Protein AF-A0A5E7D0L4-F1 (afdb_monomer)

Secondary structure (DSSP, 8-state):
--TTTT----S-SS---HHHHHHHS-TTS-EEEEEES-SSTTSPPSSEEEEEE--B-TT--B-S--EEEEE--HHHHHHHHHHHHHHHHHHHHHHT-S--EE-EE----SSGGGHHHHHHHHHHHTTTBTTEE---TTTSTTGGGT-BPPP-SEEEEEHHHHHHTT--HHHHHHHT--TTEEEEE-SSEEEEEESSS----BGGG-S-HHHHHHHHHHGGGB-S-----SS---TT--S----HHHHHHHHTTTSTT--SS-HHHHTSPPP------PPPPPPEEETTSBPSSSEEEE-TT-TT--EEE-TTPBPPPP--SSTTPPPEEEE-S--SPPPPPSEEETTSB-SSSEEEEESS-TT-EEEE-TTPBPPPBTTB--EEEE-----EEETTSBPSS-EEEE-TTSTT--EEE-TTPBPPPBTTB--EEEEEE----

pLDDT: mean 83.88, std 13.26, range [30.7, 97.75]

Organism: Pseudomonas fluorescens (NCBI:txid294)

Radius of gyration: 32.9 Å; Cα contacts (8 Å, |Δi|>4): 781; chains: 1; bounding box: 85×75×76 Å

Mean predicted aligned error: 14.71 Å

Nearest PDB structures (foldseek):
  7drg-assembly1_B  TM=7.873E-01  e=2.320E-08  Pseudomonas aeruginosa PAO1
  7drg-assembly1_A  TM=7.600E-01  e=1.266E-07  Pseudomonas aeruginosa PAO1
  6jr7-assembly4_D  TM=4.228E-01  e=1.039E+00  Flavobacterium johnsoniae UW101
  6jr8-assembly4_D  TM=4.231E-01  e=1.039E+00  Flavobacterium johnsoniae UW101

Foldseek 3Di:
DPPVVFFDPDVDPDDDPLVVVVVPDDLQDKDWDKDAPDRGLLDQGQKMKTWIRDHADPVRDDQFDTDIDIHHDPVVCVVCVPVVVQVVQLCCQVVLDQWDADAAEGRAGNPLVSCVVRQLVCVVCVLFFLQYDQDDCVQCGNVCVQFYFQHHQKIWPFPVRVVVLVDDPVRVCVLLVDLQWEWEDHPGGIIIGRGPHHDRHTLLLAQDDNSLSVRVSRVVGHDLQGCSPSDDDDVPDPGDGDDSVNSSLSSCVSPPPRQPPHVVSNPNHHPPPDDDPDGRDWHKYWAQDFDQAWFWKAFPPDPPRIDTDHGRDGHHDDDDDDPPGTTMITGDPDRDDPDFDQKDKAQFFDSAFAKKAFPVGRQDIDGDGGGDGHHADPPHITMIGHDDFWDKDKAQFFDCAFAWKDQPPDPPRIDTHGGGGGHHADVPHITMIGHPTHDDD

Solvent-accessible surface area (backbone atoms only — not comparable to full-atom values): 25469 Å² total; per-residue (Å²): 132,64,84,73,78,78,56,68,83,57,86,57,99,69,71,75,62,63,68,60,49,58,71,68,51,53,63,74,40,68,51,71,55,73,52,58,74,50,81,49,48,70,41,61,36,64,33,34,39,44,38,40,37,54,40,45,49,97,87,69,51,74,71,41,53,60,50,78,49,78,42,66,44,69,68,58,46,71,79,34,48,70,62,51,50,52,51,51,57,43,47,40,53,76,67,53,43,72,73,50,73,43,58,49,56,80,50,65,29,75,33,68,82,52,36,51,59,54,47,33,52,51,48,68,42,52,67,48,22,71,32,56,43,86,83,50,70,87,67,33,26,48,57,53,76,76,27,39,77,64,68,55,29,26,36,41,50,12,46,79,58,36,56,77,69,73,50,52,76,64,54,52,48,63,72,54,69,42,58,56,39,31,52,35,46,50,94,44,25,38,39,37,30,50,43,97,57,67,59,48,48,47,33,93,48,13,75,60,64,63,48,28,56,52,24,67,70,43,55,91,51,43,42,56,86,54,53,72,60,76,63,78,86,55,97,85,58,91,66,68,59,63,46,76,68,53,32,35,40,58,52,36,45,54,44,95,85,42,48,47,80,40,61,75,53,53,70,38,76,48,75,80,84,75,86,70,89,64,73,64,51,58,50,31,38,40,42,71,38,56,33,87,59,62,43,31,30,26,35,85,97,44,83,92,48,66,44,79,44,49,56,62,39,67,36,70,75,73,97,63,90,64,94,86,69,78,47,52,36,29,44,42,90,66,69,71,78,80,79,62,57,56,60,52,43,34,68,40,53,26,64,50,60,46,41,32,21,28,68,93,46,59,63,47,68,49,75,43,52,64,60,38,57,33,69,57,58,97,84,37,80,44,50,31,32,61,50,86,79,78,50,70,51,46,36,67,40,57,28,91,62,52,18,27,30,32,30,92,92,41,91,87,52,66,41,78,44,54,61,62,40,57,31,68,57,64,96,85,38,79,42,61,32,38,54,71,46,46,54,89,132

Structure (mmCIF, N/CA/C/O backbone):
data_AF-A0A5E7D0L4-F1
#
_entry.id   AF-A0A5E7D0L4-F1
#
loop_
_atom_site.group_PDB
_atom_site.id
_atom_site.type_symbol
_atom_site.label_atom_id
_atom_site.label_alt_id
_atom_site.label_comp_id
_atom_site.label_asym_id
_atom_site.label_entity_id
_atom_site.label_seq_id
_atom_site.pdbx_PDB_ins_code
_atom_site.Cartn_x
_atom_site.Cartn_y
_atom_site.Cartn_z
_atom_site.occupancy
_atom_site.B_iso_or_equiv
_atom_site.auth_seq_id
_atom_site.auth_comp_id
_atom_site.auth_asym_id
_atom_site.auth_atom_id
_atom_site.pdbx_PDB_model_num
ATOM 1 N N . MET A 1 1 ? 33.664 3.134 23.279 1.00 37.03 1 MET A N 1
ATOM 2 C CA . MET A 1 1 ? 32.483 2.248 23.156 1.00 37.03 1 MET A CA 1
ATOM 3 C C . MET A 1 1 ? 32.435 1.307 24.350 1.00 37.03 1 MET A C 1
ATOM 5 O O . MET A 1 1 ? 33.452 0.705 24.667 1.00 37.03 1 MET A O 1
ATOM 9 N N . HIS A 1 2 ? 31.293 1.202 25.035 1.00 30.70 2 HIS A N 1
ATOM 10 C CA . HIS A 1 2 ? 31.125 0.247 26.135 1.00 30.70 2 HIS A CA 1
ATOM 11 C C . HIS A 1 2 ? 31.161 -1.193 25.575 1.00 30.70 2 HIS A C 1
ATOM 13 O O . HIS A 1 2 ? 30.469 -1.456 24.593 1.00 30.70 2 HIS A O 1
ATOM 19 N N . PRO A 1 3 ? 31.902 -2.147 26.169 1.00 35.53 3 PRO A N 1
ATOM 20 C CA . PRO A 1 3 ? 32.069 -3.501 25.618 1.00 35.53 3 PRO A CA 1
ATOM 21 C C . PRO A 1 3 ? 30.766 -4.317 25.498 1.00 35.53 3 PRO A C 1
ATOM 23 O O . PRO A 1 3 ? 30.731 -5.326 24.796 1.00 35.53 3 PRO A O 1
ATOM 26 N N . ALA A 1 4 ? 29.682 -3.877 26.148 1.00 42.28 4 ALA A N 1
ATOM 27 C CA . ALA A 1 4 ? 28.342 -4.451 25.983 1.00 42.28 4 ALA A CA 1
ATOM 28 C C . ALA A 1 4 ? 27.552 -3.900 24.776 1.00 42.28 4 ALA A C 1
ATOM 30 O O . ALA A 1 4 ? 26.586 -4.531 24.368 1.00 42.28 4 ALA A O 1
ATOM 31 N N . ALA A 1 5 ? 27.953 -2.768 24.186 1.00 41.59 5 ALA A N 1
ATOM 32 C CA . ALA A 1 5 ? 27.274 -2.171 23.028 1.00 41.59 5 ALA A CA 1
ATOM 33 C C . ALA A 1 5 ? 27.563 -2.918 21.710 1.00 41.59 5 ALA A C 1
ATOM 35 O O . ALA A 1 5 ? 26.813 -2.792 20.749 1.00 41.59 5 ALA A O 1
ATOM 36 N N . ALA A 1 6 ? 28.632 -3.721 21.683 1.00 36.06 6 ALA A N 1
ATOM 37 C CA . ALA A 1 6 ? 29.089 -4.474 20.514 1.00 36.06 6 ALA A CA 1
ATOM 38 C C . ALA A 1 6 ? 28.579 -5.928 20.471 1.00 36.06 6 ALA A C 1
ATOM 40 O O . ALA A 1 6 ? 28.999 -6.701 19.612 1.00 36.06 6 ALA A O 1
ATOM 41 N N . ARG A 1 7 ? 27.735 -6.352 21.425 1.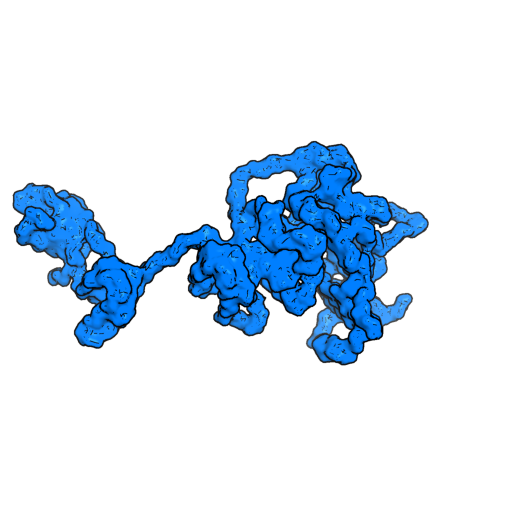00 40.41 7 ARG A N 1
ATOM 42 C CA . ARG A 1 7 ? 27.283 -7.748 21.504 1.00 40.41 7 ARG A CA 1
ATOM 43 C C . ARG A 1 7 ? 25.870 -7.901 20.955 1.00 40.41 7 ARG A C 1
ATOM 45 O O . ARG A 1 7 ? 24.966 -7.227 21.447 1.00 40.41 7 ARG A O 1
ATOM 52 N N . PRO A 1 8 ? 25.652 -8.831 20.012 1.00 47.53 8 PRO A N 1
ATOM 53 C CA . PRO A 1 8 ? 24.318 -9.137 19.567 1.00 47.53 8 PRO A CA 1
ATOM 54 C C . PRO A 1 8 ? 23.463 -9.728 20.666 1.00 47.53 8 PRO A C 1
ATOM 56 O O . PRO A 1 8 ? 23.858 -10.680 21.344 1.00 47.53 8 PRO A O 1
ATOM 59 N N . HIS A 1 9 ? 22.231 -9.237 20.764 1.00 45.88 9 HIS A N 1
ATOM 60 C CA . HIS A 1 9 ? 21.152 -10.117 21.168 1.00 45.88 9 HIS A CA 1
ATOM 61 C C . HIS A 1 9 ? 20.910 -11.061 19.985 1.00 45.88 9 HIS A C 1
ATOM 63 O O . HIS A 1 9 ? 20.032 -10.842 19.157 1.00 45.88 9 HIS A O 1
ATOM 69 N N . ARG A 1 10 ? 21.739 -12.114 19.888 1.00 47.09 10 ARG A N 1
ATOM 70 C CA . ARG A 1 10 ? 21.422 -13.328 19.114 1.00 47.09 10 ARG A CA 1
ATOM 71 C C . ARG A 1 10 ? 19.973 -13.684 19.435 1.00 47.09 10 ARG A C 1
ATOM 73 O O . ARG A 1 10 ? 19.649 -13.555 20.613 1.00 47.09 10 ARG A O 1
ATOM 80 N N . TYR A 1 11 ? 19.161 -14.145 18.471 1.00 44.97 11 TYR A N 1
ATOM 81 C CA . TYR A 1 11 ? 17.824 -14.712 18.740 1.00 44.97 11 TYR A CA 1
ATOM 82 C C . TYR A 1 11 ? 17.881 -15.495 20.067 1.00 44.97 11 TYR A C 1
ATOM 84 O O . TYR A 1 11 ? 18.540 -16.541 20.115 1.00 44.97 11 TYR A O 1
ATOM 92 N N . PRO A 1 12 ? 17.363 -14.951 21.185 1.00 47.75 12 PRO A N 1
ATOM 93 C CA . PRO A 1 12 ? 17.641 -15.544 22.477 1.00 47.75 12 PRO A CA 1
ATOM 94 C C . PRO A 1 12 ? 16.861 -16.852 22.566 1.00 47.75 12 PRO A C 1
ATOM 96 O O . PRO A 1 12 ? 15.698 -16.915 22.174 1.00 47.75 12 PRO A O 1
ATOM 99 N N . ALA A 1 13 ? 17.481 -17.900 23.118 1.00 51.12 13 ALA A N 1
ATOM 100 C CA . ALA A 1 13 ? 16.803 -19.179 23.363 1.00 51.12 13 ALA A CA 1
ATOM 101 C C . ALA A 1 13 ? 15.554 -19.020 24.262 1.00 51.12 13 ALA A C 1
ATOM 103 O O . ALA A 1 13 ? 14.686 -19.888 24.291 1.00 51.12 13 ALA A O 1
ATOM 104 N N . ARG A 1 14 ? 15.456 -17.892 24.983 1.00 47.16 14 ARG A N 1
ATOM 105 C CA . ARG A 1 14 ? 14.278 -17.440 25.723 1.00 47.16 14 ARG A CA 1
ATOM 106 C C . ARG A 1 14 ? 14.206 -15.913 25.659 1.00 47.16 14 ARG A C 1
ATOM 108 O O . ARG A 1 14 ? 15.074 -15.241 26.212 1.00 47.16 14 ARG A O 1
ATOM 115 N N . TRP A 1 15 ? 13.203 -15.366 24.977 1.00 60.75 15 TRP A N 1
ATOM 116 C CA . TRP A 1 15 ? 12.929 -13.929 25.041 1.00 60.75 15 TRP A CA 1
ATOM 117 C C . TRP A 1 15 ? 12.397 -13.573 26.437 1.00 60.75 15 TRP A C 1
ATOM 119 O O . TRP A 1 15 ? 11.611 -14.346 26.996 1.00 60.75 15 TRP A O 1
ATOM 129 N N . PRO A 1 16 ? 12.774 -12.414 27.004 1.00 68.69 16 PRO A N 1
ATOM 130 C CA . PRO A 1 16 ? 11.949 -11.787 28.025 1.00 68.69 16 PRO A CA 1
ATOM 131 C C . PRO A 1 16 ? 10.524 -11.649 27.482 1.00 68.69 16 PRO A C 1
ATOM 133 O O . PRO A 1 16 ? 10.352 -11.418 26.284 1.00 68.69 16 PRO A O 1
ATOM 136 N N . ASP A 1 17 ? 9.505 -11.774 28.329 1.00 84.06 17 ASP A N 1
ATOM 137 C CA . ASP A 1 17 ? 8.133 -11.534 27.889 1.00 84.06 17 ASP A CA 1
ATOM 138 C C . ASP A 1 17 ? 7.986 -10.054 27.491 1.00 84.06 17 ASP A C 1
ATOM 140 O O . ASP A 1 17 ? 7.771 -9.176 28.328 1.00 84.06 17 ASP A O 1
ATOM 144 N N . LEU A 1 18 ? 8.141 -9.767 26.192 1.00 85.81 18 LEU A N 1
ATOM 145 C CA . LEU A 1 18 ? 8.047 -8.417 25.639 1.00 85.81 18 LEU A CA 1
ATOM 146 C C . LEU A 1 18 ? 6.675 -7.797 25.914 1.00 85.81 18 LEU A C 1
ATOM 148 O O . LEU A 1 18 ? 6.580 -6.578 26.040 1.00 85.81 18 LEU A O 1
ATOM 152 N N . ARG A 1 19 ? 5.616 -8.610 26.039 1.00 85.19 19 ARG A N 1
ATOM 153 C CA . ARG A 1 19 ? 4.278 -8.113 26.384 1.00 85.19 19 ARG A CA 1
ATOM 154 C C . ARG A 1 19 ? 4.249 -7.657 27.833 1.00 85.19 19 ARG A C 1
ATOM 156 O O . ARG A 1 19 ? 3.712 -6.591 28.125 1.00 85.19 19 ARG A O 1
ATOM 163 N N . GLU A 1 20 ? 4.836 -8.433 28.737 1.00 89.56 20 GLU A N 1
ATOM 164 C CA . GLU A 1 20 ? 4.966 -8.048 30.142 1.00 89.56 20 GLU A CA 1
ATOM 165 C C . GLU A 1 20 ? 5.841 -6.798 30.303 1.00 89.56 20 GLU A C 1
ATOM 167 O O . GLU A 1 20 ? 5.463 -5.868 31.017 1.00 89.56 20 GLU A O 1
ATOM 172 N N . GLN A 1 21 ? 6.970 -6.725 29.592 1.00 87.50 21 GLN A N 1
ATOM 173 C CA . GLN A 1 21 ? 7.828 -5.540 29.600 1.00 87.50 21 GLN A CA 1
ATOM 174 C C . GLN A 1 21 ? 7.095 -4.310 29.065 1.00 87.50 21 GLN A C 1
ATOM 176 O O . GLN A 1 21 ? 7.088 -3.279 29.730 1.00 87.50 21 GLN A O 1
ATOM 181 N N . ALA A 1 22 ? 6.418 -4.414 27.920 1.00 86.75 22 ALA A N 1
ATOM 182 C CA . ALA A 1 22 ? 5.642 -3.312 27.356 1.00 86.75 22 ALA A CA 1
ATOM 183 C C . ALA A 1 22 ? 4.568 -2.796 28.330 1.00 86.75 22 ALA A C 1
ATOM 185 O O . ALA A 1 22 ? 4.375 -1.584 28.430 1.00 86.75 22 ALA A O 1
ATOM 186 N N . ARG A 1 23 ? 3.909 -3.700 29.075 1.00 88.00 23 ARG A N 1
ATOM 187 C CA . ARG A 1 23 ? 2.908 -3.363 30.106 1.00 88.00 23 ARG A CA 1
ATOM 188 C C . ARG A 1 23 ? 3.508 -2.655 31.320 1.00 88.00 23 ARG A C 1
ATOM 190 O O . ARG A 1 23 ? 2.851 -1.795 31.894 1.00 88.00 23 ARG A O 1
ATOM 197 N N . LYS A 1 24 ? 4.726 -3.022 31.726 1.00 91.06 24 LYS A N 1
ATOM 198 C CA . LYS A 1 24 ? 5.421 -2.413 32.873 1.00 91.06 24 LYS A CA 1
ATOM 199 C C . LYS A 1 24 ? 6.121 -1.102 32.515 1.00 91.06 24 LYS A C 1
ATOM 201 O O . LYS A 1 24 ? 6.340 -0.268 33.392 1.00 91.06 24 LYS A O 1
ATOM 206 N N . THR A 1 25 ? 6.492 -0.907 31.250 1.00 90.06 25 THR A N 1
ATOM 207 C CA . THR A 1 25 ? 7.175 0.311 30.812 1.00 90.06 25 THR A CA 1
ATOM 208 C C . THR A 1 25 ? 6.198 1.478 30.759 1.00 90.06 25 THR A C 1
ATOM 210 O O . THR A 1 25 ? 5.357 1.553 29.862 1.00 90.06 25 THR A O 1
ATOM 213 N N . SER A 1 26 ? 6.377 2.420 31.688 1.00 89.25 26 SER A N 1
ATOM 214 C CA . SER A 1 26 ? 5.674 3.707 31.741 1.00 89.25 26 SER A CA 1
ATOM 215 C C . SER A 1 26 ? 5.538 4.371 30.364 1.00 89.25 26 SER A C 1
ATOM 217 O O . SER A 1 26 ? 6.483 4.359 29.576 1.00 89.25 26 SER A O 1
ATOM 219 N N . GLN A 1 27 ? 4.382 4.985 30.092 1.00 85.69 27 GLN A N 1
ATOM 220 C CA . GLN A 1 27 ? 4.118 5.732 28.852 1.00 85.69 27 GLN A CA 1
ATOM 221 C C . GLN A 1 27 ? 5.045 6.944 28.659 1.00 85.69 27 GLN A C 1
ATOM 223 O O . GLN A 1 27 ? 5.271 7.370 27.534 1.00 85.69 27 GLN A O 1
ATOM 228 N N . TYR A 1 28 ? 5.643 7.439 29.745 1.00 87.44 28 TYR A N 1
ATOM 229 C CA . TYR A 1 28 ? 6.623 8.532 29.751 1.00 87.44 28 TYR A CA 1
ATOM 230 C C . TYR A 1 28 ? 8.049 8.064 29.418 1.00 87.44 28 TYR A C 1
ATOM 232 O O . TYR A 1 28 ? 9.009 8.814 29.561 1.00 87.44 28 TYR A O 1
ATOM 240 N N . LYS A 1 29 ? 8.218 6.793 29.033 1.00 88.19 29 LYS A N 1
ATOM 241 C CA . LYS A 1 29 ? 9.501 6.212 28.636 1.00 88.19 29 LYS A CA 1
ATOM 242 C C . LYS A 1 29 ? 9.387 5.533 27.282 1.00 88.19 29 LYS A C 1
ATOM 244 O O . LYS A 1 29 ? 8.389 4.866 26.979 1.00 88.19 29 LYS A O 1
ATOM 249 N N . TYR A 1 30 ? 10.477 5.627 26.527 1.00 88.19 30 TYR A N 1
ATOM 250 C CA . TYR A 1 30 ? 10.672 4.827 25.329 1.00 88.19 30 TYR A CA 1
ATOM 251 C C . TYR A 1 30 ? 10.563 3.332 25.646 1.00 88.19 30 TYR A C 1
ATOM 253 O O . TYR A 1 30 ? 11.046 2.859 26.678 1.00 88.19 30 TYR A O 1
ATOM 261 N N . PHE A 1 31 ? 9.948 2.586 24.733 1.00 90.50 31 PHE A N 1
ATOM 262 C CA . PHE A 1 31 ? 10.004 1.127 24.715 1.00 90.50 31 PHE A CA 1
ATOM 263 C C . PHE A 1 31 ? 10.465 0.691 23.328 1.00 90.50 31 PHE A C 1
ATOM 265 O O . PHE A 1 31 ? 9.738 0.852 22.350 1.00 90.50 31 PHE A O 1
ATOM 272 N N . VAL A 1 32 ? 11.696 0.188 23.253 1.00 88.75 32 VAL A N 1
ATOM 273 C CA . VAL A 1 32 ? 12.383 -0.097 21.992 1.00 88.75 32 VAL A CA 1
ATOM 274 C C . VAL A 1 32 ? 12.935 -1.511 22.031 1.00 88.75 32 VAL A C 1
ATOM 276 O O . VAL A 1 32 ? 13.542 -1.919 23.021 1.00 88.75 32 VAL A O 1
ATOM 279 N N . PHE A 1 33 ? 12.746 -2.252 20.946 1.00 88.50 33 PHE A N 1
ATOM 280 C CA . PHE A 1 33 ? 13.423 -3.524 20.722 1.00 88.50 33 PHE A CA 1
ATOM 281 C C . PHE A 1 33 ? 13.663 -3.731 19.227 1.00 88.50 33 PHE A C 1
ATOM 283 O O . PHE A 1 33 ? 13.055 -3.077 18.378 1.00 88.50 33 PHE A O 1
ATOM 290 N N . SER A 1 34 ? 14.581 -4.631 18.896 1.00 87.44 34 SER A N 1
ATOM 291 C CA . SER A 1 34 ? 14.881 -4.984 17.513 1.00 87.44 34 SER A CA 1
ATOM 292 C C . SER A 1 34 ? 15.274 -6.450 17.397 1.00 87.44 34 SER A C 1
ATOM 294 O O . SER A 1 34 ? 15.627 -7.094 18.388 1.00 87.44 34 SER A O 1
ATOM 296 N N . PHE A 1 35 ? 15.193 -6.981 16.183 1.00 87.06 35 PHE A N 1
ATOM 297 C CA . PHE A 1 35 ? 15.763 -8.274 15.827 1.00 87.06 35 PHE A CA 1
ATOM 298 C C . PHE A 1 35 ? 16.438 -8.180 14.461 1.00 87.06 35 PHE A C 1
ATOM 300 O O . PHE A 1 35 ? 16.061 -7.359 13.626 1.00 87.06 35 PHE A O 1
ATOM 307 N N . THR A 1 36 ? 17.423 -9.042 14.237 1.00 87.44 36 THR A N 1
ATOM 308 C CA . THR A 1 36 ? 18.161 -9.163 12.978 1.00 87.44 36 THR A CA 1
ATOM 309 C C . THR A 1 36 ? 18.590 -10.614 12.775 1.00 87.44 36 THR A C 1
ATOM 311 O O . THR A 1 36 ? 18.755 -11.353 13.753 1.00 87.44 36 THR A O 1
ATOM 314 N N . ASP A 1 37 ? 18.764 -11.030 11.525 1.00 87.38 37 ASP A N 1
ATOM 315 C CA . ASP A 1 37 ? 19.421 -12.291 11.180 1.00 87.38 37 ASP A CA 1
ATOM 316 C C . ASP A 1 37 ? 20.956 -12.197 11.143 1.00 87.38 37 ASP A C 1
ATOM 318 O O . ASP A 1 37 ? 21.638 -13.225 11.117 1.00 87.38 37 ASP A O 1
ATOM 322 N N . GLU A 1 38 ? 21.511 -10.988 11.233 1.00 85.50 38 GLU A N 1
ATOM 323 C CA . GLU A 1 38 ? 22.954 -10.764 11.232 1.00 85.50 38 GLU A CA 1
ATOM 324 C C . GLU A 1 38 ? 23.614 -11.032 12.585 1.00 85.50 38 GLU A C 1
ATOM 326 O O . GLU A 1 38 ? 23.134 -10.652 13.654 1.00 85.50 38 GLU A O 1
ATOM 331 N N . LYS A 1 39 ? 24.799 -11.651 12.542 1.00 81.00 39 LYS A N 1
ATOM 332 C CA . LYS A 1 39 ? 25.642 -11.814 13.740 1.00 81.00 39 LYS A CA 1
ATOM 333 C C . LYS A 1 39 ? 26.361 -10.519 14.109 1.00 81.00 39 LYS A C 1
ATOM 335 O O . LYS A 1 39 ? 26.672 -10.317 15.280 1.00 81.00 39 LYS A O 1
ATOM 340 N N . ASN A 1 40 ? 26.663 -9.683 13.118 1.00 82.25 40 ASN A N 1
ATOM 341 C CA . ASN A 1 40 ? 27.327 -8.402 13.301 1.00 82.25 40 ASN A CA 1
ATOM 342 C C . ASN A 1 40 ? 26.305 -7.270 13.160 1.00 82.25 40 ASN A C 1
ATOM 344 O O . ASN A 1 40 ? 25.662 -7.139 12.126 1.00 82.25 40 ASN A O 1
ATOM 348 N N . HIS A 1 41 ? 26.176 -6.430 14.185 1.00 76.25 41 HIS A N 1
ATOM 349 C CA . HIS A 1 41 ? 25.230 -5.311 14.177 1.00 76.25 41 HIS A CA 1
ATOM 350 C C . HIS A 1 41 ? 25.565 -4.220 13.160 1.00 76.25 41 HIS A C 1
ATOM 352 O O . HIS A 1 41 ? 24.662 -3.477 12.780 1.00 76.25 41 HIS A O 1
ATOM 358 N N . ALA A 1 42 ? 26.823 -4.152 12.724 1.00 84.00 42 ALA A N 1
ATOM 359 C CA . ALA A 1 42 ? 27.298 -3.259 11.674 1.00 84.00 42 ALA A CA 1
ATOM 360 C C . ALA A 1 42 ? 26.960 -3.742 10.253 1.00 84.00 42 ALA A C 1
ATOM 362 O O . ALA A 1 42 ? 27.165 -3.009 9.289 1.00 84.00 42 ALA A O 1
ATOM 363 N N . SER A 1 43 ? 26.491 -4.983 10.099 1.00 84.94 43 SER A N 1
ATOM 364 C CA . SER A 1 43 ? 26.167 -5.561 8.797 1.00 84.94 43 SER A CA 1
ATOM 365 C C . SER A 1 43 ? 24.704 -5.313 8.441 1.00 84.94 43 SER A C 1
ATOM 367 O O . SER A 1 43 ? 23.814 -5.438 9.285 1.00 84.94 43 SER A O 1
ATOM 369 N N . SER A 1 44 ? 24.457 -4.957 7.179 1.00 85.88 44 SER A N 1
ATOM 370 C CA . SER A 1 44 ? 23.100 -4.837 6.649 1.00 85.88 44 SER A CA 1
ATOM 371 C C . SER A 1 44 ? 22.408 -6.198 6.656 1.00 85.88 44 SER A C 1
ATOM 373 O O . SER A 1 44 ? 22.986 -7.162 6.151 1.00 85.88 44 SER A O 1
ATOM 375 N N . PRO A 1 45 ? 21.187 -6.289 7.204 1.00 88.88 45 PRO A N 1
ATOM 376 C CA . PRO A 1 45 ? 20.521 -7.560 7.375 1.00 88.88 45 PRO A CA 1
ATOM 377 C C . PRO A 1 45 ? 19.802 -8.038 6.127 1.00 88.88 45 PRO A C 1
ATOM 379 O O . PRO A 1 45 ? 19.359 -7.262 5.282 1.00 88.88 45 PRO A O 1
ATOM 382 N N . THR A 1 46 ? 19.626 -9.352 6.058 1.00 87.81 46 THR A N 1
ATOM 383 C CA . THR A 1 46 ? 18.701 -9.984 5.118 1.00 87.81 46 THR A CA 1
ATOM 384 C C . THR A 1 46 ? 17.261 -9.859 5.638 1.00 87.81 46 THR A C 1
ATOM 386 O O . THR A 1 46 ? 16.332 -9.670 4.847 1.00 87.81 46 THR A O 1
ATOM 389 N N . THR A 1 47 ? 17.076 -9.925 6.960 1.00 89.75 47 THR A N 1
ATOM 390 C CA . THR A 1 47 ? 15.789 -9.792 7.650 1.00 89.75 47 THR A CA 1
ATOM 391 C C . THR A 1 47 ? 15.974 -9.071 8.979 1.00 89.75 47 THR A C 1
ATOM 393 O O . THR A 1 47 ? 16.762 -9.500 9.821 1.00 89.75 47 THR A O 1
ATOM 396 N N . ALA A 1 48 ? 15.204 -8.014 9.222 1.00 90.31 48 ALA A N 1
ATOM 397 C CA . ALA A 1 48 ? 15.245 -7.297 10.492 1.00 90.31 48 ALA A CA 1
ATOM 398 C C . ALA A 1 48 ? 13.905 -6.655 10.845 1.00 90.31 48 ALA A C 1
ATOM 400 O O . ALA A 1 48 ? 13.065 -6.404 9.982 1.00 90.31 48 ALA A O 1
ATOM 401 N N . GLY A 1 49 ? 13.728 -6.377 12.132 1.00 90.56 49 GLY A N 1
ATOM 402 C CA . GLY A 1 49 ? 12.591 -5.644 12.666 1.00 90.56 49 GLY A CA 1
ATOM 403 C C . GLY A 1 49 ? 13.052 -4.597 13.668 1.00 90.56 49 GLY A C 1
ATOM 404 O O . GLY A 1 49 ? 13.852 -4.899 14.555 1.00 90.56 49 GLY A O 1
ATOM 405 N N . TYR A 1 50 ? 12.527 -3.384 13.542 1.00 89.19 50 TYR A N 1
ATOM 406 C CA . TYR A 1 50 ? 12.778 -2.260 14.438 1.00 89.19 50 TYR A CA 1
ATOM 407 C C . TYR A 1 50 ? 11.456 -1.797 15.021 1.00 89.19 50 TYR A C 1
ATOM 409 O O . TYR A 1 50 ? 10.517 -1.525 14.277 1.00 89.19 50 TYR A O 1
ATOM 417 N N . PHE A 1 51 ? 11.384 -1.704 16.342 1.00 90.94 51 PHE A N 1
ATOM 418 C CA . PHE A 1 51 ? 10.162 -1.356 17.049 1.00 90.94 51 PHE A CA 1
ATOM 419 C C . PHE A 1 51 ? 10.474 -0.232 18.011 1.00 90.94 51 PHE A C 1
ATOM 421 O O . PHE A 1 51 ? 11.286 -0.403 18.921 1.00 90.94 51 PHE A O 1
ATOM 428 N N . TRP A 1 52 ? 9.821 0.902 17.807 1.00 89.94 52 TRP A N 1
ATOM 429 C CA . TRP A 1 52 ? 10.056 2.108 18.573 1.00 89.94 52 TRP A CA 1
ATOM 430 C C . TRP A 1 52 ? 8.737 2.670 19.079 1.00 89.94 52 TRP A C 1
ATOM 432 O O . TRP A 1 52 ? 7.937 3.208 18.317 1.00 89.94 52 TRP A O 1
ATOM 442 N N . ARG A 1 53 ? 8.496 2.554 20.384 1.00 90.50 53 ARG A N 1
ATOM 443 C CA . ARG A 1 53 ? 7.404 3.267 21.044 1.00 90.50 53 ARG A CA 1
ATOM 444 C C . ARG A 1 53 ? 7.945 4.559 21.637 1.00 90.50 53 ARG A C 1
ATOM 446 O O . ARG A 1 53 ? 8.701 4.512 22.612 1.00 90.50 53 ARG A O 1
ATOM 453 N N . SER A 1 54 ? 7.512 5.678 21.076 1.00 88.06 54 SER A N 1
ATOM 454 C CA . SER A 1 54 ? 7.804 7.013 21.596 1.00 88.06 54 SER A CA 1
ATOM 455 C C . SER A 1 54 ? 7.077 7.247 22.919 1.00 88.06 54 SER A C 1
ATOM 457 O O . SER A 1 54 ? 6.057 6.617 23.218 1.00 88.06 54 SER A O 1
ATOM 459 N N . TRP A 1 55 ? 7.652 8.110 23.746 1.00 84.56 55 TRP A N 1
ATOM 460 C CA . TRP A 1 55 ? 7.043 8.546 24.996 1.00 84.56 55 TRP A CA 1
ATOM 461 C C . TRP A 1 55 ? 5.951 9.591 24.732 1.00 84.56 55 TRP A C 1
ATOM 463 O O . TRP A 1 55 ? 5.895 10.194 23.662 1.00 84.56 55 TRP A O 1
ATOM 473 N N . ILE A 1 56 ? 5.060 9.771 25.701 1.00 81.12 56 ILE A N 1
ATOM 474 C CA . ILE A 1 56 ? 3.989 10.775 25.671 1.00 81.12 56 ILE A CA 1
ATOM 475 C C . ILE A 1 56 ? 4.296 11.799 26.764 1.00 81.12 56 ILE A C 1
ATOM 477 O O . ILE A 1 56 ? 4.704 11.398 27.851 1.00 81.12 56 ILE A O 1
ATOM 481 N N . GLU A 1 57 ? 4.115 13.091 26.495 1.00 76.44 57 GLU A N 1
ATOM 482 C CA . GLU A 1 57 ? 4.283 14.148 27.502 1.00 76.44 57 GLU A CA 1
ATOM 483 C C . GLU A 1 57 ? 3.096 14.207 28.482 1.00 76.44 57 GLU A C 1
ATOM 485 O O . GLU A 1 57 ? 1.996 13.739 28.181 1.00 76.44 57 GLU A O 1
ATOM 490 N N . ASP A 1 58 ? 3.285 14.826 29.654 1.00 67.50 58 ASP A N 1
ATOM 491 C CA . ASP A 1 58 ? 2.248 14.954 30.697 1.00 67.50 58 ASP A CA 1
ATOM 492 C C . ASP A 1 58 ? 0.990 15.704 30.228 1.00 67.50 58 ASP A C 1
ATOM 494 O O . ASP A 1 58 ? -0.116 15.440 30.699 1.00 67.50 58 ASP A O 1
ATOM 498 N N . THR A 1 59 ? 1.139 16.599 29.255 1.00 71.25 59 THR A N 1
ATOM 499 C CA . THR A 1 59 ? 0.058 17.341 28.587 1.00 71.25 59 THR A CA 1
ATOM 500 C C . THR A 1 59 ? -0.752 16.489 27.607 1.00 71.25 59 THR A C 1
ATOM 502 O O . THR A 1 59 ? -1.751 16.960 27.065 1.00 71.25 59 THR A O 1
ATOM 505 N N . GLY A 1 60 ? -0.338 15.243 27.351 1.00 64.38 60 GLY A N 1
ATOM 506 C CA . GLY A 1 60 ? -0.941 14.358 26.354 1.00 64.38 60 GLY A CA 1
ATOM 507 C C . GLY A 1 60 ? -0.569 14.700 24.907 1.00 64.38 60 GLY A C 1
ATOM 508 O O . GLY A 1 60 ? -1.072 14.052 23.985 1.00 64.38 60 GLY A O 1
ATOM 509 N N . SER A 1 61 ? 0.308 15.688 24.687 1.00 67.31 61 SER A N 1
ATOM 510 C CA . SER A 1 61 ? 0.876 15.994 23.372 1.00 67.31 61 SER A CA 1
ATOM 511 C C . SER A 1 61 ? 1.760 14.842 22.898 1.00 67.31 61 SER A C 1
ATOM 513 O O . SER A 1 61 ? 2.605 14.324 23.631 1.00 67.31 61 SER A O 1
ATOM 515 N N . LYS A 1 62 ? 1.550 14.423 21.646 1.00 65.88 62 LYS A N 1
ATOM 516 C CA . LYS A 1 62 ? 2.472 13.524 20.951 1.00 65.88 62 LYS A CA 1
ATOM 517 C C . LYS A 1 62 ? 3.597 14.366 20.374 1.00 65.88 62 LYS A C 1
ATOM 519 O O . LYS A 1 62 ? 3.330 15.241 19.559 1.00 65.88 62 LYS A O 1
ATOM 524 N N . THR A 1 63 ? 4.820 14.070 20.784 1.00 74.94 63 THR A N 1
ATOM 525 C CA . THR A 1 63 ? 6.028 14.717 20.264 1.00 74.94 63 THR A CA 1
ATOM 526 C C . THR A 1 63 ? 6.501 14.077 18.964 1.00 74.94 63 THR A C 1
ATOM 528 O O . THR A 1 63 ? 7.035 14.772 18.115 1.00 74.94 63 THR A O 1
ATOM 531 N N . ALA A 1 64 ? 6.242 12.776 18.783 1.00 85.81 64 ALA A N 1
ATOM 532 C CA . ALA A 1 64 ? 6.626 12.013 17.599 1.00 85.81 64 ALA A CA 1
ATOM 533 C C . ALA A 1 64 ? 5.761 10.755 17.408 1.00 85.81 64 ALA A C 1
ATOM 535 O O . ALA A 1 64 ? 5.089 10.279 18.336 1.00 85.81 64 ALA A O 1
ATOM 536 N N . TYR A 1 65 ? 5.783 10.176 16.207 1.00 89.94 65 TYR A N 1
ATOM 537 C CA . TYR A 1 65 ? 5.186 8.866 15.956 1.00 89.94 65 TYR A CA 1
ATOM 538 C C . TYR A 1 65 ? 5.967 7.730 16.627 1.00 89.94 65 TYR A C 1
ATOM 540 O O . TYR A 1 65 ? 7.187 7.731 16.711 1.00 89.94 65 TYR A O 1
ATOM 548 N N . SER A 1 66 ? 5.240 6.702 17.068 1.00 91.25 66 SER A N 1
ATOM 549 C CA . SER A 1 66 ? 5.836 5.377 17.281 1.00 91.25 66 SER A CA 1
ATOM 550 C C . SER A 1 66 ? 5.943 4.657 15.939 1.00 91.25 66 SER A C 1
ATOM 552 O O . SER A 1 66 ? 5.040 4.790 15.111 1.00 91.25 66 SER A O 1
ATOM 554 N N . SER A 1 67 ? 6.995 3.869 15.733 1.00 91.81 67 SER A N 1
ATOM 555 C CA . SER A 1 67 ? 7.274 3.211 14.457 1.00 91.81 67 SER A CA 1
ATOM 556 C C . SER A 1 67 ? 7.523 1.711 14.603 1.00 91.81 67 SER A C 1
ATOM 558 O O . SER A 1 67 ? 8.000 1.206 15.624 1.00 91.81 67 SER A O 1
ATOM 560 N N . VAL A 1 68 ? 7.166 0.989 13.544 1.00 92.94 68 VAL A N 1
ATOM 561 C CA . VAL A 1 68 ? 7.531 -0.408 13.330 1.00 92.94 68 VAL A CA 1
ATOM 562 C C . VAL A 1 68 ? 8.046 -0.520 11.903 1.00 92.94 68 VAL A C 1
ATOM 564 O O . VAL A 1 68 ? 7.318 -0.194 10.969 1.00 92.94 68 VAL A O 1
ATOM 567 N N . VAL A 1 69 ? 9.282 -0.982 11.740 1.00 92.81 69 VAL A N 1
ATOM 568 C CA . VAL A 1 69 ? 9.934 -1.140 10.434 1.00 92.81 69 VAL A CA 1
ATOM 569 C C . VAL A 1 69 ? 10.371 -2.585 10.270 1.00 92.81 69 VAL A C 1
ATOM 571 O O . VAL A 1 69 ? 10.965 -3.162 11.180 1.00 92.81 69 VAL A O 1
ATOM 574 N N . PHE A 1 70 ? 10.103 -3.159 9.100 1.00 93.19 70 PHE A N 1
ATOM 575 C CA . PHE A 1 70 ? 10.525 -4.507 8.739 1.00 93.19 70 PHE A CA 1
ATOM 576 C C . PHE A 1 70 ? 11.343 -4.483 7.453 1.00 93.19 70 PHE A C 1
ATOM 578 O O . PHE A 1 70 ? 10.910 -3.900 6.463 1.00 93.19 70 PHE A O 1
ATOM 585 N N . TYR A 1 71 ? 12.464 -5.199 7.456 1.00 93.19 71 TYR A N 1
ATOM 586 C CA . TYR A 1 71 ? 13.205 -5.566 6.253 1.00 93.19 71 TYR A CA 1
ATOM 587 C C . TYR A 1 71 ? 13.117 -7.074 6.049 1.00 93.19 71 TYR A C 1
ATOM 589 O O . TYR A 1 71 ? 13.233 -7.844 7.003 1.00 93.19 71 TYR A O 1
ATOM 597 N N . TYR A 1 72 ? 12.921 -7.490 4.806 1.00 92.75 72 TYR A N 1
ATOM 598 C CA . TYR A 1 72 ? 12.936 -8.882 4.363 1.00 92.75 72 TYR A CA 1
ATOM 599 C C . TYR A 1 72 ? 13.358 -8.915 2.894 1.00 92.75 72 TYR A C 1
ATOM 601 O O . TYR A 1 72 ? 13.118 -7.970 2.141 1.00 92.75 72 TYR A O 1
ATOM 609 N N . ARG A 1 73 ? 13.991 -10.011 2.466 1.00 92.00 73 ARG A N 1
ATOM 610 C CA . ARG A 1 73 ? 14.426 -10.161 1.072 1.00 92.00 73 ARG A CA 1
ATOM 611 C C . ARG A 1 73 ? 13.259 -10.218 0.100 1.00 92.00 73 ARG A C 1
ATOM 613 O O . ARG A 1 73 ? 12.225 -10.822 0.374 1.00 92.00 73 ARG A O 1
ATOM 620 N N . TRP A 1 74 ? 13.533 -9.732 -1.106 1.00 91.00 74 TRP A N 1
ATOM 621 C CA . TRP A 1 74 ? 12.643 -9.840 -2.257 1.00 91.00 74 TRP A CA 1
ATOM 622 C C . TRP A 1 74 ? 12.146 -11.272 -2.504 1.00 91.00 74 TRP A C 1
ATOM 624 O O . TRP A 1 74 ? 10.951 -11.481 -2.683 1.00 91.00 74 TRP A O 1
ATOM 634 N N . GLN A 1 75 ? 13.033 -12.274 -2.442 1.00 90.50 75 GLN A N 1
ATOM 635 C CA . GLN A 1 75 ? 12.632 -13.676 -2.618 1.00 90.50 75 GLN A CA 1
ATOM 636 C C . GLN A 1 75 ? 11.621 -14.131 -1.558 1.00 90.50 75 GLN A C 1
ATOM 638 O O . GLN A 1 75 ? 10.628 -14.762 -1.890 1.00 90.50 75 GLN A O 1
ATOM 643 N N . TRP A 1 76 ? 11.825 -13.748 -0.293 1.00 92.56 76 TRP A N 1
ATOM 644 C CA . TRP A 1 76 ? 10.882 -14.102 0.767 1.00 92.56 76 TRP A CA 1
ATOM 645 C C . TRP A 1 76 ? 9.505 -13.481 0.514 1.00 92.56 76 TRP A C 1
ATOM 647 O O . TRP A 1 76 ? 8.495 -14.154 0.707 1.00 92.56 76 TRP A O 1
ATOM 657 N N . TRP A 1 77 ? 9.452 -12.228 0.047 1.00 92.56 77 TRP A N 1
ATOM 658 C CA . TRP A 1 77 ? 8.186 -11.583 -0.305 1.00 92.56 77 TRP A CA 1
ATOM 659 C C . TRP A 1 77 ? 7.481 -12.298 -1.465 1.00 92.56 77 TRP A C 1
ATOM 661 O O . TRP A 1 77 ? 6.280 -12.538 -1.364 1.00 92.56 77 TRP A O 1
ATOM 671 N N . GLN A 1 78 ? 8.207 -12.699 -2.517 1.00 86.56 78 GLN A N 1
ATOM 672 C CA . GLN A 1 78 ? 7.633 -13.464 -3.636 1.00 86.56 78 GLN A CA 1
ATOM 673 C C . GLN A 1 78 ? 6.982 -14.765 -3.149 1.00 86.56 78 GLN A C 1
ATOM 675 O O . GLN A 1 78 ? 5.847 -15.063 -3.516 1.00 86.56 78 GLN A O 1
ATOM 680 N N . ASP A 1 79 ? 7.663 -15.485 -2.257 1.00 89.56 79 ASP A N 1
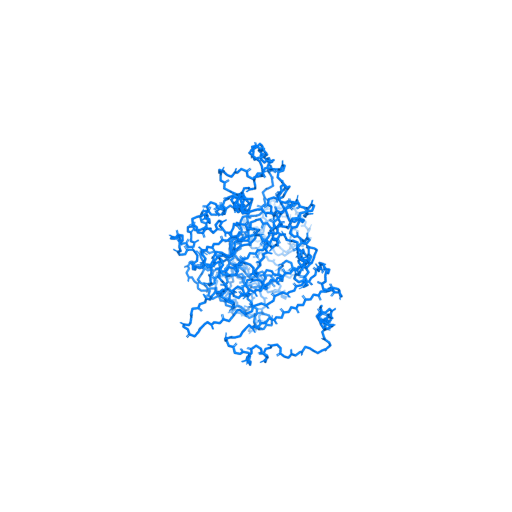ATOM 681 C CA . ASP A 1 79 ? 7.191 -16.766 -1.726 1.00 89.56 79 ASP A CA 1
ATOM 682 C C . ASP A 1 79 ? 6.032 -16.605 -0.714 1.00 89.56 79 ASP A C 1
ATOM 684 O O . ASP A 1 79 ? 5.311 -17.562 -0.437 1.00 89.56 79 ASP A O 1
ATOM 688 N N . ASN A 1 80 ? 5.842 -15.408 -0.136 1.00 89.69 80 ASN A N 1
ATOM 689 C CA . ASN A 1 80 ? 4.936 -15.170 0.999 1.00 89.69 80 ASN A CA 1
ATOM 690 C C . ASN A 1 80 ? 3.971 -13.985 0.805 1.00 89.69 80 ASN A C 1
ATOM 692 O O . ASN A 1 80 ? 3.421 -13.482 1.789 1.00 89.69 80 ASN A O 1
ATOM 696 N N . ARG A 1 81 ? 3.726 -13.537 -0.434 1.00 86.88 81 ARG A N 1
ATOM 697 C CA . ARG A 1 81 ? 2.964 -12.311 -0.755 1.00 86.88 81 ARG A CA 1
ATOM 698 C C . ARG A 1 81 ? 1.620 -12.206 -0.025 1.00 86.88 81 ARG A C 1
ATOM 700 O O . ARG A 1 81 ? 1.333 -11.182 0.592 1.00 86.88 81 ARG A O 1
ATOM 707 N N . GLU A 1 82 ? 0.818 -13.271 -0.027 1.00 83.69 82 GLU A N 1
ATOM 708 C CA . GLU A 1 82 ? -0.497 -13.284 0.637 1.00 83.69 82 GLU A CA 1
ATOM 709 C C . GLU A 1 82 ? -0.400 -13.267 2.170 1.00 83.69 82 GLU A C 1
ATOM 711 O O . GLU A 1 82 ? -1.191 -12.613 2.855 1.00 83.69 82 GLU A O 1
ATOM 716 N N . ALA A 1 83 ? 0.582 -13.969 2.743 1.00 86.38 83 ALA A N 1
ATOM 717 C CA . ALA A 1 83 ? 0.819 -13.951 4.185 1.00 86.38 83 ALA A CA 1
ATOM 718 C C . ALA A 1 83 ? 1.294 -12.565 4.644 1.00 86.38 83 ALA A C 1
ATOM 720 O O . ALA A 1 83 ? 0.771 -12.022 5.619 1.00 86.38 83 ALA A O 1
ATOM 721 N N . TRP A 1 84 ? 2.221 -11.968 3.893 1.00 92.00 84 TRP A N 1
ATOM 722 C CA . TRP A 1 84 ? 2.702 -10.609 4.101 1.00 92.00 84 TRP A CA 1
ATOM 723 C C . TRP A 1 84 ? 1.562 -9.589 4.030 1.00 92.00 84 TRP A C 1
ATOM 725 O O . TRP A 1 84 ? 1.385 -8.796 4.956 1.00 92.00 84 TRP A O 1
ATOM 735 N N . ARG A 1 85 ? 0.732 -9.653 2.983 1.00 90.62 85 ARG A N 1
ATOM 736 C CA . ARG A 1 85 ? -0.378 -8.715 2.787 1.00 90.62 85 ARG A CA 1
ATOM 737 C C . ARG A 1 85 ? -1.378 -8.795 3.938 1.00 90.62 85 ARG A C 1
ATOM 739 O O . ARG A 1 85 ? -1.728 -7.769 4.515 1.00 90.62 85 ARG A O 1
ATOM 746 N N . ARG A 1 86 ? -1.773 -10.005 4.357 1.00 88.81 86 ARG A N 1
ATOM 747 C CA . ARG A 1 86 ? -2.640 -10.196 5.538 1.00 88.81 86 ARG A CA 1
ATOM 748 C C . ARG A 1 86 ? -2.023 -9.615 6.809 1.00 88.81 86 ARG A C 1
ATOM 750 O O . ARG A 1 86 ? -2.727 -8.963 7.579 1.00 88.81 86 ARG A O 1
ATOM 757 N N . PHE A 1 87 ? -0.726 -9.830 7.026 1.00 91.88 87 PHE A N 1
ATOM 758 C CA . PHE A 1 87 ? -0.007 -9.284 8.175 1.00 91.88 87 PHE A CA 1
ATOM 759 C C . PHE A 1 87 ? -0.006 -7.748 8.184 1.00 91.88 87 PHE A C 1
ATOM 761 O O . PHE A 1 87 ? -0.349 -7.152 9.208 1.00 91.88 87 PHE A O 1
ATOM 768 N N . VAL A 1 88 ? 0.315 -7.105 7.057 1.00 93.69 88 VAL A N 1
ATOM 769 C CA . VAL A 1 88 ? 0.352 -5.638 6.936 1.00 93.69 88 VAL A CA 1
ATOM 770 C C . VAL A 1 88 ? -1.028 -5.032 7.172 1.00 93.69 88 VAL A C 1
ATOM 772 O O . VAL A 1 88 ? -1.173 -4.174 8.042 1.00 93.69 88 VAL A O 1
ATOM 775 N N . LEU A 1 89 ? -2.059 -5.523 6.477 1.00 93.19 89 LEU A N 1
ATOM 776 C CA . LEU A 1 89 ? -3.426 -5.006 6.610 1.00 93.19 89 LEU A CA 1
ATOM 777 C C . LEU A 1 89 ? -3.962 -5.166 8.038 1.00 93.19 89 LEU A C 1
ATOM 779 O O . LEU A 1 89 ? -4.555 -4.239 8.589 1.00 93.19 89 LEU A O 1
ATOM 783 N N . LYS A 1 90 ? -3.699 -6.314 8.675 1.00 89.56 90 LYS A N 1
ATOM 784 C CA . LYS A 1 90 ? -4.081 -6.552 10.072 1.00 89.56 90 LYS A CA 1
ATOM 785 C C . LYS A 1 90 ? -3.354 -5.602 11.018 1.00 89.56 90 LYS A C 1
ATOM 787 O O . LYS A 1 90 ? -3.962 -5.071 11.942 1.00 89.56 90 LYS A O 1
ATOM 792 N N . THR A 1 91 ? -2.063 -5.380 10.794 1.00 92.31 91 THR A N 1
ATOM 793 C CA . THR A 1 91 ? -1.246 -4.492 11.630 1.00 92.31 91 THR A CA 1
ATOM 794 C C . THR A 1 91 ? -1.709 -3.040 11.515 1.00 92.31 91 THR A C 1
ATOM 796 O O . THR A 1 91 ? -1.834 -2.369 12.538 1.00 92.31 91 THR A O 1
ATOM 799 N N . ILE A 1 92 ? -2.046 -2.578 10.304 1.00 94.00 92 ILE A N 1
ATOM 800 C CA . ILE A 1 92 ? -2.634 -1.251 10.067 1.00 94.00 92 ILE A CA 1
ATOM 801 C C . ILE A 1 92 ? -3.904 -1.056 10.899 1.00 94.00 92 ILE A C 1
ATOM 803 O O . ILE A 1 92 ? -4.056 -0.024 11.558 1.00 94.00 92 ILE A O 1
ATOM 807 N N . ASP A 1 93 ? -4.808 -2.036 10.862 1.00 85.62 93 ASP A N 1
ATOM 808 C CA . ASP A 1 93 ? -6.110 -1.942 11.522 1.00 85.62 93 ASP A CA 1
ATOM 809 C C . ASP A 1 93 ? -5.974 -2.015 13.052 1.00 85.62 93 ASP A C 1
ATOM 811 O O . ASP A 1 93 ? -6.541 -1.190 13.770 1.00 85.62 93 ASP A O 1
ATOM 815 N N . LEU A 1 94 ? -5.137 -2.932 13.555 1.00 89.62 94 LEU A N 1
ATOM 816 C CA . LEU A 1 94 ? -4.867 -3.093 14.988 1.00 89.62 94 LEU A CA 1
ATOM 817 C C . LEU A 1 94 ? -4.201 -1.863 15.608 1.00 89.62 94 LEU A C 1
ATOM 819 O O . LEU A 1 94 ? -4.601 -1.420 16.685 1.00 89.62 94 LEU A O 1
ATOM 823 N N . LEU A 1 95 ? -3.178 -1.317 14.947 1.00 90.31 95 LEU A N 1
ATOM 824 C CA . LEU A 1 95 ? -2.437 -0.160 15.452 1.00 90.31 95 LEU A CA 1
ATOM 825 C C . LEU A 1 95 ? -3.139 1.167 15.154 1.00 90.31 95 LEU A C 1
ATOM 827 O O . LEU A 1 95 ? -2.730 2.195 15.690 1.00 90.31 95 LEU A O 1
ATOM 831 N N . LYS A 1 96 ? -4.178 1.154 14.305 1.00 90.00 96 LYS A N 1
ATOM 832 C CA . LYS A 1 96 ? -4.820 2.357 13.754 1.00 90.00 96 LYS A CA 1
ATOM 833 C C . LYS A 1 96 ? -3.773 3.312 13.174 1.00 90.00 96 LYS A C 1
ATOM 835 O O . LYS A 1 96 ? -3.748 4.499 13.496 1.00 90.00 96 LYS A O 1
ATOM 840 N N . ALA A 1 97 ? -2.872 2.757 12.364 1.00 92.38 97 ALA A N 1
ATOM 841 C CA . ALA A 1 97 ? -1.715 3.479 11.854 1.00 92.38 97 ALA A CA 1
ATOM 842 C C . ALA A 1 97 ? -2.133 4.738 11.075 1.00 92.38 97 ALA A C 1
ATOM 844 O O . ALA A 1 97 ? -3.086 4.713 10.295 1.00 92.38 97 ALA A O 1
ATOM 845 N N . HIS A 1 98 ? -1.410 5.839 11.283 1.00 91.94 98 HIS A N 1
ATOM 846 C CA . HIS A 1 98 ? -1.597 7.072 10.510 1.00 91.94 98 HIS A CA 1
ATOM 847 C C . HIS A 1 98 ? -0.776 7.081 9.218 1.00 91.94 98 HIS A C 1
ATOM 849 O O . HIS A 1 98 ? -1.159 7.746 8.263 1.00 91.94 98 HIS A O 1
ATOM 855 N N . GLN A 1 99 ? 0.348 6.365 9.208 1.00 92.19 99 GLN A N 1
ATOM 856 C CA . GLN A 1 99 ? 1.304 6.303 8.108 1.00 92.19 99 GLN A CA 1
ATOM 857 C C . GLN A 1 99 ? 1.727 4.845 7.945 1.00 92.19 99 GLN A C 1
ATOM 859 O O . GLN A 1 99 ? 2.161 4.237 8.923 1.00 92.19 99 GLN A O 1
ATOM 864 N N . VAL A 1 100 ? 1.610 4.294 6.737 1.00 95.12 100 VAL A N 1
ATOM 865 C CA . VAL A 1 100 ? 2.248 3.027 6.349 1.00 95.12 100 VAL A CA 1
ATOM 866 C C . VAL A 1 100 ? 2.659 3.131 4.889 1.00 95.12 100 VAL A C 1
ATOM 868 O O . VAL A 1 100 ? 1.879 3.590 4.056 1.00 95.12 100 VAL A O 1
ATOM 871 N N . TYR A 1 101 ? 3.873 2.691 4.592 1.00 94.00 101 TYR A N 1
ATOM 872 C CA . TYR A 1 101 ? 4.447 2.654 3.254 1.00 94.00 101 TYR A CA 1
ATOM 873 C C . TYR A 1 101 ? 5.288 1.384 3.088 1.00 94.00 101 TYR A C 1
ATOM 875 O O . TYR A 1 101 ? 5.769 0.810 4.065 1.00 94.00 101 TYR A O 1
ATOM 883 N N . SER A 1 102 ? 5.437 0.924 1.849 1.00 94.88 102 SER A N 1
ATOM 884 C CA . SER A 1 102 ? 6.256 -0.234 1.501 1.00 94.88 102 SER A CA 1
ATOM 885 C C . SER A 1 102 ? 6.813 -0.098 0.084 1.00 94.88 102 SER A C 1
ATOM 887 O O . SER A 1 102 ? 6.125 0.366 -0.828 1.00 94.88 102 SER A O 1
ATOM 889 N N . GLY A 1 103 ? 8.064 -0.512 -0.103 1.00 94.50 103 GLY A N 1
ATOM 890 C CA . GLY A 1 103 ? 8.791 -0.449 -1.367 1.00 94.50 103 GLY A CA 1
ATOM 891 C C . GLY A 1 103 ? 10.156 -1.127 -1.258 1.00 94.50 103 GLY A C 1
ATOM 892 O O . GLY A 1 103 ? 10.433 -1.825 -0.280 1.00 94.50 103 GLY A O 1
ATOM 893 N N . PHE A 1 104 ? 11.010 -0.926 -2.261 1.00 94.31 104 PHE A N 1
ATOM 894 C CA . PHE A 1 104 ? 12.397 -1.381 -2.204 1.00 94.31 104 PHE A CA 1
ATOM 895 C C . PHE A 1 104 ? 13.252 -0.367 -1.461 1.00 94.31 104 PHE A C 1
ATOM 897 O O . PHE A 1 104 ? 13.388 0.758 -1.919 1.00 94.31 104 PHE A O 1
ATOM 904 N N . ALA A 1 105 ? 13.865 -0.784 -0.360 1.00 92.06 105 ALA A N 1
ATOM 905 C CA . ALA A 1 105 ? 14.778 0.034 0.426 1.00 92.06 105 ALA A CA 1
ATOM 906 C C . ALA A 1 105 ? 16.062 -0.745 0.720 1.00 92.06 105 ALA A C 1
ATOM 908 O O . ALA A 1 105 ? 16.089 -1.981 0.667 1.00 92.06 105 ALA A O 1
ATOM 909 N N . MET A 1 106 ? 17.120 -0.023 1.076 1.00 89.81 106 MET A N 1
ATOM 910 C CA . MET A 1 106 ? 18.328 -0.637 1.611 1.00 89.81 106 MET A CA 1
ATOM 911 C C . MET A 1 106 ? 18.087 -1.062 3.061 1.00 89.81 106 MET A C 1
ATOM 913 O O . MET A 1 106 ? 17.641 -0.273 3.893 1.00 89.81 106 MET A O 1
ATOM 917 N N . ALA A 1 107 ? 18.396 -2.318 3.384 1.00 89.31 107 ALA A N 1
ATOM 918 C CA . ALA A 1 107 ? 18.274 -2.801 4.750 1.00 89.31 107 ALA A CA 1
ATOM 919 C C . ALA A 1 107 ? 19.346 -2.162 5.642 1.00 89.31 107 ALA A C 1
ATOM 921 O O . ALA A 1 107 ? 20.551 -2.383 5.481 1.00 89.31 107 ALA A O 1
ATOM 922 N N . ASN A 1 108 ? 18.895 -1.356 6.595 1.00 87.88 108 ASN A N 1
ATOM 923 C CA . ASN A 1 108 ? 19.779 -0.660 7.515 1.00 87.88 108 ASN A CA 1
ATOM 924 C C . ASN A 1 108 ? 20.370 -1.632 8.552 1.00 87.88 108 ASN A C 1
ATOM 926 O O . ASN A 1 108 ? 19.650 -2.501 9.030 1.00 87.88 108 ASN A O 1
ATOM 930 N N . PRO A 1 109 ? 21.645 -1.494 8.954 1.00 86.12 109 PRO A N 1
ATOM 931 C CA . PRO A 1 109 ? 22.189 -2.224 10.098 1.00 86.12 109 PRO A CA 1
ATOM 932 C C . PRO A 1 109 ? 21.509 -1.857 11.433 1.00 86.12 109 PRO A C 1
ATOM 934 O O . PRO A 1 109 ? 20.869 -0.802 11.581 1.00 86.12 109 PRO A O 1
ATOM 937 N N . LEU A 1 110 ? 21.643 -2.729 12.443 1.00 82.50 110 LEU A N 1
ATOM 938 C CA . LEU A 1 110 ? 21.198 -2.421 13.813 1.00 82.50 110 LEU A CA 1
ATOM 939 C C . LEU A 1 110 ? 22.065 -1.328 14.450 1.00 82.50 110 LEU A C 1
ATOM 941 O O . LEU A 1 110 ? 21.554 -0.487 15.188 1.00 82.50 110 LEU A O 1
ATOM 945 N N . GLU A 1 111 ? 23.368 -1.332 14.170 1.00 82.56 111 GLU A N 1
ATOM 946 C CA . GLU A 1 111 ? 24.294 -0.336 14.686 1.00 82.56 111 GLU A CA 1
ATOM 947 C C . GLU A 1 111 ? 24.085 0.999 13.971 1.00 82.56 111 GLU A C 1
ATOM 949 O O . GLU A 1 111 ? 24.498 1.192 12.827 1.00 82.56 111 GLU A O 1
ATOM 954 N N . PHE A 1 112 ? 23.450 1.937 14.671 1.00 77.19 112 PHE A N 1
ATOM 955 C CA . PHE A 1 112 ? 22.994 3.207 14.111 1.00 77.19 112 PHE A CA 1
ATOM 956 C C . PHE A 1 112 ? 24.090 3.974 13.354 1.00 77.19 112 PHE A C 1
ATOM 958 O O . PHE A 1 112 ? 23.851 4.412 12.236 1.00 77.19 112 PHE A O 1
ATOM 965 N N . GLY A 1 113 ? 25.312 4.063 13.894 1.00 76.25 113 GLY A N 1
ATOM 966 C CA . GLY A 1 113 ? 26.412 4.805 13.255 1.00 76.25 113 GLY A CA 1
ATOM 967 C C . GLY A 1 113 ? 26.858 4.248 11.895 1.00 76.25 113 GLY A C 1
ATOM 968 O O . GLY A 1 113 ? 27.366 4.989 11.054 1.00 76.25 113 GLY A O 1
ATOM 969 N N . THR A 1 114 ? 26.620 2.960 11.639 1.00 79.50 114 THR A N 1
ATOM 970 C CA . THR A 1 114 ? 27.016 2.293 10.383 1.00 79.50 114 THR A CA 1
ATOM 971 C C . THR A 1 114 ? 26.039 2.547 9.234 1.00 79.50 114 THR A C 1
ATOM 973 O O . THR A 1 114 ? 26.381 2.356 8.068 1.00 79.50 114 THR A O 1
ATOM 976 N N . ARG A 1 115 ? 24.850 3.084 9.537 1.00 82.88 115 ARG A N 1
ATOM 977 C CA . ARG A 1 115 ? 23.862 3.516 8.536 1.00 82.88 115 ARG A CA 1
ATOM 978 C C . ARG A 1 115 ? 24.353 4.693 7.685 1.00 82.88 115 ARG A C 1
ATOM 980 O O . ARG A 1 115 ? 23.864 4.887 6.579 1.00 82.88 115 ARG A O 1
ATOM 987 N N . SER A 1 116 ? 25.371 5.427 8.139 1.00 81.06 116 SER A N 1
ATOM 988 C CA . SER A 1 116 ? 26.046 6.467 7.346 1.00 81.06 116 SER A CA 1
ATOM 989 C C . SER A 1 116 ? 26.592 5.953 6.006 1.00 81.06 116 SER A C 1
ATOM 991 O O . SER A 1 116 ? 26.615 6.712 5.038 1.00 81.06 116 SER A O 1
ATOM 993 N N . ALA A 1 117 ? 26.972 4.675 5.910 1.00 82.19 117 ALA A N 1
ATOM 994 C CA . ALA A 1 117 ? 27.361 4.058 4.644 1.00 82.19 117 ALA A CA 1
ATOM 995 C C . ALA A 1 117 ? 26.148 3.811 3.733 1.00 82.19 117 ALA A C 1
ATOM 997 O O . ALA A 1 117 ? 26.225 4.045 2.531 1.00 82.19 117 ALA A O 1
ATOM 998 N N . VAL A 1 118 ? 25.007 3.396 4.296 1.00 86.75 118 VAL A N 1
ATOM 999 C CA . VAL A 1 118 ? 23.755 3.171 3.548 1.00 86.75 118 VAL A CA 1
ATOM 1000 C C . VAL A 1 118 ? 23.277 4.462 2.887 1.00 86.75 118 VAL A C 1
ATOM 1002 O O . VAL A 1 118 ? 22.957 4.451 1.703 1.00 86.75 118 VAL A O 1
ATOM 1005 N N . THR A 1 119 ? 23.349 5.590 3.597 1.00 86.06 119 THR A N 1
ATOM 1006 C CA . THR A 1 119 ? 22.952 6.899 3.046 1.00 86.06 119 THR A CA 1
ATOM 1007 C C . THR A 1 119 ? 23.775 7.323 1.821 1.00 86.06 119 THR A C 1
ATOM 1009 O O . THR A 1 119 ? 23.259 7.992 0.927 1.00 86.06 119 THR A O 1
ATOM 1012 N N . THR A 1 120 ? 25.042 6.896 1.728 1.00 86.69 120 THR A N 1
ATOM 1013 C CA . THR A 1 120 ? 25.870 7.107 0.531 1.00 86.69 120 THR A CA 1
ATOM 1014 C C . THR A 1 120 ? 25.348 6.288 -0.649 1.00 86.69 120 THR A C 1
ATOM 1016 O O . THR A 1 120 ? 25.228 6.809 -1.756 1.00 86.69 120 THR A O 1
ATOM 1019 N N . TRP A 1 121 ? 24.996 5.018 -0.421 1.00 87.31 121 TRP A N 1
ATOM 1020 C CA . TRP A 1 121 ? 24.408 4.160 -1.454 1.00 87.31 121 TRP A CA 1
ATOM 1021 C C . TRP A 1 121 ? 23.065 4.697 -1.946 1.00 87.31 121 TRP A C 1
ATOM 1023 O O . TRP A 1 121 ? 22.832 4.747 -3.149 1.00 87.31 121 TRP A O 1
ATOM 1033 N N . GLU A 1 122 ? 22.203 5.147 -1.037 1.00 90.12 122 GLU A N 1
ATOM 1034 C CA . GLU A 1 122 ? 20.926 5.774 -1.384 1.00 90.12 122 GLU A CA 1
ATOM 1035 C C . GLU A 1 122 ? 21.141 6.996 -2.288 1.00 90.12 122 GLU A C 1
ATOM 1037 O O . GLU A 1 122 ? 20.546 7.090 -3.366 1.00 90.12 122 GLU A O 1
ATOM 1042 N N . ARG A 1 123 ? 22.063 7.899 -1.923 1.00 88.62 123 ARG A N 1
ATOM 1043 C CA . ARG A 1 123 ? 22.362 9.071 -2.757 1.00 88.62 123 ARG A CA 1
ATOM 1044 C C . ARG A 1 123 ? 22.972 8.705 -4.112 1.00 88.62 123 ARG A C 1
ATOM 1046 O O . ARG A 1 123 ? 22.672 9.370 -5.101 1.00 88.62 123 ARG A O 1
ATOM 1053 N N . ALA A 1 124 ? 23.793 7.661 -4.178 1.00 89.12 124 ALA A N 1
ATOM 1054 C CA . ALA A 1 124 ? 24.377 7.189 -5.432 1.00 89.12 124 ALA A CA 1
ATOM 1055 C C . ALA A 1 124 ? 23.347 6.523 -6.368 1.00 89.12 124 ALA A C 1
ATOM 1057 O O . ALA A 1 124 ? 23.495 6.587 -7.586 1.00 89.12 124 ALA A O 1
ATOM 1058 N N . LEU A 1 125 ? 22.303 5.888 -5.822 1.00 91.88 125 LEU A N 1
ATOM 1059 C CA . LEU A 1 125 ? 21.328 5.103 -6.592 1.00 91.88 125 LEU A CA 1
ATOM 1060 C C . LEU A 1 125 ? 20.070 5.883 -6.998 1.00 91.88 125 LEU A C 1
ATOM 1062 O O . LEU A 1 125 ? 19.447 5.569 -8.012 1.00 91.88 125 LEU A O 1
ATOM 1066 N N . THR A 1 126 ? 19.685 6.904 -6.239 1.00 91.88 126 THR A N 1
ATOM 1067 C CA . THR A 1 126 ? 18.490 7.724 -6.522 1.00 91.88 126 THR A CA 1
ATOM 1068 C C . THR A 1 126 ? 18.503 8.483 -7.861 1.00 91.88 126 THR A C 1
ATOM 1070 O O . THR A 1 126 ? 17.419 8.704 -8.412 1.00 91.88 126 THR A O 1
ATOM 1073 N N . PRO A 1 127 ? 19.656 8.837 -8.469 1.00 90.94 127 PRO A N 1
ATOM 1074 C CA . PRO A 1 127 ? 19.692 9.325 -9.848 1.00 90.94 127 PRO A CA 1
ATOM 1075 C C . PRO A 1 127 ? 19.395 8.255 -10.908 1.00 90.94 127 PRO A C 1
ATOM 1077 O O . PRO A 1 127 ? 19.149 8.608 -12.057 1.00 90.94 127 PRO A O 1
ATOM 1080 N N . ALA A 1 128 ? 19.423 6.968 -10.548 1.00 91.19 128 ALA A N 1
ATOM 1081 C CA . ALA A 1 128 ? 19.174 5.852 -11.461 1.00 91.19 128 ALA A CA 1
ATOM 1082 C C . ALA A 1 128 ? 17.794 5.205 -11.268 1.00 91.19 128 ALA A C 1
ATOM 1084 O O . ALA A 1 128 ? 17.258 4.642 -12.220 1.00 91.19 128 ALA A O 1
ATOM 1085 N N . PHE A 1 129 ? 17.194 5.299 -10.076 1.00 94.12 129 PHE A N 1
ATOM 1086 C CA . PHE A 1 129 ? 15.961 4.582 -9.729 1.00 94.12 129 PHE A CA 1
ATOM 1087 C C . PHE A 1 129 ? 14.966 5.471 -8.981 1.00 94.12 129 PHE A C 1
ATOM 1089 O O . PHE A 1 129 ? 15.195 5.831 -7.829 1.00 94.12 129 PHE A O 1
ATOM 1096 N N . HIS A 1 130 ? 13.821 5.783 -9.596 1.00 93.44 130 HIS A N 1
ATOM 1097 C CA . HIS A 1 130 ? 12.764 6.582 -8.962 1.00 93.44 130 HIS A CA 1
ATOM 1098 C C . HIS A 1 130 ? 12.017 5.838 -7.841 1.00 93.44 130 HIS A C 1
ATOM 1100 O O . HIS A 1 130 ? 11.437 6.471 -6.954 1.00 93.44 130 HIS A O 1
ATOM 1106 N N . GLY A 1 131 ? 11.977 4.507 -7.920 1.00 93.56 131 GLY A N 1
ATOM 1107 C CA . GLY A 1 131 ? 11.239 3.617 -7.022 1.00 93.56 131 GLY A CA 1
ATOM 1108 C C . GLY A 1 131 ? 12.019 3.141 -5.800 1.00 93.56 131 GLY A C 1
ATOM 1109 O O . GLY A 1 131 ? 11.451 2.422 -4.980 1.00 93.56 131 GLY A O 1
ATOM 1110 N N . LEU A 1 132 ? 13.292 3.530 -5.667 1.00 93.62 132 LEU A N 1
ATOM 1111 C CA . LEU A 1 132 ? 14.033 3.339 -4.422 1.00 93.62 132 LEU A CA 1
ATOM 1112 C C . LEU A 1 132 ? 13.317 4.108 -3.301 1.00 93.62 132 LEU A C 1
ATOM 1114 O O . LEU A 1 132 ? 12.940 5.260 -3.483 1.00 93.62 132 LEU A O 1
ATOM 1118 N N . ASP A 1 133 ? 13.095 3.476 -2.159 1.00 91.31 133 ASP A N 1
ATOM 1119 C CA . ASP A 1 133 ? 12.555 4.109 -0.963 1.00 91.31 133 ASP A CA 1
ATOM 1120 C C . ASP A 1 133 ? 13.698 4.406 0.010 1.00 91.31 133 ASP A C 1
ATOM 1122 O O . ASP A 1 133 ? 14.539 3.547 0.278 1.00 91.31 133 ASP A O 1
ATOM 1126 N N . ILE A 1 134 ? 13.715 5.635 0.525 1.00 88.56 134 ILE A N 1
ATOM 1127 C CA . ILE A 1 134 ? 14.670 6.097 1.535 1.00 88.56 134 ILE A CA 1
ATOM 1128 C C . ILE A 1 134 ? 13.885 6.306 2.813 1.00 88.56 134 ILE A C 1
ATOM 1130 O O . ILE A 1 134 ? 13.119 7.267 2.919 1.00 88.56 134 ILE A O 1
ATOM 1134 N N . ASP A 1 135 ? 14.049 5.401 3.769 1.00 83.94 135 ASP A N 1
ATOM 1135 C CA . ASP A 1 135 ? 13.355 5.473 5.046 1.00 83.94 135 ASP A CA 1
ATOM 1136 C C . ASP A 1 135 ? 14.326 5.679 6.203 1.00 83.94 135 ASP A C 1
ATOM 1138 O O . ASP A 1 135 ? 15.269 4.911 6.410 1.00 83.94 135 ASP A O 1
ATOM 1142 N N . TYR A 1 136 ? 14.038 6.705 7.000 1.00 82.38 136 TYR A N 1
ATOM 1143 C CA . TYR A 1 136 ? 14.787 7.012 8.204 1.00 82.38 136 TYR A CA 1
ATOM 1144 C C . TYR A 1 136 ? 13.835 7.303 9.359 1.00 82.38 136 TYR A C 1
ATOM 1146 O O . TYR A 1 136 ? 13.787 8.407 9.890 1.00 82.38 136 TYR A O 1
ATOM 1154 N N . ALA A 1 137 ? 13.075 6.281 9.767 1.00 78.62 137 ALA A N 1
ATOM 1155 C CA . ALA A 1 137 ? 11.999 6.405 10.751 1.00 78.62 137 ALA A CA 1
ATOM 1156 C C . ALA A 1 137 ? 12.363 7.160 12.044 1.00 78.62 137 ALA A C 1
ATOM 1158 O O . ALA A 1 137 ? 11.485 7.779 12.621 1.00 78.62 137 ALA A O 1
ATOM 1159 N N . TYR A 1 138 ? 13.621 7.118 12.505 1.00 76.38 138 TYR A N 1
ATOM 1160 C CA . TYR A 1 138 ? 14.059 7.872 13.689 1.00 76.38 138 TYR A CA 1
ATOM 1161 C C . TYR A 1 138 ? 14.199 9.382 13.439 1.00 76.38 138 TYR A C 1
ATOM 1163 O O . TYR A 1 138 ? 14.005 10.154 14.360 1.00 76.38 138 TYR A O 1
ATOM 1171 N N . GLY A 1 139 ? 14.587 9.803 12.232 1.00 77.44 139 GLY A N 1
ATOM 1172 C CA . GLY A 1 139 ? 14.727 11.228 11.902 1.00 77.44 139 GLY A CA 1
ATOM 1173 C C . GLY A 1 139 ? 13.445 11.868 11.376 1.00 77.44 139 GLY A C 1
ATOM 1174 O O . GLY A 1 139 ? 13.374 13.082 11.303 1.00 77.44 139 GLY A O 1
ATOM 1175 N N . MET A 1 140 ? 12.452 11.060 10.997 1.00 84.62 140 MET A N 1
ATOM 1176 C CA . MET A 1 140 ? 11.198 11.533 10.402 1.00 84.62 140 MET A CA 1
ATOM 1177 C C . MET A 1 140 ? 10.006 11.481 11.371 1.00 84.62 140 MET A C 1
ATOM 1179 O O . MET A 1 140 ? 8.889 11.823 10.983 1.00 84.62 140 MET A O 1
ATOM 1183 N N . ASP A 1 141 ? 10.162 10.942 12.581 1.00 83.88 141 ASP A N 1
ATOM 1184 C CA . ASP A 1 141 ? 9.022 10.579 13.429 1.00 83.88 141 ASP A CA 1
ATOM 1185 C C . ASP A 1 141 ? 8.211 11.783 13.929 1.00 83.88 141 ASP A C 1
ATOM 1187 O O . ASP A 1 141 ? 6.981 11.685 14.021 1.00 83.88 141 ASP A O 1
ATOM 1191 N N . ASP A 1 142 ? 8.860 12.905 14.215 1.00 86.00 142 ASP A N 1
ATOM 1192 C CA . ASP A 1 142 ? 8.243 14.188 14.553 1.00 86.00 142 ASP A CA 1
ATOM 1193 C C . ASP A 1 142 ? 7.840 14.995 13.305 1.00 86.00 142 ASP A C 1
ATOM 1195 O O . ASP A 1 142 ? 6.764 15.595 13.269 1.00 86.00 142 ASP A O 1
ATOM 1199 N N . GLU A 1 143 ? 8.621 14.933 12.229 1.00 88.38 143 GLU A N 1
ATOM 1200 C CA . GLU A 1 143 ? 8.328 15.612 10.961 1.00 88.38 143 GLU A CA 1
ATOM 1201 C C . GLU A 1 143 ? 7.065 15.082 10.263 1.00 88.38 143 GLU A C 1
ATOM 1203 O O . GLU A 1 143 ? 6.285 15.847 9.687 1.00 88.38 143 GLU A O 1
ATOM 1208 N N . LEU A 1 144 ? 6.804 13.773 10.352 1.00 89.50 144 LEU A N 1
ATOM 1209 C CA . LEU A 1 144 ? 5.624 13.129 9.761 1.00 89.50 144 LEU A CA 1
ATOM 1210 C C . LEU A 1 144 ? 4.299 13.571 10.404 1.00 89.50 144 LEU A C 1
ATOM 1212 O O . LEU A 1 144 ? 3.223 13.190 9.926 1.00 89.50 144 LEU A O 1
ATOM 1216 N N . LEU A 1 145 ? 4.335 14.364 11.481 1.00 89.56 145 LEU A N 1
ATOM 1217 C CA . LEU A 1 145 ? 3.158 15.050 12.022 1.00 89.56 145 LEU A CA 1
ATOM 1218 C C . LEU A 1 145 ? 2.670 16.172 11.087 1.00 89.56 145 LEU A C 1
ATOM 1220 O O . LEU A 1 145 ? 1.471 16.470 11.066 1.00 89.56 145 LEU A O 1
ATOM 1224 N N . ASN A 1 146 ? 3.570 16.744 10.282 1.00 91.50 146 ASN A N 1
ATOM 1225 C CA . ASN A 1 146 ? 3.307 17.901 9.424 1.00 91.50 146 ASN A CA 1
ATOM 1226 C C . ASN A 1 146 ? 2.759 17.526 8.039 1.00 91.50 146 ASN A C 1
ATOM 1228 O O . ASN A 1 146 ? 2.116 18.348 7.389 1.00 91.50 146 ASN A O 1
ATOM 1232 N N . GLY A 1 147 ? 2.930 16.278 7.602 1.00 93.25 147 GLY A N 1
ATOM 1233 C CA . GLY A 1 147 ? 2.393 15.795 6.331 1.00 93.25 147 GLY A CA 1
ATOM 1234 C C . GLY A 1 147 ? 2.727 14.335 6.058 1.00 93.25 147 GLY A C 1
ATOM 1235 O O . GLY A 1 147 ? 3.095 13.573 6.952 1.00 93.25 147 GLY A O 1
ATOM 1236 N N . ILE A 1 148 ? 2.573 13.931 4.802 1.00 92.94 148 ILE A N 1
ATOM 1237 C CA . ILE A 1 148 ? 2.873 12.570 4.341 1.00 92.94 148 ILE A CA 1
ATOM 1238 C C . ILE A 1 148 ? 4.098 12.534 3.421 1.00 92.94 148 ILE A C 1
ATOM 1240 O O . ILE A 1 148 ? 4.508 13.553 2.866 1.00 92.94 148 ILE A O 1
ATOM 1244 N N . ARG A 1 149 ? 4.652 11.333 3.234 1.00 91.38 149 ARG A N 1
ATOM 1245 C CA . ARG A 1 149 ? 5.730 11.046 2.274 1.00 91.38 149 ARG A CA 1
ATOM 1246 C C . ARG A 1 149 ? 5.186 11.016 0.830 1.00 91.38 149 ARG A C 1
ATOM 1248 O O . ARG A 1 149 ? 3.982 10.817 0.644 1.00 91.38 149 ARG A O 1
ATOM 1255 N N . PRO A 1 150 ? 6.032 11.182 -0.204 1.00 91.75 150 PRO A N 1
ATOM 1256 C CA . PRO A 1 150 ? 5.657 10.901 -1.583 1.00 91.75 150 PRO A CA 1
ATOM 1257 C C . PRO A 1 150 ? 5.296 9.418 -1.751 1.00 91.75 150 PRO A C 1
ATOM 1259 O O . PRO A 1 150 ? 5.662 8.592 -0.911 1.00 91.75 150 PRO A O 1
ATOM 1262 N N . PRO A 1 151 ? 4.621 9.061 -2.855 1.00 92.25 151 PRO A N 1
ATOM 1263 C CA . PRO A 1 151 ? 4.281 7.677 -3.155 1.00 92.25 151 PRO A CA 1
ATOM 1264 C C . PRO A 1 151 ? 5.466 6.709 -3.084 1.00 92.25 151 PRO A C 1
ATOM 1266 O O . PRO A 1 151 ? 6.541 6.969 -3.627 1.00 92.25 151 PRO A O 1
ATOM 1269 N N . THR A 1 152 ? 5.213 5.552 -2.481 1.00 93.69 152 THR A N 1
ATOM 1270 C CA . THR A 1 152 ? 5.996 4.316 -2.620 1.00 93.69 152 THR A CA 1
ATOM 1271 C C . THR A 1 152 ? 5.155 3.287 -3.386 1.00 93.69 152 THR A C 1
ATOM 1273 O O . THR A 1 152 ? 4.110 3.637 -3.938 1.00 93.69 152 THR A O 1
ATOM 1276 N N . TRP A 1 153 ? 5.588 2.024 -3.467 1.00 95.69 153 TRP A N 1
ATOM 1277 C CA . TRP A 1 153 ? 4.802 0.992 -4.152 1.00 95.69 153 TRP A CA 1
ATOM 1278 C C . TRP A 1 153 ? 3.446 0.752 -3.479 1.00 95.69 153 TRP A C 1
ATOM 1280 O O . TRP A 1 153 ? 2.429 0.698 -4.168 1.00 95.69 153 TRP A O 1
ATOM 1290 N N . ALA A 1 154 ? 3.422 0.625 -2.152 1.00 95.44 154 ALA A N 1
ATOM 1291 C CA . ALA A 1 154 ? 2.186 0.454 -1.405 1.00 95.44 154 ALA A CA 1
ATOM 1292 C C . ALA A 1 154 ? 2.098 1.440 -0.240 1.00 95.44 154 ALA A C 1
ATOM 1294 O O . ALA A 1 154 ? 3.078 1.668 0.465 1.00 95.44 154 ALA A O 1
ATOM 1295 N N . PHE A 1 155 ? 0.923 2.036 -0.053 1.00 95.06 155 PHE A N 1
ATOM 1296 C CA . PHE A 1 155 ? 0.730 3.218 0.780 1.00 95.06 155 PHE A CA 1
ATOM 1297 C C . PHE A 1 155 ? -0.631 3.197 1.484 1.00 95.06 155 PHE A C 1
ATOM 1299 O O . PHE A 1 155 ? -1.654 2.878 0.878 1.00 95.06 155 PHE A O 1
ATOM 1306 N N . LEU A 1 156 ? -0.674 3.592 2.757 1.00 97.44 156 LEU A N 1
ATOM 1307 C CA . LEU A 1 156 ? -1.921 3.822 3.483 1.00 97.44 156 LEU A CA 1
ATOM 1308 C C . LEU A 1 156 ? -2.315 5.298 3.423 1.00 97.44 156 LEU A C 1
ATOM 1310 O O . LEU A 1 156 ? -1.708 6.132 4.092 1.00 97.44 156 LEU A O 1
ATOM 1314 N N . LEU A 1 157 ? -3.423 5.605 2.748 1.00 97.62 157 LEU A N 1
ATOM 1315 C CA . LEU A 1 157 ? -4.115 6.875 2.938 1.00 97.62 157 LEU A CA 1
ATOM 1316 C C . LEU A 1 157 ? -5.075 6.751 4.129 1.00 97.62 157 LEU A C 1
ATOM 1318 O O . LEU A 1 157 ? -6.236 6.354 3.988 1.00 97.62 157 LEU A O 1
ATOM 1322 N N . ALA A 1 158 ? -4.574 7.057 5.327 1.00 97.19 158 ALA A N 1
ATOM 1323 C CA . ALA A 1 158 ? -5.372 7.043 6.551 1.00 97.19 158 ALA A CA 1
ATOM 1324 C C . ALA A 1 158 ? -6.507 8.085 6.494 1.00 97.19 158 ALA A C 1
ATOM 1326 O O . ALA A 1 158 ? -6.345 9.154 5.904 1.00 97.19 158 ALA A O 1
ATOM 1327 N N . ASN A 1 159 ? -7.638 7.816 7.159 1.00 96.25 159 ASN A N 1
ATOM 1328 C CA . ASN A 1 159 ? -8.790 8.726 7.230 1.00 96.25 159 ASN A CA 1
ATOM 1329 C C . ASN A 1 159 ? -8.356 10.131 7.667 1.00 96.25 159 ASN A C 1
ATOM 1331 O O . ASN A 1 159 ? -8.726 11.099 7.020 1.00 96.25 159 ASN A O 1
ATOM 1335 N N . HIS A 1 160 ? -7.497 10.221 8.691 1.00 94.75 160 HIS A N 1
ATOM 1336 C CA . HIS A 1 160 ? -6.958 11.486 9.194 1.00 94.75 160 HIS A CA 1
ATOM 1337 C C . HIS A 1 160 ? -6.329 12.358 8.093 1.00 94.75 160 HIS A C 1
ATOM 1339 O O . HIS A 1 160 ? -6.535 13.567 8.072 1.00 94.75 160 HIS A O 1
ATOM 1345 N N . TRP A 1 161 ? -5.576 11.750 7.172 1.00 96.94 161 TRP A N 1
ATOM 1346 C CA . TRP A 1 161 ? -4.926 12.453 6.064 1.00 96.94 161 TRP A CA 1
ATOM 1347 C C . TRP A 1 161 ? -5.871 12.682 4.885 1.00 96.94 161 TRP A C 1
ATOM 1349 O O . TRP A 1 161 ? -5.860 13.759 4.293 1.00 96.94 161 TRP A O 1
ATOM 1359 N N . ARG A 1 162 ? -6.746 11.716 4.581 1.00 97.62 162 ARG A N 1
ATOM 1360 C CA . ARG A 1 162 ? -7.793 11.881 3.562 1.00 97.62 162 ARG A CA 1
ATOM 1361 C C . ARG A 1 162 ? -8.728 13.047 3.893 1.00 97.62 162 ARG A C 1
ATOM 1363 O O . ARG A 1 162 ? -9.100 13.801 3.001 1.00 97.62 162 ARG A O 1
ATOM 1370 N N . ASP A 1 163 ? -9.086 13.218 5.161 1.00 97.19 163 ASP A N 1
ATOM 1371 C CA . ASP A 1 163 ? -9.977 14.295 5.594 1.00 97.19 163 ASP A CA 1
ATOM 1372 C C . ASP A 1 163 ? -9.331 15.674 5.367 1.00 97.19 163 ASP A C 1
ATOM 1374 O O . ASP A 1 163 ? -10.021 16.607 4.961 1.00 97.19 163 ASP A O 1
ATOM 1378 N N . LYS A 1 164 ? -7.998 15.793 5.499 1.00 97.06 16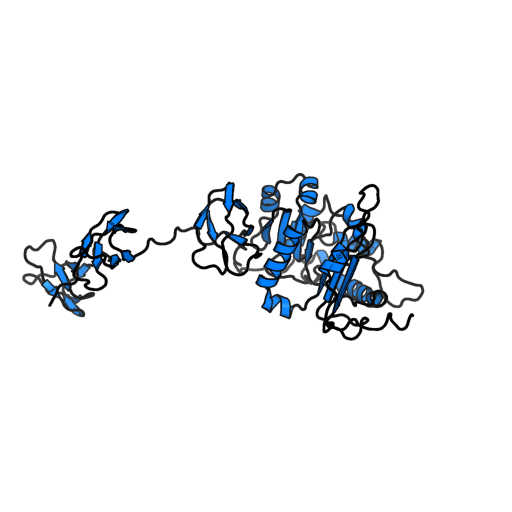4 LYS A N 1
ATOM 1379 C CA . LYS A 1 164 ? -7.248 17.013 5.135 1.00 97.06 164 LYS A CA 1
ATOM 1380 C C . LYS A 1 164 ? -7.240 17.295 3.628 1.00 97.06 164 LYS A C 1
ATOM 1382 O O . LYS A 1 164 ? -7.138 18.452 3.238 1.00 97.06 164 LYS A O 1
ATOM 1387 N N . LEU A 1 165 ? -7.380 16.266 2.786 1.00 97.00 165 LEU A N 1
ATOM 1388 C CA . LEU A 1 165 ? -7.591 16.434 1.342 1.00 97.00 165 LEU A CA 1
ATOM 1389 C C . LEU A 1 165 ? -9.022 16.875 0.996 1.00 97.00 165 LEU A C 1
ATOM 1391 O O . LEU A 1 165 ? -9.277 17.252 -0.145 1.00 97.00 165 LEU A O 1
ATOM 1395 N N . GLY A 1 166 ? -9.971 16.791 1.936 1.00 97.44 166 GLY A N 1
ATOM 1396 C CA . GLY A 1 166 ? -11.384 17.061 1.667 1.00 97.44 166 GLY A CA 1
ATOM 1397 C C . GLY A 1 166 ? -12.026 16.058 0.700 1.00 97.44 166 GLY A C 1
ATOM 1398 O O . GLY A 1 166 ? -13.021 16.380 0.054 1.00 97.44 166 GLY A O 1
ATOM 1399 N N . LEU A 1 167 ? -11.457 14.853 0.574 1.00 97.69 167 LEU A N 1
ATOM 1400 C CA . LEU A 1 167 ? -11.931 13.821 -0.348 1.00 97.69 167 LEU A CA 1
ATOM 1401 C C . LEU A 1 167 ? -12.705 12.720 0.378 1.00 97.69 167 LEU A C 1
ATOM 1403 O O . LEU A 1 167 ? -12.324 12.235 1.445 1.00 97.69 167 LEU A O 1
ATOM 1407 N N . THR A 1 168 ? -13.773 12.252 -0.257 1.00 97.50 168 THR A N 1
ATOM 1408 C CA . THR A 1 168 ? -14.439 11.000 0.113 1.00 97.50 168 THR A CA 1
ATOM 1409 C C . THR A 1 168 ? -13.621 9.794 -0.355 1.00 97.50 168 THR A C 1
ATOM 1411 O O . THR A 1 168 ? -12.826 9.881 -1.293 1.00 97.50 168 THR A O 1
ATOM 1414 N N . ARG A 1 169 ? -13.853 8.624 0.255 1.00 96.25 169 ARG A N 1
ATOM 1415 C CA . ARG A 1 169 ? -13.236 7.356 -0.186 1.00 96.25 169 ARG A CA 1
ATOM 1416 C C . ARG A 1 169 ? -13.536 7.039 -1.654 1.00 96.25 169 ARG A C 1
ATOM 1418 O O . ARG A 1 169 ? -12.664 6.535 -2.356 1.00 96.25 169 ARG A O 1
ATOM 1425 N N . GLU A 1 170 ? -14.739 7.371 -2.122 1.00 94.88 170 GLU A N 1
ATOM 1426 C CA . GLU A 1 170 ? -15.139 7.160 -3.517 1.00 94.88 170 GLU A CA 1
ATOM 1427 C C . GLU A 1 170 ? -14.417 8.115 -4.471 1.00 94.88 170 GLU A C 1
ATOM 1429 O O . GLU A 1 170 ? -13.948 7.692 -5.522 1.00 94.88 170 GLU A O 1
ATOM 1434 N N . GLN A 1 171 ? -14.230 9.381 -4.088 1.00 97.62 171 GLN A N 1
ATOM 1435 C CA . GLN A 1 171 ? -13.429 10.315 -4.885 1.00 97.62 171 GLN A CA 1
ATOM 1436 C C . GLN A 1 171 ? -11.965 9.875 -4.989 1.00 97.62 171 GLN A C 1
ATOM 1438 O O . GLN A 1 171 ? -11.387 9.993 -6.065 1.00 97.62 171 GLN A O 1
ATOM 1443 N N . VAL A 1 172 ? -11.379 9.314 -3.923 1.00 97.75 172 VAL A N 1
ATOM 1444 C CA . VAL A 1 172 ? -10.033 8.713 -3.987 1.00 97.75 172 VAL A CA 1
ATOM 1445 C C . VAL A 1 172 ? -10.006 7.559 -4.993 1.00 97.75 172 VAL A C 1
ATOM 1447 O O . VAL A 1 172 ? -9.130 7.521 -5.853 1.00 97.75 172 VAL A O 1
ATOM 1450 N N . ARG A 1 173 ? -10.989 6.649 -4.943 1.00 95.62 173 ARG A N 1
ATOM 1451 C CA . ARG A 1 173 ? -11.098 5.530 -5.897 1.00 95.62 173 ARG A CA 1
ATOM 1452 C C . ARG A 1 173 ? -11.247 6.011 -7.335 1.00 95.62 173 ARG A C 1
ATOM 1454 O O . ARG A 1 173 ? -10.572 5.493 -8.215 1.00 95.62 173 ARG A O 1
ATOM 1461 N N . SER A 1 174 ? -12.093 7.012 -7.565 1.00 94.81 174 SER A N 1
ATOM 1462 C CA . SER A 1 174 ? -12.301 7.595 -8.889 1.00 94.81 174 SER A CA 1
ATOM 1463 C C . SER A 1 174 ? -11.049 8.301 -9.409 1.00 94.81 174 SER A C 1
ATOM 1465 O O . SER A 1 174 ? -10.747 8.196 -10.594 1.00 94.81 174 SER A O 1
ATOM 1467 N N . ALA A 1 175 ? -10.317 9.015 -8.551 1.00 95.62 175 ALA A N 1
ATOM 1468 C CA . ALA A 1 175 ? -9.087 9.708 -8.929 1.00 95.62 175 ALA A CA 1
ATOM 1469 C C . ALA A 1 175 ? -7.934 8.740 -9.239 1.00 95.62 175 ALA A C 1
ATOM 1471 O O . ALA A 1 175 ? -7.068 9.056 -10.049 1.00 95.62 175 ALA A O 1
ATOM 1472 N N . LEU A 1 176 ? -7.943 7.559 -8.617 1.00 96.19 176 LEU A N 1
ATOM 1473 C CA . LEU A 1 176 ? -6.957 6.494 -8.811 1.00 96.19 176 LEU A CA 1
ATOM 1474 C C . LEU A 1 176 ? -7.504 5.336 -9.659 1.00 96.19 176 LEU A C 1
ATOM 1476 O O . LEU A 1 176 ? -6.993 4.218 -9.581 1.00 96.19 176 LEU A O 1
ATOM 1480 N N . ALA A 1 177 ? -8.550 5.584 -10.454 1.00 92.69 177 ALA A N 1
ATOM 1481 C CA . ALA A 1 177 ? -9.179 4.580 -11.301 1.00 92.69 177 ALA A CA 1
ATOM 1482 C C . ALA A 1 177 ? -8.222 4.162 -12.426 1.00 92.69 177 ALA A C 1
ATOM 1484 O O . ALA A 1 177 ? -8.194 4.744 -13.508 1.00 92.69 177 ALA A O 1
ATOM 1485 N N . HIS A 1 178 ? -7.416 3.143 -12.151 1.00 92.00 178 HIS A N 1
ATOM 1486 C CA . HIS A 1 178 ? -6.411 2.629 -13.062 1.00 92.00 178 HIS A CA 1
ATOM 1487 C C . HIS A 1 178 ? -6.348 1.095 -12.926 1.00 92.00 178 HIS A C 1
ATOM 1489 O O . HIS A 1 178 ? -6.288 0.598 -11.803 1.00 92.00 178 HIS A O 1
ATOM 1495 N N . PRO A 1 179 ? -6.315 0.311 -14.025 1.00 87.44 179 PRO A N 1
ATOM 1496 C CA . PRO A 1 179 ? -6.412 -1.158 -13.968 1.00 87.44 179 PRO A CA 1
ATOM 1497 C C . PRO A 1 179 ? -5.294 -1.834 -13.157 1.00 87.44 179 PRO A C 1
ATOM 1499 O O . PRO A 1 179 ? -5.503 -2.902 -12.590 1.00 87.44 179 PRO A O 1
ATOM 1502 N N . ARG A 1 180 ? -4.117 -1.197 -13.089 1.00 90.56 180 ARG A N 1
ATOM 1503 C CA . ARG A 1 180 ? -2.962 -1.643 -12.287 1.00 90.56 180 ARG 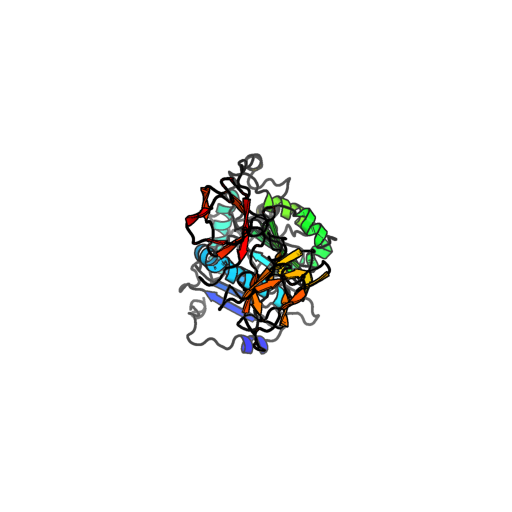A CA 1
ATOM 1504 C C . ARG A 1 180 ? -2.977 -1.169 -10.824 1.00 90.56 180 ARG A C 1
ATOM 1506 O O . ARG A 1 180 ? -2.082 -1.562 -10.094 1.00 90.56 180 ARG A O 1
ATOM 1513 N N . ILE A 1 181 ? -3.910 -0.318 -10.389 1.00 94.56 181 ILE A N 1
ATOM 1514 C CA . ILE A 1 181 ? -3.959 0.156 -8.994 1.00 94.56 181 ILE A CA 1
ATOM 1515 C C . ILE A 1 181 ? -4.996 -0.657 -8.223 1.00 94.56 181 ILE A C 1
ATOM 1517 O O . ILE A 1 181 ? -6.150 -0.755 -8.635 1.00 94.56 181 ILE A O 1
ATOM 1521 N N . SER A 1 182 ? -4.589 -1.215 -7.084 1.00 93.38 182 SER A N 1
ATOM 1522 C CA . SER A 1 182 ? -5.490 -1.890 -6.149 1.00 93.38 182 SER A CA 1
ATOM 1523 C C . SER A 1 182 ? -5.763 -1.001 -4.947 1.00 93.38 182 SER A C 1
ATOM 1525 O O . SER A 1 182 ? -4.846 -0.390 -4.399 1.00 93.38 182 SER A O 1
ATOM 1527 N N . ILE A 1 183 ? -7.024 -0.952 -4.512 1.00 95.81 183 ILE A N 1
ATOM 1528 C CA . ILE A 1 183 ? -7.432 -0.247 -3.295 1.00 95.81 183 ILE A CA 1
ATOM 1529 C C . ILE A 1 183 ? -8.159 -1.228 -2.381 1.00 95.81 183 ILE A C 1
ATOM 1531 O O . ILE A 1 183 ? -9.165 -1.834 -2.763 1.00 95.81 183 ILE A O 1
ATOM 1535 N N . THR A 1 184 ? -7.643 -1.357 -1.162 1.00 94.44 184 THR A N 1
ATOM 1536 C CA . THR A 1 184 ? -8.229 -2.146 -0.081 1.00 94.44 184 THR A CA 1
ATOM 1537 C C . THR A 1 184 ? -8.797 -1.227 0.994 1.00 94.44 184 THR A C 1
ATOM 1539 O O . THR A 1 184 ? -8.085 -0.402 1.567 1.00 94.44 184 THR A O 1
ATOM 1542 N N . GLU A 1 185 ? -10.088 -1.375 1.279 1.00 94.25 185 GLU A N 1
ATOM 1543 C CA . GLU A 1 185 ? -10.775 -0.581 2.299 1.00 94.25 185 GLU A CA 1
ATOM 1544 C C . GLU A 1 185 ? -10.503 -1.129 3.704 1.00 94.25 185 GLU A C 1
ATOM 1546 O O . GLU A 1 185 ? -10.769 -2.301 3.984 1.00 94.25 185 GLU A O 1
ATOM 1551 N N . LEU A 1 186 ? -10.006 -0.256 4.586 1.00 93.00 186 LEU A N 1
ATOM 1552 C CA . LEU A 1 186 ? -9.724 -0.527 5.998 1.00 93.00 186 LEU A CA 1
ATOM 1553 C C . LEU A 1 186 ? -10.527 0.420 6.902 1.00 93.00 186 LEU A C 1
ATOM 1555 O O . LEU A 1 186 ? -10.978 1.490 6.465 1.00 93.00 186 LEU A O 1
ATOM 1559 N N . HIS A 1 187 ? -10.679 0.087 8.190 1.00 90.62 187 HIS A N 1
ATOM 1560 C CA . HIS A 1 187 ? -11.382 0.976 9.121 1.00 90.62 187 HIS A CA 1
ATOM 1561 C C . HIS A 1 187 ? -10.644 2.311 9.256 1.00 90.62 187 HIS A C 1
ATOM 1563 O O . HIS A 1 187 ? -11.264 3.376 9.214 1.00 90.62 187 HIS A O 1
ATOM 1569 N N . SER A 1 188 ? -9.312 2.265 9.339 1.00 91.56 188 SER A N 1
ATOM 1570 C CA . SER A 1 188 ? -8.447 3.435 9.503 1.00 91.56 188 SER A CA 1
ATOM 1571 C C . SER A 1 188 ? -8.131 4.193 8.209 1.00 91.56 188 SER A C 1
ATOM 1573 O O . SER A 1 188 ? -7.607 5.299 8.307 1.00 91.56 188 SER A O 1
ATOM 1575 N N . GLY A 1 189 ? -8.464 3.682 7.016 1.00 95.44 189 GLY A N 1
ATOM 1576 C CA . GLY A 1 189 ? -8.129 4.342 5.747 1.00 95.44 189 GLY A CA 1
ATOM 1577 C C . GLY A 1 189 ? -8.285 3.467 4.503 1.00 95.44 189 GLY A C 1
ATOM 1578 O O . GLY A 1 189 ? -9.021 2.483 4.514 1.00 95.44 189 GLY A O 1
ATOM 1579 N N . GLN A 1 190 ? -7.586 3.838 3.430 1.00 96.88 190 GLN A N 1
ATOM 1580 C CA . GLN A 1 190 ? -7.505 3.091 2.171 1.00 96.88 190 GLN A CA 1
ATOM 1581 C C . GLN A 1 190 ? -6.055 2.666 1.924 1.00 96.88 190 GLN A C 1
ATOM 1583 O O . GLN A 1 190 ? -5.166 3.512 1.845 1.00 96.88 190 GLN A O 1
ATOM 1588 N N . TRP A 1 191 ? -5.816 1.359 1.826 1.00 97.31 191 TRP A N 1
ATOM 1589 C CA . TRP A 1 191 ? -4.521 0.801 1.437 1.00 97.31 191 TRP A CA 1
ATOM 1590 C C . TRP A 1 191 ? -4.436 0.716 -0.086 1.00 97.31 191 TRP A C 1
ATOM 1592 O O . TRP A 1 191 ? -5.300 0.105 -0.714 1.00 97.31 191 TRP A O 1
ATOM 1602 N N . ILE A 1 192 ? -3.427 1.352 -0.667 1.00 97.56 192 ILE A N 1
ATOM 1603 C CA . ILE A 1 192 ? -3.272 1.576 -2.104 1.00 97.56 192 ILE A CA 1
ATOM 1604 C C . ILE A 1 192 ? -1.997 0.864 -2.557 1.00 97.56 192 ILE A C 1
ATOM 1606 O O . ILE A 1 192 ? -0.928 1.152 -2.030 1.00 97.56 192 ILE A O 1
ATOM 1610 N N . GLU A 1 193 ? -2.097 -0.038 -3.532 1.00 97.00 193 GLU A N 1
ATOM 1611 C CA . GLU A 1 193 ? -0.957 -0.736 -4.148 1.00 97.00 193 GLU A CA 1
ATOM 1612 C C . GLU A 1 193 ? -0.832 -0.303 -5.617 1.00 97.00 193 GLU A C 1
ATOM 1614 O O . GLU A 1 193 ? -1.800 -0.371 -6.383 1.00 97.00 193 GLU A O 1
ATOM 1619 N N . LEU A 1 194 ? 0.355 0.163 -6.010 1.00 95.25 194 LEU A N 1
ATOM 1620 C CA . LEU A 1 194 ? 0.672 0.639 -7.355 1.00 95.25 194 LEU A CA 1
ATOM 1621 C C . LEU A 1 194 ? 1.271 -0.495 -8.192 1.00 95.25 194 LEU A C 1
ATOM 1623 O O . LEU A 1 194 ? 2.485 -0.660 -8.257 1.00 95.25 194 LEU A O 1
ATOM 1627 N N . GLY A 1 195 ? 0.422 -1.272 -8.858 1.00 90.94 195 GLY A N 1
ATOM 1628 C CA . GLY A 1 195 ? 0.841 -2.470 -9.582 1.00 90.94 195 GLY A CA 1
ATOM 1629 C C . GLY A 1 195 ? 0.879 -3.712 -8.693 1.00 90.94 195 GLY A C 1
ATOM 1630 O O . GLY A 1 195 ? 0.602 -3.673 -7.496 1.00 90.94 195 GLY A O 1
ATOM 1631 N N . GLU A 1 196 ? 1.221 -4.847 -9.297 1.00 88.19 196 GLU A N 1
ATOM 1632 C CA . GLU A 1 196 ? 1.212 -6.148 -8.615 1.00 88.19 196 GLU A CA 1
ATOM 1633 C C . GLU A 1 196 ? 2.392 -6.340 -7.652 1.00 88.19 196 GLU A C 1
ATOM 1635 O O . GLU A 1 196 ? 2.313 -7.161 -6.739 1.00 88.19 196 GLU A O 1
ATOM 1640 N N . GLN A 1 197 ? 3.482 -5.600 -7.853 1.00 91.12 197 GLN A N 1
ATOM 1641 C CA . GLN A 1 197 ? 4.723 -5.730 -7.100 1.00 91.12 197 GLN A CA 1
ATOM 1642 C C . GLN A 1 197 ? 5.475 -4.398 -7.036 1.00 91.12 197 GLN A C 1
ATOM 1644 O O . GLN A 1 197 ? 5.262 -3.552 -7.909 1.00 91.12 197 GLN A O 1
ATOM 1649 N N . PRO A 1 198 ? 6.368 -4.207 -6.048 1.00 92.44 198 PRO A N 1
ATOM 1650 C CA . PRO A 1 198 ? 7.271 -3.067 -6.051 1.00 92.44 198 PRO A CA 1
ATOM 1651 C C . PRO A 1 198 ? 8.183 -3.090 -7.282 1.00 92.44 198 PRO A C 1
ATOM 1653 O O . PRO A 1 198 ? 8.598 -4.149 -7.756 1.00 92.44 198 PRO A O 1
ATOM 1656 N N . GLU A 1 199 ? 8.510 -1.903 -7.788 1.00 91.94 199 GLU A N 1
ATOM 1657 C CA . GLU A 1 199 ? 9.399 -1.688 -8.931 1.00 91.94 199 GLU A CA 1
ATOM 1658 C C . GLU A 1 199 ? 10.387 -0.559 -8.602 1.00 91.94 199 GLU A C 1
ATOM 1660 O O . GLU A 1 199 ? 10.034 0.403 -7.920 1.00 91.94 1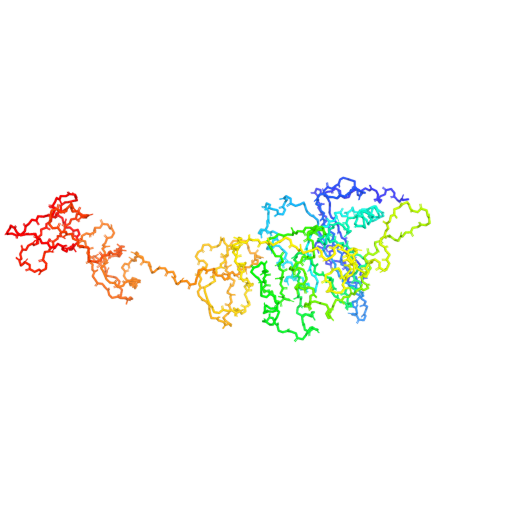99 GLU A O 1
ATOM 1665 N N . LEU A 1 200 ? 11.632 -0.666 -9.082 1.00 91.56 200 LEU A N 1
ATOM 1666 C CA . LEU A 1 200 ? 12.665 0.362 -8.874 1.00 91.56 200 LEU A CA 1
ATOM 1667 C C . LEU A 1 200 ? 12.538 1.554 -9.832 1.00 91.56 200 LEU A C 1
ATOM 1669 O O . LEU A 1 200 ? 13.160 2.582 -9.586 1.00 91.56 200 LEU A O 1
ATOM 1673 N N . TYR A 1 201 ? 11.742 1.430 -10.899 1.00 93.12 201 TYR A N 1
ATOM 1674 C CA . TYR A 1 201 ? 11.514 2.467 -11.913 1.00 93.12 201 TYR A CA 1
ATOM 1675 C C . TYR A 1 201 ? 12.816 3.136 -12.403 1.00 93.12 201 TYR A C 1
ATOM 1677 O O . TYR A 1 201 ? 13.128 4.254 -11.973 1.00 93.12 201 TYR A O 1
ATOM 1685 N N . PRO A 1 202 ? 13.599 2.455 -13.265 1.00 90.69 202 PRO A N 1
ATOM 1686 C CA . PRO A 1 202 ? 14.821 3.021 -13.827 1.00 90.69 202 PRO A CA 1
ATOM 1687 C C . PRO A 1 202 ? 14.548 4.364 -14.512 1.00 90.69 202 PRO A C 1
ATOM 1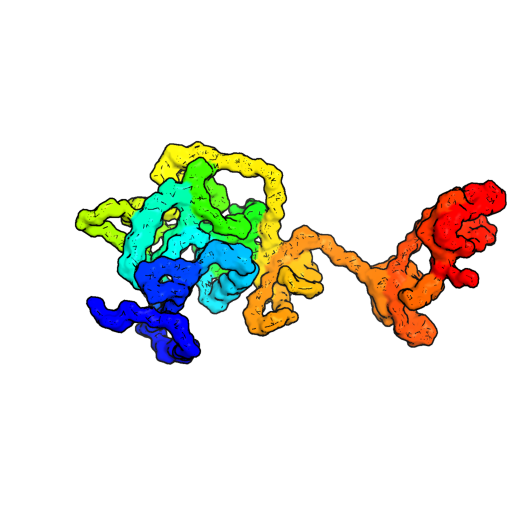689 O O . PRO A 1 202 ? 13.640 4.468 -15.332 1.00 90.69 202 PRO A O 1
ATOM 1692 N N . VAL A 1 203 ? 15.343 5.385 -14.195 1.00 89.62 203 VAL A N 1
ATOM 1693 C CA . VAL A 1 203 ? 15.167 6.758 -14.707 1.00 89.62 203 VAL A CA 1
ATOM 1694 C C . VAL A 1 203 ? 15.233 6.811 -16.236 1.00 89.62 203 VAL A C 1
ATOM 1696 O O . VAL A 1 203 ? 14.515 7.579 -16.870 1.00 89.62 203 VAL A O 1
ATOM 1699 N N . GLU A 1 204 ? 16.051 5.954 -16.844 1.00 84.12 204 GLU A N 1
ATOM 1700 C CA . GLU A 1 204 ? 16.166 5.796 -18.300 1.00 84.12 204 GLU A CA 1
ATOM 1701 C C . GLU A 1 204 ? 14.860 5.359 -18.990 1.00 84.12 204 GLU A C 1
ATOM 1703 O O . GLU A 1 204 ? 14.733 5.497 -20.203 1.00 84.12 204 GLU A O 1
ATOM 1708 N N . GLN A 1 205 ? 13.880 4.859 -18.229 1.00 83.38 205 GLN A N 1
ATOM 1709 C CA . GLN A 1 205 ? 12.555 4.466 -18.717 1.00 83.38 205 GLN A CA 1
ATOM 1710 C C . GLN A 1 205 ? 11.508 5.574 -18.530 1.00 83.38 205 GLN A C 1
ATOM 1712 O O . GLN A 1 205 ? 10.321 5.333 -18.744 1.00 83.38 205 GLN A O 1
ATOM 1717 N N . GLY A 1 206 ? 11.930 6.779 -18.142 1.00 85.38 206 GLY A N 1
ATOM 1718 C CA . GLY A 1 206 ? 11.048 7.909 -17.882 1.00 85.38 206 GLY A CA 1
ATOM 1719 C C . GLY A 1 206 ? 10.359 7.844 -16.517 1.00 85.38 206 GLY A C 1
ATOM 1720 O O . GLY A 1 206 ? 10.541 6.926 -15.714 1.00 85.38 206 GLY A O 1
ATOM 1721 N N . VAL A 1 207 ? 9.555 8.869 -16.234 1.00 89.88 207 VAL A N 1
ATOM 1722 C CA . VAL A 1 207 ? 8.878 9.012 -14.939 1.00 89.88 207 VAL A CA 1
ATOM 1723 C C . VAL A 1 207 ? 7.691 8.037 -14.862 1.00 89.88 207 VAL A C 1
ATOM 1725 O O . VAL A 1 207 ? 6.870 8.003 -15.783 1.00 89.88 207 VAL A O 1
ATOM 1728 N N . PRO A 1 208 ? 7.554 7.243 -13.784 1.00 92.31 208 PRO A N 1
ATOM 1729 C CA . PRO A 1 208 ? 6.544 6.193 -13.725 1.00 92.31 208 PRO A CA 1
ATOM 1730 C C . PRO A 1 208 ? 5.129 6.752 -13.510 1.00 92.31 208 PRO A C 1
ATOM 1732 O O . PRO A 1 208 ? 4.865 7.511 -12.576 1.00 92.31 208 PRO A O 1
ATOM 1735 N N . GLU A 1 209 ? 4.192 6.307 -14.347 1.00 93.19 209 GLU A N 1
ATOM 1736 C CA . GLU A 1 209 ? 2.802 6.785 -14.378 1.00 93.19 209 GLU A CA 1
ATOM 1737 C C . GLU A 1 209 ? 2.043 6.564 -13.057 1.00 93.19 209 GLU A C 1
ATOM 1739 O O . GLU A 1 209 ? 1.379 7.480 -12.572 1.00 93.19 209 GLU A O 1
ATOM 1744 N N . LEU A 1 210 ? 2.126 5.366 -12.454 1.00 95.69 210 LEU A N 1
ATOM 1745 C CA . LEU A 1 210 ? 1.323 5.045 -11.261 1.00 95.69 210 LEU A CA 1
ATOM 1746 C C . LEU A 1 210 ? 1.730 5.895 -10.044 1.00 95.69 210 LEU A C 1
ATOM 1748 O O . LEU A 1 210 ? 0.839 6.471 -9.411 1.00 95.69 210 LEU A O 1
ATOM 1752 N N . PRO A 1 211 ? 3.035 6.053 -9.726 1.00 96.19 211 PRO A N 1
ATOM 1753 C CA . PRO A 1 211 ? 3.467 7.002 -8.705 1.00 96.19 211 PRO A CA 1
ATOM 1754 C C . PRO A 1 211 ? 3.086 8.447 -9.029 1.00 96.19 211 PRO A C 1
ATOM 1756 O O . PRO A 1 211 ? 2.661 9.152 -8.123 1.00 96.19 211 PRO A O 1
ATOM 1759 N N . MET A 1 212 ? 3.159 8.901 -10.288 1.00 95.50 212 MET A N 1
ATOM 1760 C CA . MET A 1 212 ? 2.710 10.255 -10.655 1.00 95.50 212 MET A CA 1
ATOM 1761 C C . MET A 1 212 ? 1.216 10.471 -10.385 1.00 95.50 212 MET A C 1
ATOM 1763 O O . MET A 1 212 ? 0.831 11.514 -9.851 1.00 95.50 212 MET A O 1
ATOM 1767 N N . LEU A 1 213 ? 0.377 9.485 -10.717 1.00 96.56 213 LEU A N 1
ATOM 1768 C CA . LEU A 1 213 ? -1.064 9.548 -10.488 1.00 96.56 213 LEU A CA 1
ATOM 1769 C C . LEU A 1 213 ? -1.387 9.663 -8.992 1.00 96.56 213 LEU A C 1
ATOM 1771 O O . LEU A 1 213 ? -2.151 10.545 -8.597 1.00 96.56 213 LEU A O 1
ATOM 1775 N N . LEU A 1 214 ? -0.762 8.828 -8.152 1.00 97.25 214 LEU A N 1
ATOM 1776 C CA . LEU A 1 214 ? -0.931 8.919 -6.701 1.00 97.25 214 LEU A CA 1
ATOM 1777 C C . LEU A 1 214 ? -0.332 10.220 -6.144 1.00 97.25 214 LEU A C 1
ATOM 1779 O O . LEU A 1 214 ? -0.965 10.881 -5.325 1.00 97.25 214 LEU A O 1
ATOM 1783 N N . ASN A 1 215 ? 0.839 10.642 -6.623 1.00 97.44 215 ASN A N 1
ATOM 1784 C CA . ASN A 1 215 ? 1.499 11.868 -6.177 1.00 97.44 215 ASN A CA 1
ATOM 1785 C C . ASN A 1 215 ? 0.624 13.101 -6.421 1.00 97.44 215 ASN A C 1
ATOM 1787 O O . ASN A 1 215 ? 0.513 13.951 -5.545 1.00 97.44 215 ASN A O 1
ATOM 1791 N N . LYS A 1 216 ? -0.064 13.173 -7.567 1.00 96.75 216 LYS A N 1
ATOM 1792 C CA . LYS A 1 216 ? -1.007 14.260 -7.865 1.00 96.75 216 LYS A CA 1
ATOM 1793 C C . LYS A 1 216 ? -2.107 14.386 -6.805 1.00 96.75 216 LYS A C 1
ATOM 1795 O O . LYS A 1 216 ? -2.491 15.502 -6.468 1.00 96.75 216 LYS A O 1
ATOM 1800 N N . LEU A 1 217 ? -2.602 13.261 -6.285 1.00 97.19 217 LEU A N 1
ATOM 1801 C CA . LEU A 1 217 ? -3.609 13.234 -5.221 1.00 97.19 217 LEU A CA 1
ATOM 1802 C C . LEU A 1 217 ? -3.013 13.609 -3.856 1.00 97.19 217 LEU A C 1
ATOM 1804 O O . LEU A 1 217 ? -3.661 14.306 -3.083 1.00 97.19 217 LEU A O 1
ATOM 1808 N N . LEU A 1 218 ? -1.791 13.155 -3.564 1.00 96.62 218 LEU A N 1
ATOM 1809 C CA . LEU A 1 218 ? -1.130 13.328 -2.266 1.00 96.62 218 LEU A CA 1
ATOM 1810 C C . LEU A 1 218 ? -0.435 14.690 -2.089 1.00 96.62 218 LEU A C 1
ATOM 1812 O O . LEU A 1 218 ? -0.289 15.142 -0.956 1.00 96.62 218 LEU A O 1
ATOM 1816 N N . LYS A 1 219 ? -0.040 15.364 -3.179 1.00 96.62 219 LYS A N 1
ATOM 1817 C CA . LYS A 1 219 ? 0.731 16.623 -3.163 1.00 96.62 219 LYS A CA 1
ATOM 1818 C C . LYS A 1 219 ? 0.185 17.690 -2.196 1.00 96.62 219 LYS A C 1
ATOM 1820 O O . LYS A 1 219 ? 1.000 18.256 -1.477 1.00 96.62 219 LYS A O 1
ATOM 1825 N N . PRO A 1 220 ? -1.137 17.944 -2.080 1.00 97.25 220 PRO A N 1
ATOM 1826 C CA . PRO A 1 220 ? -1.650 18.975 -1.170 1.00 97.25 220 PRO A CA 1
ATOM 1827 C C . PRO A 1 220 ? -1.400 18.720 0.326 1.00 97.25 220 PRO A C 1
ATOM 1829 O O . PRO A 1 220 ? -1.523 19.646 1.119 1.00 97.25 220 PRO A O 1
ATOM 1832 N N . ILE A 1 221 ? -1.094 17.480 0.722 1.00 96.75 221 ILE A N 1
ATOM 1833 C CA . ILE A 1 221 ? -0.826 17.094 2.119 1.00 96.75 221 ILE A CA 1
ATOM 1834 C C . ILE A 1 221 ? 0.588 16.525 2.317 1.00 96.75 221 ILE A C 1
ATOM 1836 O O . ILE A 1 221 ? 0.904 16.024 3.400 1.00 96.75 221 ILE A O 1
ATOM 1840 N N . ARG A 1 222 ? 1.428 16.546 1.276 1.00 95.00 222 ARG A N 1
ATOM 1841 C CA . ARG A 1 222 ? 2.810 16.064 1.345 1.00 95.00 222 ARG A CA 1
ATOM 1842 C C . ARG A 1 222 ? 3.654 17.045 2.158 1.00 95.00 222 ARG A C 1
ATOM 1844 O O . ARG A 1 222 ? 3.490 18.254 2.026 1.00 95.00 222 ARG A O 1
ATOM 1851 N N . TYR A 1 223 ? 4.547 16.519 2.991 1.00 93.25 223 TYR A N 1
ATOM 1852 C CA . TYR A 1 223 ? 5.569 17.328 3.653 1.00 93.25 223 TYR A CA 1
ATOM 1853 C C . TYR A 1 223 ? 6.855 17.258 2.825 1.00 93.25 223 TYR A C 1
ATOM 1855 O O . TYR A 1 223 ? 7.445 16.188 2.697 1.00 93.25 223 TYR A O 1
ATOM 1863 N N . ASP A 1 224 ? 7.246 18.374 2.210 1.00 89.44 224 ASP A N 1
ATOM 1864 C CA . ASP A 1 224 ? 8.391 18.428 1.284 1.00 89.44 224 ASP A CA 1
ATOM 1865 C C . ASP A 1 224 ? 9.738 18.550 2.009 1.00 89.44 224 ASP A C 1
ATOM 1867 O O . ASP A 1 224 ? 10.769 18.142 1.474 1.00 89.44 224 ASP A O 1
ATOM 1871 N N . ASP A 1 225 ? 9.716 19.057 3.241 1.00 87.06 225 ASP A N 1
ATOM 1872 C CA . ASP A 1 225 ? 10.880 19.259 4.105 1.00 87.06 225 ASP A CA 1
ATOM 1873 C C . ASP A 1 225 ? 11.142 18.047 5.017 1.00 87.06 225 ASP A C 1
ATOM 1875 O O . ASP A 1 225 ? 11.527 18.212 6.170 1.00 87.06 225 ASP A O 1
ATOM 1879 N N . LEU A 1 226 ? 10.900 16.823 4.524 1.00 82.69 226 LEU A N 1
ATOM 1880 C CA . LEU A 1 226 ? 11.281 15.612 5.258 1.00 82.69 226 LEU A CA 1
ATOM 1881 C C . LEU A 1 226 ? 12.806 15.462 5.264 1.00 82.69 226 LEU A C 1
ATOM 1883 O O . LEU A 1 226 ? 13.446 15.428 4.207 1.00 82.69 226 LEU A O 1
ATOM 1887 N N . GLY A 1 227 ? 13.366 15.298 6.457 1.00 67.69 227 GLY A N 1
ATOM 1888 C CA . GLY A 1 227 ? 14.745 14.961 6.763 1.00 67.69 227 GLY A CA 1
ATOM 1889 C C . GLY A 1 227 ? 15.116 13.569 6.256 1.00 67.69 227 GLY A C 1
ATOM 1890 O O . GLY A 1 227 ? 15.352 12.635 7.016 1.00 67.69 227 GLY A O 1
ATOM 1891 N N . LEU A 1 228 ? 15.236 13.431 4.935 1.00 66.81 228 LEU A N 1
ATOM 1892 C CA . LEU A 1 228 ? 15.893 12.292 4.276 1.00 66.81 228 LEU A CA 1
ATOM 1893 C C . LEU A 1 228 ? 17.405 12.266 4.544 1.00 66.81 228 LEU A C 1
ATOM 1895 O O . LEU A 1 228 ? 18.104 11.321 4.178 1.00 66.81 228 LEU A O 1
ATOM 1899 N N . LEU A 1 229 ? 17.915 13.325 5.173 1.00 61.06 229 LEU A N 1
ATOM 1900 C CA . LEU A 1 229 ? 19.289 13.474 5.607 1.00 61.06 229 LEU A CA 1
ATOM 1901 C C . LEU A 1 229 ? 19.546 12.559 6.801 1.00 61.06 229 LEU A C 1
ATOM 1903 O O . LEU A 1 229 ? 19.372 12.957 7.945 1.00 61.06 229 LEU A O 1
ATOM 1907 N N . GLY A 1 230 ? 19.969 11.321 6.543 1.00 64.50 230 GLY A N 1
ATOM 1908 C CA . GLY A 1 230 ? 20.371 10.418 7.620 1.00 64.50 230 GLY A CA 1
ATOM 1909 C C . GLY A 1 230 ? 21.556 10.982 8.415 1.00 64.50 230 GLY A C 1
ATOM 1910 O O . GLY A 1 230 ? 21.399 11.472 9.528 1.00 64.50 230 GLY A O 1
ATOM 1911 N N . PHE A 1 231 ? 22.763 10.923 7.846 1.00 64.62 231 PHE A N 1
ATOM 1912 C CA . PHE A 1 231 ? 23.973 11.489 8.457 1.00 64.62 231 PHE A CA 1
ATOM 1913 C C . PHE A 1 231 ? 24.532 12.569 7.535 1.00 64.62 231 PHE A C 1
ATOM 1915 O O . PHE A 1 231 ? 24.789 12.286 6.363 1.00 64.62 231 PHE A O 1
ATOM 1922 N N . GLY A 1 232 ? 24.696 13.787 8.057 1.00 65.06 232 GLY A N 1
ATOM 1923 C CA . GLY A 1 232 ? 25.246 14.922 7.312 1.00 65.06 232 GLY A CA 1
ATOM 1924 C C . GLY A 1 232 ? 26.678 14.680 6.826 1.00 65.06 232 GLY A C 1
ATOM 1925 O O . GLY A 1 232 ? 27.402 13.842 7.368 1.00 65.06 232 GLY A O 1
ATOM 1926 N N . GLN A 1 233 ? 27.078 15.415 5.789 1.00 72.88 233 GLN A N 1
ATOM 1927 C CA . GLN A 1 233 ? 28.452 15.408 5.285 1.00 72.88 233 GLN A CA 1
ATOM 1928 C C . GLN A 1 233 ? 29.390 16.083 6.293 1.00 72.88 233 GLN A C 1
ATOM 1930 O O . GLN A 1 233 ? 29.040 17.111 6.871 1.00 72.88 233 GLN A O 1
ATOM 1935 N N . TRP A 1 234 ? 30.573 15.506 6.506 1.00 76.12 234 TRP A N 1
ATOM 1936 C CA . TRP A 1 234 ? 31.642 16.116 7.302 1.00 76.12 234 TRP A CA 1
ATOM 1937 C C . TRP A 1 234 ? 32.783 16.603 6.402 1.00 76.12 234 TRP A C 1
ATOM 1939 O O . TRP A 1 234 ? 32.933 16.143 5.267 1.00 76.12 234 TRP A O 1
ATOM 1949 N N . ASP A 1 235 ? 33.609 17.515 6.918 1.00 75.31 235 ASP A N 1
ATOM 1950 C CA . ASP A 1 235 ? 34.761 18.051 6.189 1.00 75.31 235 ASP A CA 1
ATOM 1951 C C . ASP A 1 235 ? 35.709 16.925 5.750 1.00 75.31 235 ASP A C 1
ATOM 1953 O O . ASP A 1 235 ? 36.270 16.196 6.571 1.00 75.31 235 ASP A O 1
ATOM 1957 N N . GLY A 1 236 ? 35.890 16.786 4.436 1.00 78.06 236 GLY A N 1
ATOM 1958 C CA . GLY A 1 236 ? 36.720 15.738 3.842 1.00 78.06 236 GLY A CA 1
ATOM 1959 C C . GLY A 1 236 ? 36.030 14.384 3.648 1.00 78.06 236 GLY A C 1
ATOM 1960 O O . GLY A 1 236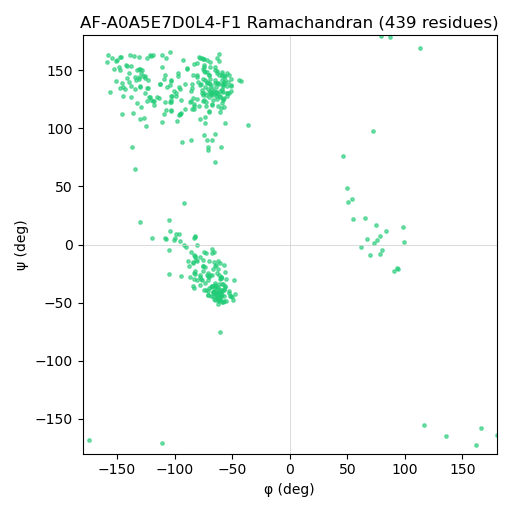 ? 36.725 13.415 3.346 1.00 78.06 236 GLY A O 1
ATOM 1961 N N . ASP A 1 237 ? 34.702 14.280 3.797 1.00 80.44 237 ASP A N 1
ATOM 1962 C CA . ASP A 1 237 ? 33.962 13.083 3.372 1.00 80.44 237 ASP A CA 1
ATOM 1963 C C . ASP A 1 237 ? 34.106 12.891 1.850 1.00 80.44 237 ASP A C 1
ATOM 1965 O O . ASP A 1 237 ? 33.698 13.771 1.084 1.00 80.44 237 ASP A O 1
ATOM 1969 N N . PRO A 1 238 ? 34.676 11.764 1.382 1.00 80.75 238 PRO A N 1
ATOM 1970 C CA . PRO A 1 238 ? 34.855 11.516 -0.045 1.00 80.75 238 PRO A CA 1
ATOM 1971 C C . PRO A 1 238 ? 33.544 11.189 -0.776 1.00 80.75 238 PRO A C 1
ATOM 1973 O O . PRO A 1 238 ? 33.557 11.057 -1.999 1.00 80.75 238 PRO A O 1
ATOM 1976 N N . ASN A 1 239 ? 32.432 11.010 -0.057 1.00 83.25 239 ASN A N 1
ATOM 1977 C CA . ASN A 1 239 ? 31.169 10.558 -0.623 1.00 83.25 239 ASN A CA 1
ATOM 1978 C C . ASN A 1 239 ? 30.161 11.695 -0.805 1.00 83.25 239 ASN A C 1
ATOM 1980 O O . ASN A 1 239 ? 29.993 12.550 0.064 1.00 83.25 239 ASN A O 1
ATOM 1984 N N . GLU A 1 240 ? 29.412 11.643 -1.907 1.00 83.75 240 GLU A N 1
ATOM 1985 C CA . GLU A 1 240 ? 28.244 12.498 -2.102 1.00 83.75 240 GLU A CA 1
ATOM 1986 C C . GLU A 1 240 ? 27.107 12.056 -1.167 1.00 83.75 240 GLU A C 1
ATOM 1988 O O . GLU A 1 240 ? 26.791 10.867 -1.051 1.00 83.75 240 GLU A O 1
ATOM 1993 N N . ARG A 1 241 ? 26.485 13.023 -0.493 1.00 84.81 241 ARG A N 1
ATOM 1994 C CA . ARG A 1 241 ? 25.337 12.819 0.395 1.00 84.81 241 ARG A CA 1
ATOM 1995 C C . ARG A 1 241 ? 24.184 13.702 -0.051 1.00 84.81 241 ARG A C 1
ATOM 1997 O O . ARG A 1 241 ? 24.385 14.681 -0.768 1.00 84.81 241 ARG A O 1
ATOM 2004 N N . PHE A 1 242 ? 22.972 13.354 0.371 1.00 85.06 242 PHE A N 1
ATOM 2005 C CA . PHE A 1 242 ? 21.849 14.268 0.214 1.00 85.06 242 PHE A CA 1
ATOM 2006 C C . PHE A 1 242 ? 22.156 15.594 0.921 1.00 85.06 242 PHE A C 1
ATOM 2008 O O . PHE A 1 242 ? 22.707 15.620 2.020 1.00 85.06 242 PHE A O 1
ATOM 2015 N N . THR A 1 243 ? 21.797 16.688 0.263 1.00 84.88 243 THR A N 1
ATOM 2016 C CA . THR A 1 243 ? 21.699 18.028 0.849 1.00 84.88 243 THR A CA 1
ATOM 2017 C C . THR A 1 243 ? 20.224 18.350 1.070 1.00 84.88 243 THR A C 1
ATOM 2019 O O . THR A 1 243 ? 19.367 17.685 0.488 1.00 84.88 243 THR A O 1
ATOM 2022 N N . ASP A 1 244 ? 19.892 19.381 1.851 1.00 84.12 244 ASP A N 1
ATOM 2023 C CA . ASP A 1 244 ? 18.493 19.829 1.995 1.00 84.12 244 ASP A CA 1
ATOM 2024 C C . ASP A 1 244 ? 17.830 20.088 0.630 1.00 84.12 244 ASP A C 1
ATOM 2026 O O . ASP A 1 244 ? 16.676 19.725 0.394 1.00 84.12 244 ASP A O 1
ATOM 2030 N N . ALA A 1 245 ? 18.585 20.678 -0.303 1.00 87.38 245 ALA A N 1
ATOM 2031 C CA . ALA A 1 245 ? 18.114 20.947 -1.656 1.00 87.38 245 ALA A CA 1
ATOM 2032 C C . ALA A 1 245 ? 17.824 19.651 -2.431 1.00 87.38 245 ALA A C 1
ATOM 2034 O O . ALA A 1 245 ? 16.749 19.519 -3.017 1.00 87.38 245 ALA A O 1
ATOM 2035 N N . ASP A 1 246 ? 18.738 18.677 -2.405 1.00 87.88 246 ASP A N 1
ATOM 2036 C CA . ASP A 1 246 ? 18.522 17.383 -3.062 1.00 87.88 246 ASP A CA 1
ATOM 2037 C C . ASP A 1 246 ? 17.372 16.599 -2.420 1.00 87.88 246 ASP A C 1
ATOM 2039 O O . ASP A 1 246 ? 16.590 15.980 -3.139 1.00 87.88 246 ASP A O 1
ATOM 2043 N N . SER A 1 247 ? 17.223 16.660 -1.093 1.00 88.31 247 SER A N 1
ATOM 2044 C CA . SER A 1 247 ? 16.121 16.020 -0.368 1.00 88.31 247 SER A CA 1
ATOM 2045 C C . SER A 1 247 ? 14.773 16.539 -0.860 1.00 88.31 247 SER A C 1
ATOM 2047 O O . SER A 1 247 ? 13.925 15.745 -1.263 1.00 88.31 247 SER A O 1
ATOM 2049 N N . ARG A 1 248 ? 14.593 17.864 -0.951 1.00 90.38 248 ARG A N 1
ATOM 2050 C CA . ARG A 1 248 ? 13.366 18.467 -1.505 1.00 90.38 248 ARG A CA 1
ATOM 2051 C C . ARG A 1 248 ? 13.109 18.044 -2.949 1.00 90.38 248 ARG A C 1
ATOM 2053 O O . ARG A 1 248 ? 11.985 17.685 -3.300 1.00 90.38 248 ARG A O 1
ATOM 2060 N N . ARG A 1 249 ? 14.146 18.043 -3.794 1.00 92.31 249 ARG A N 1
ATOM 2061 C CA . ARG A 1 249 ? 14.028 17.619 -5.201 1.00 92.31 249 ARG A CA 1
ATOM 2062 C C . ARG A 1 249 ? 13.618 16.150 -5.315 1.00 92.31 249 ARG A C 1
ATOM 2064 O O . ARG A 1 249 ? 12.754 15.813 -6.124 1.00 92.31 249 ARG A O 1
ATOM 2071 N N . TRP A 1 250 ? 14.177 15.285 -4.472 1.00 92.25 250 TRP A N 1
ATOM 2072 C CA . TRP A 1 250 ? 13.817 13.871 -4.393 1.00 92.25 250 TRP A CA 1
ATOM 2073 C C . TRP A 1 250 ? 12.389 13.647 -3.884 1.00 92.25 250 TRP A C 1
ATOM 2075 O O . TRP A 1 250 ? 11.652 12.814 -4.425 1.00 92.25 250 TRP A O 1
ATOM 2085 N N . MET A 1 251 ? 11.961 14.410 -2.879 1.00 92.12 251 MET A N 1
ATOM 2086 C CA . MET A 1 251 ? 10.582 14.400 -2.386 1.00 92.12 251 MET A CA 1
ATOM 2087 C C . MET A 1 251 ? 9.590 14.793 -3.480 1.00 92.12 251 MET A C 1
ATOM 2089 O O . MET A 1 251 ? 8.552 14.149 -3.638 1.00 92.12 251 MET A O 1
ATOM 2093 N N . ALA A 1 252 ? 9.967 15.767 -4.307 1.00 93.81 252 ALA A N 1
ATOM 2094 C CA . ALA A 1 252 ? 9.201 16.223 -5.454 1.00 93.81 252 ALA A CA 1
ATOM 2095 C C . ALA A 1 252 ? 9.392 15.375 -6.726 1.00 93.81 252 ALA A C 1
ATOM 2097 O O . ALA A 1 252 ? 8.848 15.744 -7.759 1.00 93.81 252 ALA A O 1
ATOM 2098 N N . ARG A 1 253 ? 10.118 14.243 -6.716 1.00 94.06 253 ARG A N 1
ATOM 2099 C CA . ARG A 1 253 ? 10.501 13.506 -7.949 1.00 94.06 253 ARG A CA 1
ATOM 2100 C C . ARG A 1 253 ? 9.338 13.086 -8.858 1.00 94.06 253 ARG A C 1
ATOM 2102 O O . ARG A 1 253 ? 9.537 12.878 -10.054 1.00 94.06 253 ARG A O 1
ATOM 2109 N N . PHE A 1 254 ? 8.127 12.963 -8.322 1.00 94.94 254 PHE A N 1
ATOM 2110 C CA . PHE A 1 254 ? 6.921 12.617 -9.085 1.00 94.94 254 PHE A CA 1
ATOM 2111 C C . PHE A 1 254 ? 6.040 13.825 -9.434 1.00 94.94 254 PHE A C 1
ATOM 2113 O O . PHE A 1 254 ? 4.941 13.654 -9.965 1.00 94.94 254 PHE A O 1
ATOM 2120 N N . ASP A 1 255 ? 6.488 15.044 -9.139 1.00 95.19 255 ASP A N 1
ATOM 2121 C CA . ASP A 1 255 ? 5.790 16.268 -9.519 1.00 95.19 255 ASP A CA 1
ATOM 2122 C C . ASP A 1 255 ? 5.908 16.503 -11.026 1.00 95.19 255 ASP A C 1
ATOM 2124 O O . ASP A 1 255 ? 6.902 16.135 -11.657 1.00 95.19 255 ASP A O 1
ATOM 2128 N N . ALA A 1 256 ? 4.888 17.124 -11.620 1.00 90.00 256 ALA A N 1
ATOM 2129 C CA . ALA A 1 256 ? 4.885 17.425 -13.051 1.00 90.00 256 ALA A CA 1
ATOM 2130 C C . ALA A 1 256 ? 6.035 18.371 -13.446 1.00 90.00 256 ALA A C 1
ATOM 2132 O O . ALA A 1 256 ? 6.599 18.233 -14.525 1.00 90.00 256 ALA A O 1
ATOM 2133 N N . ASP A 1 257 ? 6.393 19.285 -12.547 1.00 89.75 257 ASP A N 1
ATOM 2134 C CA . ASP A 1 257 ? 7.429 20.310 -12.671 1.00 89.75 257 ASP A CA 1
ATOM 2135 C C . ASP A 1 257 ? 8.761 19.929 -12.002 1.00 89.75 257 ASP A C 1
ATOM 2137 O O . ASP A 1 257 ? 9.659 20.760 -11.892 1.00 89.75 257 ASP A O 1
ATOM 2141 N N . SER A 1 258 ? 8.913 18.676 -11.561 1.00 91.88 258 SER A N 1
ATOM 2142 C CA . SER A 1 258 ? 10.166 18.203 -10.968 1.00 91.88 258 SER A CA 1
ATOM 2143 C C . SER A 1 258 ? 11.320 18.248 -11.967 1.00 91.88 258 SER A C 1
ATOM 2145 O O . SER A 1 258 ? 11.143 17.981 -13.155 1.00 91.88 258 SER A O 1
ATOM 2147 N N . ASP A 1 259 ? 12.524 18.499 -11.463 1.00 89.44 259 ASP A N 1
ATOM 2148 C CA . ASP A 1 259 ? 13.772 18.463 -12.220 1.00 89.44 259 ASP A CA 1
ATOM 2149 C C . ASP A 1 259 ? 14.645 17.243 -11.873 1.00 89.44 259 ASP A C 1
ATOM 2151 O O . ASP A 1 259 ? 15.767 17.139 -12.367 1.00 89.44 259 ASP A O 1
ATOM 2155 N N . TRP A 1 260 ? 14.160 16.318 -11.032 1.00 91.12 260 TRP A N 1
ATOM 2156 C CA . TRP A 1 260 ? 14.937 15.157 -10.597 1.00 91.12 260 TRP A CA 1
ATOM 2157 C C . TRP A 1 260 ? 14.986 14.046 -11.667 1.00 91.12 260 TRP A C 1
ATOM 2159 O O . TRP A 1 260 ? 13.929 13.689 -12.208 1.00 91.12 260 TRP A O 1
ATOM 2169 N N . PRO A 1 261 ? 16.157 13.413 -11.910 1.00 86.69 261 PRO A N 1
ATOM 2170 C CA . PRO A 1 261 ? 17.486 13.849 -11.455 1.00 86.69 261 PRO A CA 1
ATOM 2171 C C . PRO A 1 261 ? 18.029 15.018 -12.288 1.00 86.69 261 PRO A C 1
ATOM 2173 O O . PRO A 1 261 ? 18.744 15.871 -11.760 1.00 86.69 261 PRO A O 1
ATOM 2176 N N . THR A 1 262 ? 17.653 15.076 -13.572 1.00 86.44 262 THR A N 1
ATOM 2177 C CA . THR A 1 262 ? 17.834 16.239 -14.450 1.00 86.44 262 THR A CA 1
ATOM 2178 C C . THR A 1 262 ? 16.612 16.413 -15.368 1.00 86.44 262 THR A C 1
ATOM 2180 O O . THR A 1 262 ? 15.967 15.417 -15.718 1.00 86.44 262 THR A O 1
ATOM 2183 N N . PRO A 1 263 ? 16.314 17.638 -15.850 1.00 79.19 263 PRO A N 1
ATOM 2184 C CA . PRO A 1 263 ? 15.207 17.877 -16.784 1.00 79.19 263 PRO A CA 1
ATOM 2185 C C . PRO A 1 263 ? 15.289 17.070 -18.092 1.00 79.19 263 PRO A C 1
ATOM 2187 O O . PRO A 1 263 ? 14.266 16.646 -18.632 1.00 79.19 263 PRO A O 1
ATOM 2190 N N . ALA A 1 264 ? 16.504 16.829 -18.598 1.00 78.75 264 ALA A N 1
ATOM 2191 C CA . ALA A 1 264 ? 16.723 16.115 -19.856 1.00 78.75 264 ALA A CA 1
ATOM 2192 C C . ALA A 1 264 ? 16.254 14.652 -19.785 1.00 78.75 264 ALA A C 1
ATOM 2194 O O . ALA A 1 264 ? 15.590 14.173 -20.702 1.00 78.75 264 ALA A O 1
ATOM 2195 N N . LEU A 1 265 ? 16.542 13.964 -18.675 1.00 74.25 265 LEU A N 1
ATOM 2196 C CA . LEU A 1 265 ? 16.171 12.558 -18.484 1.00 74.25 265 LEU A CA 1
ATOM 2197 C C . LEU A 1 265 ? 14.663 12.366 -18.258 1.00 74.25 265 LEU A C 1
ATOM 2199 O O . LEU A 1 265 ? 14.119 11.330 -18.622 1.00 74.25 265 LEU A O 1
ATOM 2203 N N . ARG A 1 266 ? 13.956 13.379 -17.737 1.00 71.31 266 ARG A N 1
ATOM 2204 C CA . ARG A 1 266 ? 12.491 13.324 -17.560 1.00 71.31 266 ARG A CA 1
ATOM 2205 C C . ARG A 1 266 ? 11.705 13.381 -18.865 1.00 71.31 266 ARG A C 1
ATOM 2207 O O . ARG A 1 266 ? 10.567 12.926 -18.904 1.00 71.31 266 ARG A O 1
ATOM 2214 N N . SER A 1 267 ? 12.291 13.956 -19.915 1.00 65.62 267 SER A N 1
ATOM 2215 C CA . SER A 1 267 ? 11.635 14.112 -21.221 1.00 65.62 267 SER A CA 1
ATOM 2216 C C . SER A 1 267 ? 11.685 12.835 -22.070 1.00 65.62 267 SER A C 1
ATOM 2218 O O . SER A 1 267 ? 11.171 12.818 -23.189 1.00 65.62 267 SER A O 1
ATOM 2220 N N . ILE A 1 268 ? 12.295 11.761 -21.552 1.00 65.75 268 ILE A N 1
ATOM 2221 C CA . ILE A 1 268 ? 12.258 10.439 -22.171 1.00 65.75 268 ILE A CA 1
ATOM 2222 C C . ILE A 1 268 ? 10.833 9.904 -22.027 1.00 65.75 268 ILE A C 1
ATOM 2224 O O . ILE A 1 268 ? 10.351 9.666 -20.919 1.00 65.75 268 ILE A O 1
ATOM 2228 N N . ALA A 1 269 ? 10.145 9.737 -23.158 1.00 58.25 269 ALA A N 1
ATOM 2229 C CA . ALA A 1 269 ? 8.838 9.103 -23.167 1.00 58.25 269 ALA A CA 1
ATOM 2230 C C . ALA A 1 269 ? 8.985 7.667 -22.637 1.00 58.25 269 ALA A C 1
ATOM 2232 O O . ALA A 1 269 ? 9.833 6.928 -23.152 1.00 58.25 269 ALA A O 1
ATOM 2233 N N . PRO A 1 270 ? 8.185 7.255 -21.638 1.00 60.09 270 PRO A N 1
ATOM 2234 C CA . PRO A 1 270 ? 8.243 5.889 -21.158 1.00 60.09 270 PRO A CA 1
ATOM 2235 C C . PRO A 1 270 ? 7.937 4.923 -22.307 1.00 60.09 270 PRO A C 1
ATOM 2237 O O . PRO A 1 270 ? 7.135 5.254 -23.193 1.00 60.09 270 PRO A O 1
ATOM 2240 N N . PRO A 1 271 ? 8.557 3.729 -22.326 1.00 56.50 271 PRO A N 1
ATOM 2241 C CA . PRO A 1 271 ? 8.256 2.738 -23.343 1.00 56.50 271 PRO A CA 1
ATOM 2242 C C . PRO A 1 271 ? 6.750 2.479 -23.356 1.00 56.50 271 PRO A C 1
ATOM 2244 O O . PRO A 1 271 ? 6.140 2.207 -22.317 1.00 56.50 271 PRO A O 1
ATOM 2247 N N . SER A 1 272 ? 6.143 2.577 -24.542 1.00 47.97 272 SER A N 1
ATOM 2248 C CA . SER A 1 272 ? 4.734 2.258 -24.746 1.00 47.97 272 SER A CA 1
ATOM 2249 C C . SER A 1 272 ? 4.512 0.826 -24.274 1.00 47.97 272 SER A C 1
ATOM 2251 O O . SER A 1 272 ? 4.929 -0.124 -24.938 1.00 47.97 272 SER A O 1
ATOM 2253 N N . THR A 1 273 ? 3.898 0.658 -23.101 1.00 49.94 273 THR A N 1
ATOM 2254 C CA . THR A 1 273 ? 3.562 -0.663 -22.572 1.00 49.94 273 THR A CA 1
ATOM 2255 C C . THR A 1 273 ? 2.416 -1.201 -23.426 1.00 49.94 273 THR A C 1
ATOM 2257 O O . THR A 1 273 ? 1.239 -1.006 -23.138 1.00 49.94 273 THR A O 1
ATOM 2260 N N . SER A 1 274 ? 2.766 -1.789 -24.564 1.00 35.84 274 SER A N 1
ATOM 2261 C CA . SER A 1 274 ? 1.833 -2.395 -25.499 1.00 35.84 274 SER A CA 1
ATOM 2262 C C . SER A 1 274 ? 1.202 -3.635 -24.859 1.00 35.84 274 SER A C 1
ATOM 2264 O O . SER A 1 274 ? 1.875 -4.582 -24.472 1.00 35.84 274 SER A O 1
ATOM 2266 N N . GLY A 1 275 ? -0.127 -3.623 -24.752 1.00 37.66 275 GLY A N 1
ATOM 2267 C CA . GLY A 1 275 ? -0.937 -4.765 -25.180 1.00 37.66 275 GLY A CA 1
ATOM 2268 C C . GLY A 1 275 ? -0.989 -6.031 -24.325 1.00 37.66 275 GLY A C 1
ATOM 2269 O O . GLY A 1 275 ? -1.474 -7.039 -24.830 1.00 37.66 275 GLY A O 1
ATOM 2270 N N . HIS A 1 276 ? -0.598 -6.023 -23.052 1.00 35.59 276 HIS A N 1
ATOM 2271 C CA . HIS A 1 276 ? -1.083 -7.063 -22.141 1.00 35.59 276 HIS A CA 1
ATOM 2272 C C . HIS A 1 276 ? -2.254 -6.508 -21.344 1.00 35.59 276 HIS A C 1
ATOM 2274 O O . HIS A 1 276 ? -2.067 -5.678 -20.455 1.00 35.59 276 HIS A O 1
ATOM 2280 N N . ALA A 1 277 ? -3.465 -6.964 -21.681 1.00 39.00 277 ALA A N 1
ATOM 2281 C CA . ALA A 1 277 ? -4.634 -6.840 -20.822 1.00 39.00 277 ALA A CA 1
ATOM 2282 C C . ALA A 1 277 ? -4.322 -7.566 -19.505 1.00 39.00 277 ALA A C 1
ATOM 2284 O O . ALA A 1 277 ? -4.585 -8.755 -19.347 1.00 39.00 277 ALA A O 1
ATOM 2285 N N . ARG A 1 278 ? -3.647 -6.863 -18.594 1.00 47.03 278 ARG A N 1
ATOM 2286 C CA . ARG A 1 278 ? -3.402 -7.340 -17.240 1.00 47.03 278 ARG A CA 1
ATOM 2287 C C . ARG A 1 278 ? -4.742 -7.333 -16.502 1.00 47.03 278 ARG A C 1
ATOM 2289 O O . ARG A 1 278 ? -5.524 -6.398 -16.711 1.00 47.03 278 ARG A O 1
ATOM 2296 N N . PRO A 1 279 ? -5.035 -8.357 -15.685 1.00 49.88 279 PRO A N 1
ATOM 2297 C CA . PRO A 1 279 ? -6.289 -8.423 -14.951 1.00 49.88 279 PRO A CA 1
ATOM 2298 C C . PRO A 1 279 ? -6.472 -7.147 -14.128 1.00 49.88 279 PRO A C 1
ATOM 2300 O O . PRO A 1 279 ? -5.524 -6.675 -13.501 1.00 49.88 279 PRO A O 1
ATOM 2303 N N . GLN A 1 280 ? -7.680 -6.583 -14.124 1.00 54.41 280 GLN A N 1
ATOM 2304 C CA . GLN A 1 280 ? -8.006 -5.547 -13.149 1.00 54.41 280 GLN A CA 1
ATOM 2305 C C . GLN A 1 280 ? -7.799 -6.132 -11.752 1.00 54.41 280 GLN A C 1
ATOM 2307 O O . GLN A 1 280 ? -8.362 -7.184 -11.436 1.00 54.41 280 GLN A O 1
ATOM 2312 N N . LEU A 1 281 ? -6.989 -5.469 -10.925 1.00 63.06 281 LEU A N 1
ATOM 2313 C CA . LEU A 1 281 ? -6.801 -5.915 -9.549 1.00 63.06 281 LEU A CA 1
ATOM 2314 C C . LEU A 1 281 ? -8.147 -5.836 -8.803 1.00 63.06 281 LEU A C 1
ATOM 2316 O O . LEU A 1 281 ? -8.825 -4.805 -8.862 1.00 63.06 281 LEU A O 1
ATOM 2320 N N . PRO A 1 282 ? -8.571 -6.915 -8.121 1.00 68.00 282 PRO A N 1
ATOM 2321 C CA . PRO A 1 282 ? -9.895 -6.976 -7.528 1.00 68.00 282 PRO A CA 1
ATOM 2322 C C . PRO A 1 282 ? -10.015 -6.018 -6.340 1.00 68.00 282 PRO A C 1
ATOM 2324 O O . PRO A 1 282 ? -9.191 -6.001 -5.420 1.00 68.00 282 PRO A O 1
ATOM 2327 N N . VAL A 1 283 ? -11.106 -5.249 -6.331 1.00 81.38 283 VAL A N 1
ATOM 2328 C CA . VAL A 1 283 ? -11.491 -4.408 -5.192 1.00 81.38 283 VAL A CA 1
ATOM 2329 C C . VAL A 1 283 ? -11.647 -5.286 -3.958 1.00 81.38 283 VAL A C 1
ATOM 2331 O O . VAL A 1 283 ? -12.327 -6.310 -4.006 1.00 81.38 283 VAL A O 1
ATOM 2334 N N . SER A 1 284 ? -11.035 -4.878 -2.849 1.00 88.56 284 SER A N 1
ATOM 2335 C CA . SER A 1 284 ? -11.052 -5.647 -1.606 1.00 88.56 284 SER A CA 1
ATOM 2336 C C . SER A 1 284 ? -11.569 -4.805 -0.434 1.00 88.56 284 SER A C 1
ATOM 2338 O O . SER A 1 284 ? -11.289 -3.609 -0.347 1.00 88.56 284 SER A O 1
ATOM 2340 N N . VAL A 1 285 ? -12.320 -5.419 0.479 1.00 87.38 285 VAL A N 1
ATOM 2341 C CA . VAL A 1 285 ? -12.889 -4.779 1.674 1.00 87.38 285 VAL A CA 1
ATOM 2342 C C . VAL A 1 285 ? -12.742 -5.716 2.870 1.00 87.38 285 VAL A C 1
ATOM 2344 O O . VAL A 1 285 ? -12.985 -6.918 2.773 1.00 87.38 285 VAL A O 1
ATOM 2347 N N . ILE A 1 286 ? -12.332 -5.177 4.014 1.00 86.00 286 ILE A N 1
ATOM 2348 C CA . ILE A 1 286 ? -12.230 -5.936 5.264 1.00 86.00 286 ILE A CA 1
ATOM 2349 C C . ILE A 1 286 ? -13.614 -6.301 5.836 1.00 86.00 286 ILE A C 1
ATOM 2351 O O . ILE A 1 286 ? -14.573 -5.532 5.751 1.00 86.00 286 ILE A O 1
ATOM 2355 N N . SER A 1 287 ? -13.728 -7.470 6.468 1.00 87.44 287 SER A N 1
ATOM 2356 C CA . SER A 1 287 ? -14.922 -7.860 7.226 1.00 87.44 287 SER A CA 1
ATOM 2357 C C . SER A 1 287 ? -15.308 -6.830 8.294 1.00 87.44 287 SER A C 1
ATOM 2359 O O . SER A 1 287 ? -14.447 -6.214 8.917 1.00 87.44 287 SER A O 1
ATOM 2361 N N . GLY A 1 288 ? -16.607 -6.693 8.555 1.00 83.25 288 GLY A N 1
ATOM 2362 C CA . GLY A 1 288 ? -17.192 -5.734 9.494 1.00 83.25 288 GLY A CA 1
ATOM 2363 C C . GLY A 1 288 ? -17.565 -4.397 8.848 1.00 83.25 288 GLY A C 1
ATOM 2364 O O . GLY A 1 288 ? -18.475 -3.714 9.337 1.00 83.25 288 GLY A O 1
ATOM 2365 N N . MET A 1 289 ? -16.932 -4.054 7.721 1.00 86.00 289 MET A N 1
ATOM 2366 C CA . MET A 1 289 ? -17.246 -2.861 6.942 1.00 86.00 289 MET A CA 1
ATOM 2367 C C . MET A 1 289 ? -18.463 -3.050 6.031 1.00 86.00 289 MET A C 1
ATOM 2369 O O . MET A 1 289 ? -18.834 -4.164 5.655 1.00 86.00 289 MET A O 1
ATOM 2373 N N . ALA A 1 290 ? -19.092 -1.925 5.688 1.00 88.88 290 ALA A N 1
ATOM 2374 C CA . ALA A 1 290 ? -20.140 -1.885 4.681 1.00 88.88 290 ALA A CA 1
ATOM 2375 C C . ALA A 1 290 ? -19.549 -2.168 3.292 1.00 88.88 290 ALA A C 1
ATOM 2377 O O . ALA A 1 290 ? -18.500 -1.635 2.926 1.00 88.88 290 ALA A O 1
ATOM 2378 N N . CYS A 1 291 ? -20.245 -2.992 2.521 1.00 87.88 291 CYS A N 1
ATOM 2379 C CA . CYS A 1 291 ? -19.923 -3.314 1.149 1.00 87.88 291 CYS A CA 1
ATOM 2380 C C . CYS A 1 291 ? -19.960 -2.033 0.311 1.00 87.88 291 CYS A C 1
ATOM 2382 O O . CYS A 1 291 ? -20.943 -1.287 0.327 1.00 87.88 291 CYS A O 1
ATOM 2384 N N . THR A 1 292 ? -18.880 -1.763 -0.417 1.00 84.19 292 THR A N 1
ATOM 2385 C CA . THR A 1 292 ? -18.744 -0.527 -1.194 1.00 84.19 292 THR A CA 1
ATOM 2386 C C . THR A 1 292 ? -19.532 -0.563 -2.496 1.00 84.19 292 THR A C 1
ATOM 2388 O O . THR A 1 292 ? -19.920 0.491 -2.994 1.00 84.19 292 THR A O 1
ATOM 2391 N N . GLN A 1 293 ? -19.781 -1.754 -3.048 1.00 84.50 293 GLN A N 1
ATOM 2392 C CA . GLN A 1 293 ? -20.419 -1.940 -4.349 1.00 84.50 293 GLN A CA 1
ATOM 2393 C C . GLN A 1 293 ? -21.266 -3.216 -4.371 1.00 84.50 293 GLN A C 1
ATOM 2395 O O . GLN A 1 293 ? -20.798 -4.285 -3.979 1.00 84.50 293 GLN A O 1
ATOM 2400 N N . THR A 1 294 ? -22.487 -3.120 -4.900 1.00 89.38 294 THR A N 1
ATOM 2401 C CA . THR A 1 294 ? -23.352 -4.286 -5.127 1.00 89.38 294 THR A CA 1
ATOM 2402 C C . THR A 1 294 ? -22.674 -5.293 -6.059 1.00 89.38 294 THR A C 1
ATOM 2404 O O . THR A 1 294 ? -22.138 -4.910 -7.102 1.00 89.38 294 THR A O 1
ATOM 2407 N N . GLY A 1 295 ? -22.712 -6.578 -5.705 1.00 89.50 295 GLY A N 1
ATOM 2408 C CA . GLY A 1 295 ? -22.135 -7.639 -6.527 1.00 89.50 295 GLY A CA 1
ATOM 2409 C C . GLY A 1 295 ? -21.875 -8.945 -5.783 1.00 89.50 295 GLY A C 1
ATOM 2410 O O . GLY A 1 295 ? -22.249 -9.100 -4.621 1.00 89.50 295 GLY A O 1
ATOM 2411 N N . TRP A 1 296 ? -21.211 -9.876 -6.464 1.00 89.50 296 TRP A N 1
ATOM 2412 C CA . TRP A 1 296 ? -20.669 -11.101 -5.879 1.00 89.50 296 TRP A CA 1
ATOM 2413 C C . TRP A 1 296 ? -19.281 -10.847 -5.298 1.00 89.50 296 TRP A C 1
ATOM 2415 O O . TRP A 1 296 ? -18.419 -10.249 -5.946 1.00 89.50 296 TRP A O 1
ATOM 2425 N N . TRP A 1 297 ? -19.083 -11.303 -4.068 1.00 91.81 297 TRP A N 1
ATOM 2426 C CA . TRP A 1 297 ? -17.832 -11.193 -3.329 1.00 91.81 297 TRP A CA 1
ATOM 2427 C C . TRP A 1 297 ? -17.464 -12.556 -2.756 1.00 91.81 297 TRP A C 1
ATOM 2429 O O . TRP A 1 297 ? -18.346 -13.353 -2.436 1.00 91.81 297 TRP A O 1
ATOM 2439 N N . LEU A 1 298 ? -16.171 -12.810 -2.592 1.00 90.88 298 LEU A N 1
ATOM 2440 C CA . LEU A 1 298 ? -15.630 -14.042 -2.023 1.00 90.88 298 LEU A CA 1
ATOM 2441 C C . LEU A 1 298 ? -14.471 -13.742 -1.075 1.00 90.88 298 LEU A C 1
ATOM 2443 O O . LEU A 1 298 ? -13.892 -12.658 -1.111 1.00 90.88 298 LEU A O 1
ATOM 2447 N N . VAL A 1 299 ? -14.117 -14.712 -0.239 1.00 88.31 299 VAL A N 1
ATOM 2448 C CA . VAL A 1 299 ? -12.890 -14.679 0.560 1.00 88.31 299 VAL A CA 1
ATOM 2449 C C . VAL A 1 299 ? -11.875 -15.608 -0.114 1.00 88.31 299 VAL A C 1
ATOM 2451 O O . VAL A 1 299 ? -12.132 -16.813 -0.206 1.00 88.31 299 VAL A O 1
ATOM 2454 N N . PRO A 1 300 ? -10.741 -15.088 -0.620 1.00 81.62 300 PRO A N 1
ATOM 2455 C CA . PRO A 1 300 ? -9.746 -15.903 -1.309 1.00 81.62 300 PRO A CA 1
ATOM 2456 C C . PRO A 1 300 ? -9.232 -17.037 -0.426 1.00 81.62 300 PRO A C 1
ATOM 2458 O O . PRO A 1 300 ? -8.953 -16.839 0.756 1.00 81.62 300 PRO A O 1
ATOM 2461 N N . GLY A 1 301 ? -9.106 -18.232 -1.001 1.00 76.88 301 GLY A N 1
ATOM 2462 C CA . GLY A 1 301 ? -8.658 -19.422 -0.275 1.00 76.88 301 GLY A CA 1
ATOM 2463 C C . GLY A 1 301 ? -9.693 -20.017 0.687 1.00 76.88 301 GLY A C 1
ATOM 2464 O O . GLY A 1 301 ? -9.398 -21.030 1.315 1.00 76.88 301 GLY A O 1
ATOM 2465 N N . GLN A 1 302 ? -10.901 -19.446 0.785 1.00 79.19 302 GLN A N 1
ATOM 2466 C CA . GLN A 1 302 ? -11.991 -20.007 1.576 1.00 79.19 302 GLN A CA 1
ATOM 2467 C C . GLN A 1 302 ? -13.090 -20.568 0.668 1.00 79.19 302 GLN A C 1
ATOM 2469 O O . GLN A 1 302 ? -13.810 -19.817 -0.001 1.00 79.19 302 GLN A O 1
ATOM 2474 N N . ALA A 1 303 ? -13.229 -21.897 0.687 1.00 77.38 303 ALA A N 1
ATOM 2475 C CA . ALA A 1 303 ? -14.295 -22.611 -0.008 1.00 77.38 303 ALA A CA 1
ATOM 2476 C C . ALA A 1 303 ? -15.681 -22.104 0.427 1.00 77.38 303 ALA A C 1
ATOM 2478 O O . ALA A 1 303 ? -15.876 -21.708 1.578 1.00 77.38 303 ALA A O 1
ATOM 2479 N N . ASP A 1 304 ? -16.621 -22.074 -0.520 1.00 78.94 304 ASP A N 1
ATOM 2480 C CA . ASP A 1 304 ? -18.029 -21.703 -0.307 1.00 78.94 304 ASP A CA 1
ATOM 2481 C C . ASP A 1 304 ? -18.255 -20.320 0.346 1.00 78.94 304 ASP A C 1
ATOM 2483 O O . ASP A 1 304 ? -19.306 -20.023 0.922 1.00 78.94 304 ASP A O 1
ATOM 2487 N N . SER A 1 305 ? -17.272 -19.419 0.245 1.00 87.81 305 SER A N 1
ATOM 2488 C CA . SER A 1 305 ? -17.383 -18.047 0.758 1.00 87.81 305 SER A CA 1
ATOM 2489 C C . SER A 1 305 ? -18.204 -17.130 -0.158 1.00 87.81 305 SER A C 1
ATOM 2491 O O . SER A 1 305 ? -18.839 -16.189 0.334 1.00 87.81 305 SER A O 1
ATOM 2493 N N . ARG A 1 306 ? -18.225 -17.424 -1.467 1.00 89.75 306 ARG A N 1
ATOM 2494 C CA . ARG A 1 306 ? -18.809 -16.591 -2.526 1.00 89.75 306 ARG A CA 1
ATOM 2495 C C . ARG A 1 306 ? -20.297 -16.316 -2.301 1.00 89.75 306 ARG A C 1
ATOM 2497 O O . ARG A 1 306 ? -21.105 -17.239 -2.255 1.00 89.75 306 ARG A O 1
ATOM 2504 N N . ARG A 1 307 ? -20.680 -15.041 -2.205 1.00 91.12 307 ARG A N 1
ATOM 2505 C CA . ARG A 1 307 ? -22.078 -14.617 -2.016 1.00 91.12 307 ARG A CA 1
ATOM 2506 C C . ARG A 1 307 ? -22.344 -13.207 -2.538 1.00 91.12 307 ARG A C 1
ATOM 2508 O O . ARG A 1 307 ? -21.416 -12.423 -2.728 1.00 91.12 307 ARG A O 1
ATOM 2515 N N . ALA A 1 308 ? -23.616 -12.901 -2.776 1.00 91.44 308 ALA A N 1
ATOM 2516 C CA . ALA A 1 308 ? -24.057 -11.588 -3.229 1.00 91.44 308 ALA A CA 1
ATOM 2517 C C . ALA A 1 308 ? -24.254 -10.623 -2.049 1.00 91.44 308 ALA A C 1
ATOM 2519 O O . ALA A 1 308 ? -24.843 -10.996 -1.035 1.00 91.44 308 ALA A O 1
ATOM 2520 N N . PHE A 1 309 ? -23.817 -9.377 -2.224 1.00 93.69 309 PHE A N 1
ATOM 2521 C CA . PHE A 1 309 ? -24.046 -8.263 -1.303 1.00 93.69 309 PHE A CA 1
ATOM 2522 C C . PHE A 1 309 ? -24.593 -7.055 -2.061 1.00 93.69 309 PHE A C 1
ATOM 2524 O O . PHE A 1 309 ? -24.231 -6.819 -3.218 1.00 93.69 309 PHE A O 1
ATOM 2531 N N . LYS A 1 310 ? -25.444 -6.266 -1.407 1.00 91.31 310 LYS A N 1
ATOM 2532 C CA . LYS A 1 310 ? -25.832 -4.922 -1.840 1.00 91.31 310 LYS A CA 1
ATOM 2533 C C . LYS A 1 310 ? -24.867 -3.894 -1.259 1.00 91.31 310 LYS A C 1
ATOM 2535 O O . LYS A 1 310 ? -24.302 -4.085 -0.184 1.00 91.31 310 LYS A O 1
ATOM 2540 N N . GLN A 1 311 ? -24.699 -2.773 -1.955 1.00 89.69 311 GLN A N 1
ATOM 2541 C CA . GLN A 1 311 ? -23.992 -1.620 -1.404 1.00 89.69 311 GLN A CA 1
ATOM 2542 C C . GLN A 1 311 ? -24.599 -1.231 -0.046 1.00 89.69 311 GLN A C 1
ATOM 2544 O O . GLN A 1 311 ? -25.814 -1.092 0.080 1.00 89.69 311 GLN A O 1
ATOM 2549 N N . GLY A 1 312 ? -23.745 -1.057 0.962 1.00 88.25 312 GLY A N 1
ATOM 2550 C CA . GLY A 1 312 ? -24.155 -0.781 2.339 1.00 88.25 312 GLY A CA 1
ATOM 2551 C C . GLY A 1 312 ? -24.292 -2.021 3.230 1.00 88.25 312 GLY A C 1
ATOM 2552 O O . GLY A 1 312 ? -24.203 -1.877 4.450 1.00 88.25 312 GLY A O 1
ATOM 2553 N N . ASP A 1 313 ? -24.436 -3.228 2.667 1.00 91.19 313 ASP A N 1
ATOM 2554 C CA . ASP A 1 313 ? -24.526 -4.465 3.455 1.00 91.19 313 ASP A CA 1
ATOM 2555 C C . ASP A 1 313 ? -23.237 -4.697 4.247 1.00 91.19 313 ASP A C 1
ATOM 2557 O O . ASP A 1 313 ? -22.138 -4.509 3.730 1.00 91.19 313 ASP A O 1
ATOM 2561 N N . ARG A 1 314 ? -23.329 -5.143 5.503 1.00 89.62 314 ARG A N 1
ATOM 2562 C CA . ARG A 1 314 ? -22.126 -5.472 6.283 1.00 89.62 314 ARG A CA 1
ATOM 2563 C C . ARG A 1 314 ? -21.524 -6.792 5.818 1.00 89.62 314 ARG A C 1
ATOM 2565 O O . ARG A 1 314 ? -22.182 -7.829 5.866 1.00 89.62 314 ARG A O 1
ATOM 2572 N N . LEU A 1 315 ? -20.247 -6.757 5.448 1.00 87.62 315 LEU A N 1
ATOM 2573 C CA . LEU A 1 315 ? -19.485 -7.950 5.095 1.00 87.62 315 LEU A CA 1
ATOM 2574 C C . LEU A 1 315 ? -19.172 -8.749 6.371 1.00 87.62 315 LEU A C 1
ATOM 2576 O O . LEU A 1 315 ? -18.526 -8.213 7.274 1.00 87.62 315 LEU A O 1
ATOM 2580 N N . PRO A 1 316 ? -19.627 -10.005 6.505 1.00 87.75 316 PRO A N 1
ATOM 2581 C CA . PRO A 1 316 ? -19.476 -10.755 7.742 1.00 87.75 316 PRO A CA 1
ATOM 2582 C C . PRO A 1 316 ? -18.032 -11.220 7.935 1.00 87.75 316 PRO A C 1
ATOM 2584 O O . PRO A 1 316 ? -17.298 -11.468 6.976 1.00 87.75 316 PRO A O 1
ATOM 2587 N N . ALA A 1 317 ? -17.631 -11.391 9.192 1.00 81.88 317 ALA A N 1
ATOM 2588 C CA . ALA A 1 317 ? -16.470 -12.212 9.501 1.00 81.88 317 ALA A CA 1
ATOM 2589 C C . ALA A 1 317 ? -16.838 -13.677 9.229 1.00 81.88 317 ALA A C 1
ATOM 2591 O O . ALA A 1 317 ? -17.896 -14.141 9.661 1.00 81.88 317 ALA A O 1
ATOM 2592 N N . LEU A 1 318 ? -15.994 -14.398 8.493 1.00 75.56 318 LEU A N 1
ATOM 2593 C CA . LEU A 1 318 ? -16.150 -15.838 8.323 1.00 75.56 318 LEU A CA 1
ATOM 2594 C C . LEU A 1 318 ? -15.268 -16.555 9.342 1.00 75.56 318 LEU A C 1
ATOM 2596 O O . LEU A 1 318 ? -14.101 -16.210 9.515 1.00 75.56 318 LEU A O 1
ATOM 2600 N N . ALA A 1 319 ? -15.828 -17.561 10.009 1.00 61.88 319 ALA A N 1
ATOM 2601 C CA . ALA A 1 319 ? -15.059 -18.461 10.852 1.00 61.88 319 ALA A CA 1
ATOM 2602 C C . ALA A 1 319 ? -14.264 -19.402 9.936 1.00 61.88 319 ALA A C 1
ATOM 2604 O O . ALA A 1 319 ? -14.798 -20.394 9.452 1.00 61.88 319 ALA A O 1
ATOM 2605 N N . SER A 1 320 ? -13.013 -19.067 9.631 1.00 53.84 320 SER A N 1
ATOM 2606 C CA . SER A 1 320 ? -12.059 -20.037 9.094 1.00 53.84 320 SER A CA 1
ATOM 2607 C C . SER A 1 320 ? -10.737 -19.921 9.845 1.00 53.84 320 SER A C 1
ATOM 2609 O O . SER A 1 320 ? -10.441 -18.894 10.451 1.00 53.84 320 SER A O 1
ATOM 2611 N N . GLU A 1 321 ? -10.056 -21.055 9.928 1.00 48.19 321 GLU A N 1
ATOM 2612 C CA . GLU A 1 321 ? -9.309 -21.544 11.083 1.00 48.19 321 GLU A CA 1
ATOM 2613 C C . GLU A 1 321 ? -8.184 -20.632 11.601 1.00 48.19 321 GLU A C 1
ATOM 2615 O O . GLU A 1 321 ? -7.505 -19.942 10.846 1.00 48.19 321 GLU A O 1
ATOM 2620 N N . SER A 1 322 ? -7.972 -20.703 12.923 1.00 45.91 322 SER A N 1
ATOM 2621 C CA . SER A 1 322 ? -7.148 -19.850 13.801 1.00 45.91 322 SER A CA 1
ATOM 2622 C C . SER A 1 322 ? -7.714 -18.440 14.060 1.00 45.91 322 SER A C 1
ATOM 2624 O O . SER A 1 322 ? -7.571 -17.504 13.277 1.00 45.91 322 SER A O 1
ATOM 2626 N N . GLY A 1 323 ? -8.385 -18.302 15.212 1.00 49.09 323 GLY A N 1
ATOM 2627 C CA . GLY A 1 323 ? -8.927 -17.036 15.710 1.00 49.09 323 GLY A CA 1
ATOM 2628 C C . GLY A 1 323 ? -7.875 -15.922 15.717 1.00 49.09 323 GLY A C 1
ATOM 2629 O O . GLY A 1 323 ? -6.735 -16.156 16.107 1.00 49.09 323 GLY A O 1
ATOM 2630 N N . ASP A 1 324 ? -8.300 -14.737 15.268 1.00 54.94 324 ASP A N 1
ATOM 2631 C CA . ASP A 1 324 ? -7.550 -13.498 14.978 1.00 54.94 324 ASP A CA 1
ATOM 2632 C C . ASP A 1 324 ? -7.185 -13.234 13.500 1.00 54.94 324 ASP A C 1
ATOM 2634 O O . ASP A 1 324 ? -6.535 -12.226 13.208 1.00 54.94 324 ASP A O 1
ATOM 2638 N N . GLY A 1 325 ? -7.578 -14.065 12.532 1.00 57.69 325 GLY A N 1
ATOM 2639 C CA . GLY A 1 325 ? -7.366 -13.767 11.106 1.00 57.69 325 GLY A CA 1
ATOM 2640 C C . GLY A 1 325 ? -8.198 -12.577 10.596 1.00 57.69 325 GLY A C 1
ATOM 2641 O O . GLY A 1 325 ? -9.413 -12.549 10.769 1.00 57.69 325 GLY A O 1
ATOM 2642 N N . LEU A 1 326 ? -7.561 -11.601 9.933 1.00 68.81 326 LEU A N 1
ATOM 2643 C CA . LEU A 1 326 ? -8.263 -10.546 9.190 1.00 68.81 326 LEU A CA 1
ATOM 2644 C C . LEU A 1 326 ? -8.961 -11.173 7.973 1.00 68.81 326 LEU A C 1
ATOM 2646 O O . LEU A 1 326 ? -8.280 -11.751 7.124 1.00 68.81 326 LEU A O 1
ATOM 2650 N N . VAL A 1 327 ? -10.287 -11.062 7.867 1.00 83.94 327 VAL A N 1
ATOM 2651 C CA . VAL A 1 327 ? -11.032 -11.597 6.716 1.00 83.94 327 VAL A CA 1
ATOM 2652 C C . VAL A 1 327 ? -11.148 -10.516 5.645 1.00 83.94 327 VAL A C 1
ATOM 2654 O O . VAL A 1 327 ? -11.761 -9.471 5.868 1.00 83.94 327 VAL A O 1
ATOM 2657 N N . LEU A 1 328 ? -10.547 -10.771 4.480 1.00 86.38 328 LEU A N 1
ATOM 2658 C CA . LEU A 1 328 ? -10.587 -9.876 3.327 1.00 86.38 328 LEU A CA 1
ATOM 2659 C C . LEU A 1 328 ? -11.581 -10.404 2.292 1.00 86.38 328 LEU A C 1
ATOM 2661 O O . LEU A 1 328 ? -11.361 -11.453 1.689 1.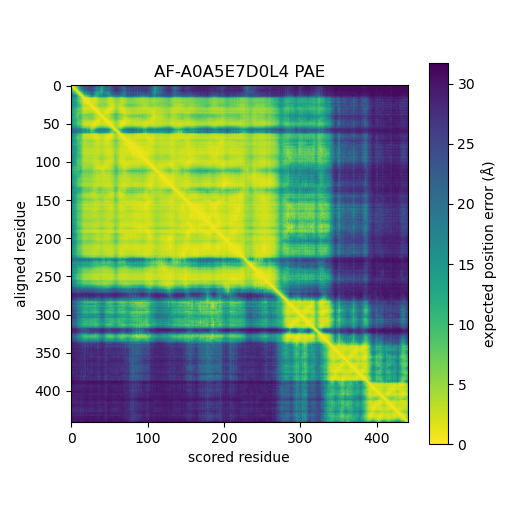00 86.38 328 LEU A O 1
ATOM 2665 N N . TRP A 1 329 ? -12.654 -9.653 2.068 1.00 89.75 329 TRP A N 1
ATOM 2666 C CA . TRP A 1 329 ? -13.590 -9.904 0.982 1.00 89.75 329 TRP A CA 1
ATOM 2667 C C . TRP A 1 329 ? -13.069 -9.260 -0.292 1.00 89.75 329 TRP A C 1
ATOM 2669 O O . TRP A 1 329 ? -12.802 -8.060 -0.323 1.00 89.75 329 TRP A O 1
ATOM 2679 N N . GLN A 1 330 ? -12.948 -10.045 -1.351 1.00 90.31 330 GLN A N 1
ATOM 2680 C CA . GLN A 1 330 ? -12.607 -9.572 -2.682 1.00 90.31 330 GLN A CA 1
ATOM 2681 C C . GLN A 1 330 ? -13.837 -9.621 -3.568 1.00 90.31 330 GLN A C 1
ATOM 2683 O O . GLN A 1 330 ? -14.598 -10.592 -3.552 1.00 90.31 330 GLN A O 1
ATOM 2688 N N . ARG A 1 331 ? -14.043 -8.557 -4.338 1.00 88.69 331 ARG A N 1
ATOM 2689 C CA . ARG A 1 331 ? -15.082 -8.537 -5.353 1.00 88.69 331 ARG A CA 1
ATOM 2690 C C . ARG A 1 331 ? -14.697 -9.538 -6.431 1.00 88.69 331 ARG A C 1
ATOM 2692 O O . ARG A 1 331 ? -13.611 -9.444 -6.999 1.00 88.69 331 ARG A O 1
ATOM 2699 N N . ASP A 1 332 ? -15.593 -10.474 -6.703 1.00 85.06 332 ASP A N 1
ATOM 2700 C CA . ASP A 1 332 ? -15.356 -11.506 -7.699 1.00 85.06 332 ASP A CA 1
ATOM 2701 C C . ASP A 1 332 ? -15.303 -10.868 -9.102 1.00 85.06 332 ASP A C 1
ATOM 2703 O O . ASP A 1 332 ? -16.173 -10.056 -9.440 1.00 85.06 332 ASP A O 1
ATOM 2707 N N . PRO A 1 333 ? -14.293 -11.152 -9.935 1.00 79.38 333 PRO A N 1
ATOM 2708 C CA . PRO A 1 333 ? -14.339 -10.773 -11.342 1.00 79.38 333 PRO A CA 1
ATOM 2709 C C . PRO A 1 333 ? -15.576 -11.344 -12.054 1.00 79.38 333 PRO A C 1
ATOM 2711 O O . PRO A 1 333 ? -16.190 -10.648 -12.863 1.00 79.38 333 PRO A O 1
ATOM 2714 N N . ASP A 1 334 ? -15.986 -12.567 -11.705 1.00 78.50 334 ASP A N 1
ATOM 2715 C CA . ASP A 1 334 ? -17.218 -13.182 -12.177 1.00 78.50 334 ASP A CA 1
ATOM 2716 C C . ASP A 1 334 ? -18.402 -12.704 -11.327 1.00 78.50 334 ASP A C 1
ATOM 2718 O O . ASP A 1 334 ? -18.491 -12.946 -10.124 1.00 78.50 334 ASP A O 1
ATOM 2722 N N . GLN A 1 335 ? -19.339 -12.007 -11.962 1.00 85.00 335 GLN A N 1
ATOM 2723 C CA . GLN A 1 335 ? -20.549 -11.485 -11.325 1.00 85.00 335 GLN A CA 1
ATOM 2724 C C . GLN A 1 335 ? -21.801 -12.299 -11.670 1.00 85.00 335 GLN A C 1
ATOM 2726 O O . GLN A 1 335 ? -22.920 -11.869 -11.379 1.00 85.00 335 GLN A O 1
ATOM 2731 N N . THR A 1 336 ? -21.637 -13.473 -12.277 1.00 77.69 336 THR A N 1
ATOM 2732 C CA . THR A 1 336 ? -22.750 -14.379 -12.557 1.00 77.69 336 THR A CA 1
ATOM 2733 C C . THR A 1 336 ? -23.173 -15.132 -11.289 1.00 77.69 336 THR A C 1
ATOM 2735 O O . THR A 1 336 ? -22.325 -15.554 -10.501 1.00 77.69 336 THR A O 1
ATOM 2738 N N . PRO A 1 337 ? -24.477 -15.300 -11.013 1.00 74.19 337 PRO A N 1
ATOM 2739 C CA . PRO A 1 337 ? -24.929 -16.159 -9.920 1.00 74.19 337 PRO A CA 1
ATOM 2740 C C . PRO A 1 337 ? -24.412 -17.599 -10.074 1.00 74.19 337 PRO A C 1
ATOM 2742 O O . PRO A 1 337 ? -24.314 -18.072 -11.206 1.00 74.19 337 PRO A O 1
ATOM 2745 N N . PRO A 1 338 ? -24.092 -18.310 -8.974 1.00 68.88 338 PRO A N 1
ATOM 2746 C CA . PRO A 1 338 ? -23.678 -19.706 -9.058 1.00 68.88 338 PRO A CA 1
ATOM 2747 C C . PRO A 1 338 ? -24.776 -20.552 -9.716 1.00 68.88 338 PRO A C 1
ATOM 2749 O O . PRO A 1 338 ? -25.968 -20.330 -9.484 1.00 68.88 338 PRO A O 1
ATOM 2752 N N . GLU A 1 339 ? -24.369 -21.518 -10.544 1.00 67.56 339 GLU A N 1
ATOM 2753 C CA . GLU A 1 339 ? -25.300 -22.424 -11.216 1.00 67.56 339 GLU A CA 1
ATOM 2754 C C . GLU A 1 339 ? -26.127 -23.187 -10.160 1.00 67.56 339 GLU A C 1
ATOM 2756 O O . GLU A 1 339 ? -25.545 -23.722 -9.211 1.00 67.56 339 GLU A O 1
ATOM 2761 N N . PRO A 1 340 ? -27.465 -23.280 -10.286 1.00 76.81 340 PRO A N 1
ATOM 2762 C CA . PRO A 1 340 ? -28.270 -24.014 -9.314 1.00 76.81 340 PRO A CA 1
ATOM 2763 C C . PRO A 1 340 ? -27.834 -25.481 -9.208 1.00 76.81 340 PRO A C 1
ATOM 2765 O O . PRO A 1 340 ? -27.469 -26.095 -10.215 1.00 76.81 340 PRO A O 1
ATOM 2768 N N . ALA A 1 341 ? -27.891 -26.079 -8.017 1.00 75.88 341 ALA A N 1
ATOM 2769 C CA . ALA A 1 341 ? -27.442 -27.458 -7.829 1.00 75.88 341 ALA A CA 1
ATOM 2770 C C . ALA A 1 341 ? -28.191 -28.440 -8.756 1.00 75.88 341 ALA A C 1
ATOM 2772 O O . ALA A 1 341 ? -29.391 -28.318 -8.993 1.00 75.88 341 ALA A O 1
ATOM 2773 N N . ARG A 1 342 ? -27.460 -29.413 -9.311 1.00 82.50 342 ARG A N 1
ATOM 2774 C CA . ARG A 1 342 ? -28.014 -30.506 -10.138 1.00 82.50 342 ARG A CA 1
ATOM 2775 C C . ARG A 1 342 ? -28.373 -31.744 -9.316 1.00 82.50 342 ARG A C 1
ATOM 2777 O O . ARG A 1 342 ? -28.832 -32.729 -9.872 1.00 82.50 342 ARG A O 1
ATOM 2784 N N . HIS A 1 343 ? -28.146 -31.693 -8.008 1.00 86.69 343 HIS A N 1
ATOM 2785 C CA . HIS A 1 343 ? -28.464 -32.757 -7.068 1.00 86.69 343 HIS A CA 1
ATOM 2786 C C . HIS A 1 343 ? -29.211 -32.154 -5.885 1.00 86.69 343 HIS A C 1
ATOM 2788 O O . HIS A 1 343 ? -28.866 -31.051 -5.457 1.00 86.69 343 HIS A O 1
ATOM 2794 N N . ALA A 1 344 ? -30.194 -32.875 -5.365 1.00 88.62 344 ALA A N 1
ATOM 2795 C CA . ALA A 1 344 ? -30.916 -32.514 -4.150 1.00 88.62 344 ALA A CA 1
ATOM 2796 C C . ALA A 1 344 ? -31.575 -33.764 -3.544 1.00 88.62 344 ALA A C 1
ATOM 2798 O O . ALA A 1 344 ? -31.784 -34.768 -4.231 1.00 88.62 344 ALA A O 1
ATOM 2799 N N . SER A 1 345 ? -31.859 -33.731 -2.247 1.00 92.88 345 SER A N 1
ATOM 2800 C CA . SER A 1 345 ? -32.502 -34.838 -1.525 1.00 92.88 345 SER A CA 1
ATOM 2801 C C . SER A 1 345 ? -34.024 -34.672 -1.496 1.00 92.88 345 SER A C 1
ATOM 2803 O O . SER A 1 345 ? -34.541 -33.564 -1.616 1.00 92.88 345 SER A O 1
ATOM 2805 N N . SER A 1 346 ? -34.777 -35.754 -1.275 1.00 92.94 346 SER A N 1
ATOM 2806 C CA . SER A 1 346 ? -36.220 -35.652 -1.011 1.00 92.94 346 SER A CA 1
ATOM 2807 C C . SER A 1 346 ? -36.534 -34.634 0.097 1.00 92.94 346 SER A C 1
ATOM 2809 O O . SER A 1 346 ? -35.861 -34.587 1.128 1.00 92.94 346 SER A O 1
ATOM 2811 N N . ASN A 1 347 ? -37.634 -33.903 -0.068 1.00 91.50 347 ASN A N 1
ATOM 2812 C CA . ASN A 1 347 ? -38.111 -32.781 0.748 1.00 91.50 347 ASN A CA 1
ATOM 2813 C C . ASN A 1 347 ? -37.273 -31.491 0.654 1.00 91.50 347 ASN A C 1
ATOM 2815 O O . ASN A 1 347 ? -37.726 -30.462 1.156 1.00 91.50 347 ASN A O 1
ATOM 2819 N N . GLU A 1 348 ? -36.099 -31.501 0.016 1.00 89.31 348 GLU A N 1
ATOM 2820 C CA . GLU A 1 348 ? -35.400 -30.259 -0.321 1.00 89.31 348 GLU A CA 1
ATOM 2821 C C . GLU A 1 348 ? -36.100 -29.584 -1.514 1.00 89.31 348 GLU A C 1
ATOM 2823 O O . GLU A 1 348 ? -36.581 -30.279 -2.417 1.00 89.31 348 GLU A O 1
ATOM 2828 N N . PRO A 1 349 ? -36.190 -28.242 -1.537 1.00 89.19 349 PRO A N 1
ATOM 2829 C CA . PRO A 1 349 ? -36.763 -27.517 -2.664 1.00 89.19 349 PRO A CA 1
ATOM 2830 C C . PRO A 1 349 ? -35.908 -27.732 -3.913 1.00 89.19 349 PRO A C 1
ATOM 2832 O O . PRO A 1 349 ? -34.693 -27.546 -3.867 1.00 89.19 349 PRO A O 1
ATOM 2835 N N . ALA A 1 350 ? -36.539 -28.081 -5.033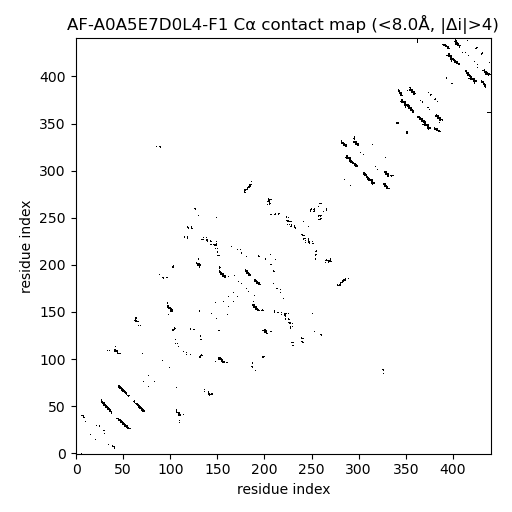 1.00 86.19 350 ALA A N 1
ATOM 2836 C CA . ALA A 1 350 ? -35.860 -28.329 -6.294 1.00 86.19 350 ALA A CA 1
ATOM 2837 C C . ALA A 1 350 ? -35.114 -27.067 -6.774 1.00 86.19 350 ALA A C 1
ATOM 2839 O O . ALA A 1 350 ? -35.759 -26.079 -7.146 1.00 86.19 350 ALA A O 1
ATOM 2840 N N . PRO A 1 351 ? -33.768 -27.083 -6.841 1.00 83.31 351 PRO A N 1
ATOM 2841 C CA . PRO A 1 351 ? -32.976 -25.943 -7.313 1.00 83.31 351 PRO A CA 1
ATOM 2842 C C . PRO A 1 351 ? -33.200 -25.622 -8.798 1.00 83.31 351 PRO A C 1
ATOM 2844 O O . PRO A 1 351 ? -32.798 -24.565 -9.282 1.00 83.31 351 PRO A O 1
ATOM 2847 N N . ARG A 1 352 ? -33.814 -26.553 -9.539 1.00 86.50 352 ARG A N 1
ATOM 2848 C CA . ARG A 1 352 ? -34.106 -26.475 -10.972 1.00 86.50 352 ARG A CA 1
ATOM 2849 C C . ARG A 1 352 ? -35.495 -27.036 -11.245 1.00 86.50 352 ARG A C 1
ATOM 2851 O O . ARG A 1 352 ? -35.864 -28.064 -10.682 1.00 86.50 352 ARG A O 1
ATOM 2858 N N . ALA A 1 353 ? -36.228 -26.387 -12.144 1.00 85.88 353 ALA A N 1
ATOM 2859 C CA . ALA A 1 353 ? -37.444 -26.958 -12.711 1.00 85.88 353 ALA A CA 1
ATOM 2860 C C . ALA A 1 353 ? -37.101 -28.040 -13.749 1.00 85.88 353 ALA A C 1
ATOM 2862 O O . ALA A 1 353 ? -36.076 -27.941 -14.429 1.00 85.88 353 ALA A O 1
ATOM 2863 N N . GLY A 1 354 ? -37.977 -29.028 -13.910 1.00 84.75 354 GLY A N 1
ATOM 2864 C CA . GLY A 1 354 ? -37.857 -30.086 -14.916 1.00 84.75 354 GLY A CA 1
ATOM 2865 C C . GLY A 1 354 ? -37.694 -31.468 -14.296 1.00 84.75 354 GLY A C 1
ATOM 2866 O O . GLY A 1 354 ? -38.109 -31.681 -13.155 1.00 84.75 354 GLY A O 1
ATOM 2867 N N . ARG A 1 355 ? -37.087 -32.384 -15.056 1.00 86.50 355 ARG A N 1
ATOM 2868 C CA . ARG A 1 355 ? -37.014 -33.801 -14.709 1.00 86.50 355 ARG A CA 1
ATOM 2869 C C . ARG A 1 355 ? -35.851 -34.109 -13.775 1.00 86.50 355 ARG A C 1
ATOM 2871 O O . ARG A 1 355 ? -34.723 -33.658 -13.978 1.00 86.50 355 ARG A O 1
ATOM 2878 N N . TRP A 1 356 ? -36.141 -34.903 -12.760 1.00 87.94 356 TRP A N 1
ATOM 2879 C CA . TRP A 1 356 ? -35.203 -35.393 -11.767 1.00 87.94 356 TRP A CA 1
ATOM 2880 C C . TRP A 1 356 ? -35.278 -36.912 -11.712 1.00 87.94 356 TRP A C 1
ATOM 2882 O O . TRP A 1 356 ? -36.358 -37.475 -11.583 1.00 87.94 356 TRP A O 1
ATOM 2892 N N . GLU A 1 357 ? -34.127 -37.567 -11.768 1.00 89.19 357 GLU A N 1
ATOM 2893 C CA . GLU A 1 357 ? -33.983 -39.022 -11.708 1.00 89.19 357 GLU A CA 1
ATOM 2894 C C . GLU A 1 357 ? -33.353 -39.431 -10.380 1.00 89.19 357 GLU A C 1
ATOM 2896 O O . GLU A 1 357 ? -32.458 -38.754 -9.869 1.00 89.19 357 GLU A O 1
ATOM 2901 N N . MET A 1 358 ? -33.795 -40.543 -9.804 1.00 88.00 358 MET A N 1
ATOM 2902 C CA . MET A 1 358 ? -33.206 -41.070 -8.582 1.00 88.00 358 MET A CA 1
ATOM 2903 C C . MET A 1 358 ? -31.787 -41.571 -8.866 1.00 88.00 358 MET A C 1
ATOM 2905 O O . MET A 1 358 ? -31.554 -42.360 -9.776 1.00 88.00 358 MET A O 1
ATOM 2909 N N . GLU A 1 359 ? -30.813 -41.147 -8.063 1.00 81.94 359 GLU A N 1
ATOM 2910 C CA . GLU A 1 359 ? -29.393 -41.395 -8.344 1.00 81.94 359 GLU A CA 1
ATOM 2911 C C . GLU A 1 359 ? -29.039 -42.891 -8.367 1.00 81.94 359 GLU A C 1
ATOM 2913 O O . GLU A 1 359 ? -28.229 -43.323 -9.189 1.00 81.94 359 GLU A O 1
ATOM 2918 N N . LYS A 1 360 ? -29.665 -43.681 -7.483 1.00 79.31 360 LYS A N 1
ATOM 2919 C CA . LYS A 1 360 ? -29.448 -45.133 -7.377 1.00 79.31 360 LYS A CA 1
ATOM 2920 C C . LYS A 1 360 ? -30.213 -45.942 -8.425 1.00 79.31 360 LYS A C 1
ATOM 2922 O O . LYS A 1 360 ? -29.737 -46.996 -8.827 1.00 79.31 360 LYS A O 1
ATOM 2927 N N . GLU A 1 361 ? -31.369 -45.451 -8.859 1.00 81.31 361 GLU A N 1
ATOM 2928 C CA . GLU A 1 361 ? -32.251 -46.121 -9.816 1.00 81.31 361 GLU A CA 1
ATOM 2929 C C . GLU A 1 361 ? -32.749 -45.085 -10.812 1.00 81.31 361 GLU A C 1
ATOM 2931 O O . GLU A 1 361 ? -33.816 -44.496 -10.658 1.00 81.31 361 GLU A O 1
ATOM 2936 N N . ARG A 1 362 ? -31.945 -44.823 -11.842 1.00 71.88 362 ARG A N 1
ATOM 2937 C CA . ARG A 1 362 ? -32.184 -43.697 -12.755 1.00 71.88 362 ARG A CA 1
ATOM 2938 C C . ARG A 1 362 ? -33.435 -43.828 -13.635 1.00 71.88 362 ARG A C 1
ATOM 2940 O O . ARG A 1 362 ? -33.754 -42.910 -14.378 1.00 71.88 362 ARG A O 1
ATOM 2947 N N . TRP A 1 363 ? -34.139 -44.957 -13.570 1.00 74.06 363 TRP A N 1
ATOM 2948 C CA . TRP A 1 363 ? -35.459 -45.138 -14.184 1.00 74.06 363 TRP A CA 1
ATOM 2949 C C . TRP A 1 363 ? -36.606 -44.617 -13.305 1.00 74.06 363 TRP A C 1
ATOM 2951 O O . TRP A 1 363 ? -37.726 -44.486 -13.789 1.00 74.06 363 TRP A O 1
ATOM 2961 N N . VAL A 1 364 ? -36.359 -44.354 -12.017 1.00 80.56 364 VAL A N 1
ATOM 2962 C CA . VAL A 1 364 ? -37.310 -43.677 -11.133 1.00 80.56 364 VAL A CA 1
ATOM 2963 C C . VAL A 1 364 ? -37.133 -42.179 -11.329 1.00 80.56 364 VAL A C 1
ATOM 2965 O O . VAL A 1 364 ? -36.074 -41.634 -11.022 1.00 80.56 364 VAL A O 1
ATOM 2968 N N . ASP A 1 365 ? -38.171 -41.505 -11.816 1.00 87.06 365 ASP A N 1
ATOM 2969 C CA . ASP A 1 365 ? -38.113 -40.081 -12.124 1.00 87.06 365 ASP A CA 1
ATOM 2970 C C . ASP A 1 365 ? -39.336 -39.293 -11.639 1.00 87.06 365 ASP A C 1
ATOM 2972 O O . ASP A 1 365 ? -40.384 -39.850 -11.304 1.00 87.06 365 ASP A O 1
ATOM 2976 N N . CYS A 1 366 ? -39.174 -37.975 -11.568 1.00 86.50 366 CYS A N 1
ATOM 2977 C CA . CYS A 1 366 ? -40.251 -37.028 -11.328 1.00 86.50 366 CYS A CA 1
ATOM 2978 C C . CYS A 1 366 ? -39.991 -35.705 -12.058 1.00 86.50 366 CYS A C 1
ATOM 2980 O O . CYS A 1 366 ? -38.847 -35.289 -12.228 1.00 86.50 366 CYS A O 1
ATOM 2982 N N . ASP A 1 367 ? -41.058 -35.015 -12.453 1.00 89.25 367 ASP A N 1
ATOM 2983 C CA . ASP A 1 367 ? -41.000 -33.635 -12.931 1.00 89.25 367 ASP A CA 1
ATOM 2984 C C . ASP A 1 367 ? -41.495 -32.703 -11.827 1.00 89.25 367 ASP A C 1
ATOM 2986 O O . ASP A 1 367 ? -42.614 -32.851 -11.335 1.00 89.25 367 ASP A O 1
ATOM 2990 N N . VAL A 1 368 ? -40.670 -31.728 -11.450 1.00 88.94 368 VAL A N 1
ATOM 2991 C CA . VAL A 1 368 ? -41.003 -30.756 -10.398 1.00 88.94 368 VAL A CA 1
ATOM 2992 C C . VAL A 1 368 ? -40.756 -29.331 -10.873 1.00 88.94 368 VAL A C 1
ATOM 2994 O O . VAL A 1 368 ? -39.896 -29.058 -11.719 1.00 88.94 368 VAL A O 1
ATOM 2997 N N . ARG A 1 369 ? -41.527 -28.384 -10.335 1.00 89.75 369 ARG A N 1
ATOM 2998 C CA . ARG A 1 369 ? -41.314 -26.955 -10.582 1.00 89.75 369 ARG A CA 1
ATOM 2999 C C . ARG A 1 369 ? -40.162 -26.429 -9.729 1.00 89.75 369 ARG A C 1
ATOM 3001 O O . ARG A 1 369 ? -39.772 -27.020 -8.728 1.00 89.75 369 ARG A O 1
ATOM 3008 N N . LEU A 1 370 ? -39.623 -25.274 -10.120 1.00 86.50 370 LEU A N 1
ATOM 3009 C CA . LEU A 1 370 ? -38.605 -24.581 -9.331 1.00 86.50 370 LEU A CA 1
ATOM 3010 C C . LEU A 1 370 ? -39.116 -24.355 -7.896 1.00 86.50 370 LEU A C 1
ATOM 3012 O O . LEU A 1 370 ? -40.214 -23.829 -7.717 1.00 86.50 370 LEU A O 1
ATOM 3016 N N . ASN A 1 371 ? -38.295 -24.712 -6.905 1.00 86.38 371 ASN A N 1
ATOM 3017 C CA . ASN A 1 371 ? -38.565 -24.658 -5.462 1.00 86.38 371 ASN A CA 1
ATOM 3018 C C . ASN A 1 371 ? -39.641 -25.616 -4.925 1.00 86.38 371 ASN A C 1
ATOM 3020 O O . ASN A 1 371 ? -39.952 -25.567 -3.735 1.00 86.38 371 ASN A O 1
ATOM 3024 N N . GLU A 1 372 ? -40.198 -26.496 -5.752 1.00 92.94 372 GLU A N 1
ATOM 3025 C CA . GLU A 1 372 ? -41.096 -27.547 -5.276 1.00 92.94 372 GLU A CA 1
ATOM 3026 C C . GLU A 1 372 ? -40.285 -28.634 -4.546 1.00 92.94 372 GLU A C 1
ATOM 3028 O O . GLU A 1 372 ? -39.209 -29.001 -5.025 1.00 92.94 372 GLU A O 1
ATOM 3033 N N . PRO A 1 373 ? -40.723 -29.127 -3.372 1.00 93.00 373 PRO A N 1
ATOM 3034 C CA . PRO A 1 373 ? -39.978 -30.144 -2.639 1.00 93.00 373 PRO A CA 1
ATOM 3035 C C . PRO A 1 373 ? -39.908 -31.449 -3.435 1.00 93.00 373 PRO A C 1
ATOM 3037 O O . PRO A 1 373 ? -40.929 -31.966 -3.886 1.00 93.00 373 PRO A O 1
ATOM 3040 N N . LEU A 1 374 ? -38.706 -32.013 -3.558 1.00 92.62 374 LEU A N 1
ATOM 3041 C CA . LEU A 1 374 ? -38.518 -33.281 -4.261 1.00 92.62 374 LEU A CA 1
ATOM 3042 C C . LEU A 1 374 ? -39.225 -34.434 -3.531 1.00 92.62 374 LEU A C 1
ATOM 3044 O O . LEU A 1 374 ? -39.158 -34.521 -2.299 1.00 92.62 374 LEU A O 1
ATOM 3048 N N . PRO A 1 375 ? -39.884 -35.352 -4.252 1.00 93.31 375 PRO A N 1
ATOM 3049 C CA . PRO A 1 375 ? -40.671 -36.402 -3.628 1.00 93.31 375 PRO A CA 1
ATOM 3050 C C . PRO A 1 375 ? -39.795 -37.431 -2.907 1.00 93.31 375 PRO A C 1
ATOM 3052 O O . PRO A 1 375 ? -38.606 -37.615 -3.185 1.00 93.31 375 PRO A O 1
ATOM 3055 N N . ARG A 1 376 ? -40.403 -38.129 -1.947 1.00 93.56 376 ARG A N 1
ATOM 3056 C CA . ARG A 1 376 ? -39.861 -39.368 -1.373 1.00 93.56 376 ARG A CA 1
ATOM 3057 C C . ARG A 1 376 ? -40.169 -40.527 -2.312 1.00 93.56 376 ARG A C 1
ATOM 3059 O O . ARG A 1 376 ? -41.249 -40.558 -2.896 1.00 93.56 376 ARG A O 1
ATOM 3066 N N . HIS A 1 377 ? -39.267 -41.496 -2.393 1.00 90.69 377 HIS A N 1
ATOM 3067 C CA . HIS A 1 377 ? -39.526 -42.750 -3.096 1.00 90.69 377 HIS A CA 1
ATOM 3068 C C . HIS A 1 377 ? -39.805 -43.841 -2.059 1.00 90.69 377 HIS A C 1
ATOM 3070 O O . HIS A 1 377 ? -39.020 -44.014 -1.130 1.00 90.69 377 HIS A O 1
ATOM 3076 N N . GLU A 1 378 ? -40.971 -44.487 -2.142 1.00 89.56 378 GLU A N 1
ATOM 3077 C CA . GLU A 1 378 ? -41.421 -45.519 -1.186 1.00 89.56 378 GLU A CA 1
ATOM 3078 C C . GLU A 1 378 ? -41.321 -45.097 0.299 1.00 89.56 378 GLU A C 1
ATOM 3080 O O . GLU A 1 378 ? -40.977 -45.871 1.189 1.00 89.56 378 GLU A O 1
ATOM 3085 N N . GLY A 1 379 ? -41.591 -43.818 0.583 1.00 87.94 379 GLY A N 1
ATOM 3086 C CA . GLY A 1 379 ? -41.499 -43.241 1.931 1.00 87.94 379 GLY A CA 1
ATOM 3087 C C . GLY A 1 379 ? -40.075 -42.907 2.403 1.00 87.94 379 GLY A C 1
ATOM 3088 O O . GLY A 1 379 ? -39.915 -42.217 3.418 1.00 87.94 379 GLY A O 1
ATOM 3089 N N . GLN A 1 380 ? -39.047 -43.302 1.652 1.00 89.25 380 GLN A N 1
ATOM 3090 C CA . GLN A 1 380 ? -37.642 -43.052 1.964 1.00 89.25 380 GLN A CA 1
ATOM 3091 C C . GLN A 1 380 ? -37.144 -41.724 1.378 1.00 89.25 380 GLN A C 1
ATOM 3093 O O . GLN A 1 380 ? -37.632 -41.234 0.356 1.00 89.25 380 GLN A O 1
ATOM 3098 N N . ILE A 1 381 ? -36.159 -41.125 2.054 1.00 92.12 381 ILE A N 1
ATOM 3099 C CA . ILE A 1 381 ? -35.417 -39.978 1.525 1.00 92.12 381 ILE A CA 1
ATOM 3100 C C . ILE A 1 381 ? -34.393 -40.521 0.537 1.00 92.12 381 ILE A C 1
ATOM 3102 O O . ILE A 1 381 ? -33.514 -41.294 0.916 1.00 92.12 381 ILE A O 1
ATOM 3106 N N . VAL A 1 382 ? -34.511 -40.101 -0.717 1.00 92.69 382 VAL A N 1
ATOM 3107 C CA . VAL A 1 382 ? -33.599 -40.488 -1.791 1.00 92.69 382 VAL A CA 1
ATOM 3108 C C . VAL A 1 382 ? -32.903 -39.260 -2.357 1.00 92.69 382 VAL A C 1
ATOM 3110 O O . VAL A 1 382 ? -33.312 -38.121 -2.114 1.00 92.69 382 VAL A O 1
ATOM 3113 N N . ARG A 1 383 ? -31.809 -39.497 -3.078 1.00 92.12 383 ARG A N 1
ATOM 3114 C CA . ARG A 1 383 ? -31.050 -38.450 -3.751 1.00 92.12 383 ARG A CA 1
ATOM 3115 C C . ARG A 1 383 ? -31.459 -38.404 -5.212 1.00 92.12 383 ARG A C 1
ATOM 3117 O O . ARG A 1 383 ? -31.501 -39.439 -5.876 1.00 92.12 383 ARG A O 1
ATOM 3124 N N . TRP A 1 384 ? -31.768 -37.207 -5.677 1.00 90.06 384 TRP A N 1
ATOM 3125 C CA . TRP A 1 384 ? -32.217 -36.936 -7.028 1.00 90.06 384 TRP A CA 1
ATOM 3126 C C . TRP A 1 384 ? -31.122 -36.217 -7.809 1.00 90.06 384 TRP A C 1
ATOM 3128 O O . TRP A 1 384 ? -30.388 -35.393 -7.259 1.00 90.06 384 TRP A O 1
ATOM 3138 N N . HIS A 1 385 ? -31.049 -36.504 -9.101 1.00 88.31 385 HIS A N 1
ATOM 3139 C CA . HIS A 1 385 ? -30.176 -35.869 -10.072 1.00 88.31 385 HIS A CA 1
ATOM 3140 C C . HIS A 1 385 ? -31.025 -35.234 -11.178 1.00 88.31 385 HIS A C 1
ATOM 3142 O O . HIS A 1 385 ? -31.832 -35.905 -11.816 1.00 88.31 385 HIS A O 1
ATOM 3148 N N . TRP A 1 386 ? -30.840 -33.940 -11.414 1.00 86.81 386 TRP A N 1
ATOM 3149 C CA . TRP A 1 386 ? -31.542 -33.202 -12.459 1.00 86.81 386 TRP A CA 1
ATOM 3150 C C . TRP A 1 386 ? -31.017 -33.593 -13.842 1.00 86.81 386 TRP A C 1
ATOM 3152 O O . TRP A 1 386 ? -29.821 -33.445 -14.118 1.00 86.81 386 TRP A O 1
ATOM 3162 N N . THR A 1 387 ? -31.904 -34.060 -14.721 1.00 76.81 387 THR A N 1
ATOM 3163 C CA . THR A 1 387 ? -31.557 -34.493 -16.079 1.00 76.81 387 THR A CA 1
ATOM 3164 C C . THR A 1 387 ? -32.096 -33.559 -17.147 1.00 76.81 387 THR A C 1
ATOM 3166 O O . THR A 1 387 ? -33.071 -32.827 -16.975 1.00 76.81 387 THR A O 1
ATOM 3169 N N . VAL A 1 388 ? -31.391 -33.538 -18.277 1.00 64.00 388 VAL A N 1
ATOM 3170 C CA . VAL A 1 388 ? -31.748 -32.698 -19.417 1.00 64.00 388 VAL A CA 1
ATOM 3171 C C . VAL A 1 388 ? -32.905 -33.371 -20.153 1.00 64.00 388 VAL A C 1
ATOM 3173 O O . VAL A 1 388 ? -32.716 -34.388 -20.815 1.00 64.00 388 VAL A O 1
ATOM 3176 N N . SER A 1 389 ? -34.109 -32.812 -20.047 1.00 61.97 389 SER A N 1
ATOM 3177 C CA . SER A 1 389 ? -35.236 -33.216 -20.889 1.00 61.97 389 SER A CA 1
ATOM 3178 C C . SER A 1 389 ? -35.053 -32.692 -22.322 1.00 61.97 389 SER A C 1
ATOM 3180 O O . SER A 1 389 ? -34.449 -31.642 -22.545 1.00 61.97 389 SER A O 1
ATOM 3182 N N . GLY A 1 390 ? -35.561 -33.426 -23.320 1.00 62.56 390 GLY A N 1
ATOM 3183 C CA . GLY A 1 390 ? -35.581 -32.960 -24.715 1.00 62.56 390 GLY A CA 1
ATOM 3184 C C . GLY A 1 390 ? -34.467 -33.476 -25.632 1.00 62.56 390 GLY A C 1
ATOM 3185 O O . GLY A 1 390 ? -34.284 -32.917 -26.714 1.00 62.56 390 GLY A O 1
ATOM 3186 N N . MET A 1 391 ? -33.729 -34.525 -25.247 1.00 74.31 391 MET A N 1
ATOM 3187 C CA . MET A 1 391 ? -32.731 -35.138 -26.132 1.00 74.31 391 MET A CA 1
ATOM 3188 C C . MET A 1 391 ? -33.418 -35.755 -27.357 1.00 74.31 391 MET A C 1
ATOM 3190 O O . MET A 1 391 ? -34.378 -36.516 -27.223 1.00 74.31 391 MET A O 1
ATOM 3194 N N . ARG A 1 392 ? -32.946 -35.398 -28.556 1.00 84.25 392 ARG A N 1
ATOM 3195 C CA . ARG A 1 392 ? -33.511 -35.844 -29.834 1.00 84.25 392 ARG A CA 1
ATOM 3196 C C . ARG A 1 392 ? -32.457 -36.545 -30.678 1.00 84.25 392 ARG A C 1
ATOM 3198 O O . ARG A 1 392 ? -31.318 -36.095 -30.713 1.00 84.25 392 ARG A O 1
ATOM 3205 N N . ALA A 1 393 ? -32.856 -37.599 -31.379 1.00 85.12 393 ALA A N 1
ATOM 3206 C CA . ALA A 1 393 ? -32.006 -38.323 -32.323 1.00 85.12 393 ALA A CA 1
ATOM 3207 C C . ALA A 1 393 ? -32.807 -38.709 -33.572 1.00 85.12 393 ALA A C 1
ATOM 3209 O O . ALA A 1 393 ? -34.015 -38.948 -33.494 1.00 85.12 393 ALA A O 1
ATOM 3210 N N . ARG A 1 394 ? -32.168 -38.748 -34.742 1.00 91.00 394 ARG A N 1
ATOM 3211 C CA . ARG A 1 394 ? -32.844 -39.069 -36.007 1.00 91.00 394 ARG A CA 1
ATOM 3212 C C . ARG A 1 394 ? -32.662 -40.543 -36.363 1.00 91.00 394 ARG A C 1
ATOM 3214 O O . ARG A 1 394 ? -31.596 -41.101 -36.131 1.00 91.00 394 ARG A O 1
ATOM 3221 N N . SER A 1 395 ? -33.666 -41.186 -36.970 1.00 91.69 395 SER A N 1
ATOM 3222 C CA . SER A 1 395 ? -33.513 -42.564 -37.468 1.00 91.69 395 SER A CA 1
ATOM 3223 C C . SER A 1 395 ? -32.260 -42.713 -38.342 1.00 91.69 395 SER A C 1
ATOM 3225 O O . SER A 1 395 ? -32.062 -41.930 -39.272 1.00 91.69 395 SER A O 1
ATOM 3227 N N . GLY A 1 396 ? -31.466 -43.750 -38.083 1.00 87.31 396 GLY A N 1
ATOM 3228 C CA . GLY A 1 396 ? -30.194 -44.033 -38.749 1.00 87.31 396 GLY A CA 1
ATOM 3229 C C . GLY A 1 396 ? -28.958 -43.489 -38.028 1.00 87.31 396 GLY A C 1
ATOM 3230 O O . GLY A 1 396 ? -27.873 -44.017 -38.253 1.00 87.31 396 GLY A O 1
ATOM 3231 N N . GLU A 1 397 ? -29.098 -42.495 -37.149 1.00 89.94 397 GLU A N 1
ATOM 3232 C CA . GLU A 1 397 ? -28.007 -42.064 -36.267 1.00 89.94 397 GLU A CA 1
ATOM 3233 C C . GLU A 1 397 ? -27.814 -43.090 -35.139 1.00 89.94 397 GLU A C 1
ATOM 3235 O O . GLU A 1 397 ? -28.784 -43.742 -34.748 1.00 89.94 397 GLU A O 1
ATOM 3240 N N . PRO A 1 398 ? -26.594 -43.277 -34.611 1.00 87.81 398 PRO A N 1
ATOM 3241 C CA . PRO A 1 398 ? -26.391 -44.099 -33.423 1.00 87.81 398 PRO A CA 1
ATOM 3242 C C . PRO A 1 398 ? -27.128 -43.484 -32.229 1.00 87.81 398 PRO A C 1
ATOM 3244 O O . PRO A 1 398 ? -27.124 -42.266 -32.044 1.00 87.81 398 PRO A O 1
ATOM 3247 N N . CYS A 1 399 ? -27.762 -44.326 -31.414 1.00 85.62 399 CYS A N 1
ATOM 3248 C CA . CYS A 1 399 ? -28.458 -43.891 -30.213 1.00 85.62 399 CYS A CA 1
ATOM 3249 C C . CYS A 1 399 ? -27.481 -43.191 -29.250 1.00 85.62 399 CYS A C 1
ATOM 3251 O O . CYS A 1 399 ? -26.544 -43.836 -28.770 1.00 85.62 399 CYS A O 1
ATOM 3253 N N . PRO A 1 400 ? -27.678 -41.894 -28.941 1.00 78.75 400 PRO A N 1
ATOM 3254 C CA . PRO A 1 400 ? -26.730 -41.134 -28.127 1.00 78.75 400 PRO A CA 1
ATOM 3255 C C . PRO A 1 400 ? -26.811 -41.490 -26.639 1.00 78.75 400 PRO A C 1
ATOM 3257 O O . PRO A 1 400 ? -25.895 -41.171 -25.884 1.00 78.75 400 PRO A O 1
ATOM 3260 N N . TYR A 1 401 ? -27.912 -42.110 -26.201 1.00 81.50 401 TYR A N 1
ATOM 3261 C CA . TYR A 1 401 ? -28.124 -42.485 -24.809 1.00 81.50 401 TYR A CA 1
ATOM 3262 C C . TYR A 1 401 ? -29.126 -43.644 -24.697 1.00 81.50 401 TYR A C 1
ATOM 3264 O O . TYR A 1 401 ? -30.202 -43.557 -25.297 1.00 81.50 401 TYR A O 1
ATOM 3272 N N . PRO A 1 402 ? -28.818 -44.709 -23.936 1.00 82.31 402 PRO A N 1
ATOM 3273 C CA . PRO A 1 402 ? -29.709 -45.856 -23.822 1.00 82.31 402 PRO A CA 1
ATOM 3274 C C . PRO A 1 402 ? -31.024 -45.470 -23.129 1.00 82.31 402 PRO A C 1
ATOM 3276 O O . PRO A 1 402 ? -31.075 -44.533 -22.325 1.00 82.31 402 PRO A O 1
ATOM 3279 N N . GLY A 1 403 ? -32.103 -46.191 -23.428 1.00 83.00 403 GLY A N 1
ATOM 3280 C CA . GLY A 1 403 ? -33.381 -46.041 -22.728 1.00 83.00 403 GLY A CA 1
ATOM 3281 C C . GLY A 1 403 ? -34.593 -46.015 -23.647 1.00 83.00 403 GLY A C 1
ATOM 3282 O O . GLY A 1 403 ? -34.527 -46.410 -24.807 1.00 83.00 403 GLY A O 1
ATOM 3283 N N . ALA A 1 404 ? -35.731 -45.574 -23.117 1.00 86.06 404 ALA A N 1
ATOM 3284 C CA . ALA A 1 404 ? -36.960 -45.442 -23.880 1.00 86.06 404 ALA A CA 1
ATOM 3285 C C . ALA A 1 404 ? -36.916 -44.200 -24.773 1.00 86.06 404 ALA A C 1
ATOM 3287 O O . ALA A 1 404 ? -36.636 -43.095 -24.321 1.00 86.06 404 ALA A O 1
ATOM 3288 N N . TRP A 1 405 ? -37.296 -44.375 -26.029 1.00 88.88 405 TRP A N 1
ATOM 3289 C CA . TRP A 1 405 ? -37.445 -43.322 -27.019 1.00 88.88 405 TRP A CA 1
ATOM 3290 C C . TRP A 1 405 ? -38.850 -43.375 -27.623 1.00 88.88 405 TRP A C 1
ATOM 3292 O O . TRP A 1 405 ? -39.430 -44.449 -27.793 1.00 88.88 405 TRP A O 1
ATOM 3302 N N . LEU A 1 406 ? -39.414 -42.214 -27.952 1.00 89.75 406 LEU A N 1
ATOM 3303 C CA . LEU A 1 406 ? -40.742 -42.072 -28.553 1.00 89.75 406 LEU A CA 1
ATOM 3304 C C . LEU A 1 406 ? -40.687 -41.107 -29.739 1.00 89.75 406 LEU A C 1
ATOM 3306 O O . LEU A 1 406 ? -40.014 -40.084 -29.685 1.00 89.75 406 LEU A O 1
ATOM 3310 N N . CYS A 1 407 ? -41.433 -41.396 -30.800 1.00 88.12 407 CYS A N 1
ATOM 3311 C CA . CYS A 1 407 ? -41.698 -40.446 -31.868 1.00 88.12 407 CYS A CA 1
ATOM 3312 C C . CYS A 1 407 ? -43.046 -39.773 -31.585 1.00 88.12 407 CYS A C 1
ATOM 3314 O O . CYS A 1 407 ? -44.092 -40.414 -31.654 1.00 88.12 407 CYS A O 1
ATOM 3316 N N . GLU A 1 408 ? -43.027 -38.479 -31.264 1.00 77.38 408 GLU A N 1
ATOM 3317 C CA . GLU A 1 408 ? -44.213 -37.743 -30.793 1.00 77.38 408 GLU A CA 1
ATOM 3318 C C . GLU A 1 408 ? -45.376 -37.748 -31.800 1.00 77.38 408 GLU A C 1
ATOM 3320 O O . GLU A 1 408 ? -46.540 -37.702 -31.413 1.00 77.38 408 GLU A O 1
ATOM 3325 N N . TYR A 1 409 ? -45.073 -37.843 -33.096 1.00 82.62 409 TYR A N 1
ATOM 3326 C CA . TYR A 1 409 ? -46.061 -37.795 -34.175 1.00 82.62 409 TYR A CA 1
ATOM 3327 C C . TYR A 1 409 ? -46.439 -39.174 -34.738 1.00 82.62 409 TYR A C 1
ATOM 3329 O O . TYR A 1 409 ? -47.224 -39.247 -35.685 1.00 82.62 409 TYR A O 1
ATOM 3337 N N . LYS A 1 410 ? -45.917 -40.274 -34.174 1.00 83.00 410 LYS A N 1
ATOM 3338 C CA . LYS A 1 410 ? -46.315 -41.641 -34.541 1.00 83.00 410 LYS A CA 1
ATOM 3339 C C . LYS A 1 410 ? -46.783 -42.424 -33.309 1.00 83.00 410 LYS A C 1
ATOM 3341 O O . LYS A 1 410 ? -45.956 -42.911 -32.538 1.00 83.00 410 LYS A O 1
ATOM 3346 N N . PRO A 1 411 ? -48.105 -42.589 -33.124 1.00 75.81 411 PRO A N 1
ATOM 3347 C CA . PRO A 1 411 ? -48.653 -43.338 -31.999 1.00 75.81 411 PRO A CA 1
ATOM 3348 C C . PRO A 1 411 ? -48.110 -44.772 -31.948 1.00 75.81 411 PRO A C 1
ATOM 3350 O O . PRO A 1 411 ? -47.996 -45.436 -32.976 1.00 75.81 411 PRO A O 1
ATOM 3353 N N . GLY A 1 412 ? -47.781 -45.253 -30.747 1.00 78.75 412 GLY A N 1
ATOM 3354 C CA . GLY A 1 412 ? -47.288 -46.620 -30.533 1.00 78.75 412 GLY A CA 1
ATOM 3355 C C . GLY A 1 412 ? -45.816 -46.850 -30.892 1.00 78.75 412 GLY A C 1
ATOM 3356 O O . GLY A 1 412 ? -45.356 -47.984 -30.831 1.00 78.75 412 GLY A O 1
ATOM 3357 N N . SER A 1 413 ? -45.049 -45.808 -31.226 1.00 84.12 413 SER A N 1
ATOM 3358 C CA . SER A 1 413 ? -43.644 -45.962 -31.617 1.00 84.12 413 SER A CA 1
ATOM 3359 C C . SER A 1 413 ? -42.664 -46.082 -30.442 1.00 84.12 413 SER A C 1
ATOM 3361 O O . SER A 1 413 ? -41.464 -45.985 -30.672 1.00 84.12 413 SER A O 1
ATOM 3363 N N . ARG A 1 414 ? -43.129 -46.185 -29.190 1.00 88.81 414 ARG A N 1
ATOM 3364 C CA . ARG A 1 414 ? -42.246 -46.222 -28.013 1.00 88.81 414 ARG A CA 1
ATOM 3365 C C . ARG A 1 414 ? -41.358 -47.465 -28.071 1.00 88.81 414 ARG A C 1
ATOM 3367 O O . ARG A 1 414 ? -41.882 -48.572 -28.146 1.00 88.81 414 ARG A O 1
ATOM 3374 N N . GLN A 1 415 ? -40.042 -47.287 -27.997 1.00 88.75 415 GLN A N 1
ATOM 3375 C CA . GLN A 1 415 ? -39.070 -48.382 -28.051 1.00 88.75 415 GLN A CA 1
ATOM 3376 C C . GLN A 1 415 ? -37.919 -48.139 -27.079 1.00 88.75 415 GLN A C 1
ATOM 3378 O O . GLN A 1 415 ? -37.501 -47.000 -26.898 1.00 88.75 415 GLN A O 1
ATOM 3383 N N . VAL A 1 416 ? -37.418 -49.205 -26.454 1.00 89.38 416 VAL A N 1
ATOM 3384 C CA . VAL A 1 416 ? -36.164 -49.156 -25.693 1.00 89.38 416 VAL A CA 1
ATOM 3385 C C . VAL A 1 416 ? -35.027 -49.399 -26.677 1.00 89.38 416 VAL A C 1
ATOM 3387 O O . VAL A 1 416 ? -35.053 -50.380 -27.417 1.00 89.38 416 VAL A O 1
ATOM 3390 N N . ILE A 1 417 ? -34.088 -48.461 -26.742 1.00 89.88 417 ILE A N 1
ATOM 3391 C CA . ILE A 1 417 ? -32.973 -48.481 -27.686 1.00 89.88 417 ILE A CA 1
ATOM 3392 C C . ILE A 1 417 ? -31.684 -48.446 -26.874 1.00 89.88 417 ILE A C 1
ATOM 3394 O O . ILE A 1 417 ? -31.512 -47.586 -26.009 1.00 89.88 417 ILE A O 1
ATOM 3398 N N . GLU A 1 418 ? -30.804 -49.403 -27.149 1.00 88.69 418 GLU A N 1
ATOM 3399 C CA . GLU A 1 418 ? -29.489 -49.503 -26.524 1.00 88.69 418 GLU A CA 1
ATOM 3400 C C . GLU A 1 418 ? -28.524 -48.453 -27.073 1.00 88.69 418 GLU A C 1
ATOM 3402 O O . GLU A 1 418 ? -28.642 -48.009 -28.219 1.00 88.69 418 GLU A O 1
ATOM 3407 N N . TYR A 1 419 ? -27.531 -48.094 -26.261 1.00 86.69 419 TYR A N 1
ATOM 3408 C CA . TYR A 1 419 ? -26.482 -47.153 -26.650 1.00 86.69 419 TYR A CA 1
ATOM 3409 C C . TYR A 1 419 ? -25.803 -47.590 -27.959 1.00 86.69 419 TYR A C 1
ATOM 3411 O O . TYR A 1 419 ? -25.593 -48.780 -28.189 1.00 86.69 419 TYR A O 1
ATOM 3419 N N . GLU A 1 420 ? -25.510 -46.627 -28.837 1.00 86.19 420 GLU A N 1
ATOM 3420 C CA . GLU A 1 420 ? -24.912 -46.826 -30.170 1.00 86.19 420 GLU A CA 1
ATOM 3421 C C . GLU A 1 420 ? -25.726 -47.663 -31.173 1.00 86.19 420 GLU A C 1
ATOM 3423 O O . GLU A 1 420 ? -25.353 -47.749 -32.346 1.00 86.19 420 GLU A O 1
ATOM 3428 N N . THR A 1 421 ? -26.888 -48.198 -30.790 1.00 91.38 421 THR A N 1
ATOM 3429 C CA . THR A 1 421 ? -27.777 -48.879 -31.738 1.00 91.38 421 THR A CA 1
ATOM 3430 C C . THR A 1 421 ? -28.355 -47.856 -32.720 1.00 91.38 421 THR A C 1
ATOM 3432 O O . THR A 1 421 ? -28.859 -46.821 -32.279 1.00 91.38 421 THR A O 1
ATOM 3435 N N . PRO A 1 422 ? -28.315 -48.095 -34.045 1.00 93.00 422 PRO A N 1
ATOM 3436 C CA . PRO A 1 422 ? -28.910 -47.180 -35.010 1.00 93.00 422 PRO A CA 1
ATOM 3437 C C . PRO A 1 422 ? -30.395 -46.957 -34.719 1.00 93.00 422 PRO A C 1
ATOM 3439 O O . PRO A 1 422 ? -31.175 -47.908 -34.647 1.00 93.00 422 PRO A O 1
ATOM 3442 N N . MET A 1 423 ? -30.794 -45.693 -34.588 1.00 91.94 423 MET A N 1
ATOM 3443 C CA . MET A 1 423 ? -32.167 -45.318 -34.276 1.00 91.94 423 MET A CA 1
ATOM 3444 C C . MET A 1 423 ? -33.114 -45.880 -35.354 1.00 91.94 423 MET A C 1
ATOM 3446 O O . MET A 1 423 ? -32.925 -45.602 -36.547 1.00 91.94 423 MET A O 1
ATOM 3450 N N . PRO A 1 424 ? -34.141 -46.665 -34.992 1.00 91.50 424 PRO A N 1
ATOM 3451 C CA . PRO A 1 424 ? -34.930 -47.401 -35.965 1.00 91.50 424 PRO A CA 1
ATOM 3452 C C . PRO A 1 424 ? -35.830 -46.478 -36.790 1.00 91.50 424 PRO A C 1
ATOM 3454 O O . PRO A 1 424 ? -36.156 -45.349 -36.409 1.00 91.50 424 PRO A O 1
ATOM 3457 N N . LYS A 1 425 ? -36.241 -46.966 -37.961 1.00 91.56 425 LYS A N 1
ATOM 3458 C CA . LYS A 1 425 ? -37.311 -46.355 -38.759 1.00 91.56 425 LYS A CA 1
ATOM 3459 C C . LYS A 1 425 ? -38.663 -46.842 -38.246 1.00 91.56 425 LYS A C 1
ATOM 3461 O O . LYS A 1 425 ? -38.799 -48.007 -37.886 1.00 91.56 425 LYS A O 1
ATOM 3466 N N . VAL A 1 426 ? -39.680 -45.987 -38.288 1.00 89.69 426 VAL A N 1
ATOM 3467 C CA . VAL A 1 426 ? -41.054 -46.356 -37.905 1.00 89.69 426 VAL A CA 1
ATOM 3468 C C . VAL A 1 426 ? -41.898 -46.451 -39.173 1.00 89.69 426 VAL A C 1
ATOM 3470 O O . VAL A 1 426 ? -42.083 -45.447 -39.865 1.00 89.69 426 VAL A O 1
ATOM 3473 N N . ASN A 1 427 ? -42.397 -47.651 -39.492 1.00 86.19 427 ASN A N 1
ATOM 3474 C CA . ASN A 1 427 ? -43.109 -47.968 -40.742 1.00 86.19 427 ASN A CA 1
ATOM 3475 C C . ASN A 1 427 ? -42.313 -47.592 -42.011 1.00 86.19 427 ASN A C 1
ATOM 3477 O O . ASN A 1 427 ? -42.868 -47.068 -42.968 1.00 86.19 427 ASN A O 1
ATOM 3481 N N . GLY A 1 428 ? -40.992 -47.809 -42.002 1.00 84.50 428 GLY A N 1
ATOM 3482 C CA . GLY A 1 428 ? -40.113 -47.508 -43.142 1.00 84.50 428 GLY A CA 1
ATOM 3483 C C . GLY A 1 428 ? -39.695 -46.038 -43.291 1.00 84.50 428 GLY A C 1
ATOM 3484 O O . GLY A 1 428 ? -38.831 -45.740 -44.116 1.00 84.50 428 GLY A O 1
ATOM 3485 N N . GLU A 1 429 ? -40.218 -45.128 -42.466 1.00 89.12 429 GLU A N 1
ATOM 3486 C CA . GLU A 1 429 ? -39.893 -43.697 -42.513 1.00 89.12 429 GLU A CA 1
ATOM 3487 C C . GLU A 1 429 ? -38.814 -43.297 -41.498 1.00 89.12 429 GLU A C 1
ATOM 3489 O O . GLU A 1 429 ? -38.726 -43.848 -40.397 1.00 89.12 429 GLU A O 1
ATOM 3494 N N . ILE A 1 430 ? -38.007 -42.299 -41.872 1.00 90.00 430 ILE A N 1
ATOM 3495 C CA . ILE A 1 430 ? -37.046 -41.645 -40.978 1.00 90.00 430 ILE A CA 1
ATOM 3496 C C . ILE A 1 430 ? -37.820 -40.724 -40.041 1.00 90.00 430 ILE A C 1
ATOM 3498 O O . ILE A 1 430 ? -38.518 -39.823 -40.505 1.00 90.00 430 ILE A O 1
ATOM 3502 N N . VAL A 1 431 ? -37.667 -40.928 -38.735 1.00 91.38 431 VAL A N 1
ATOM 3503 C CA . VAL A 1 431 ? -38.335 -40.123 -37.717 1.00 91.38 431 VAL A CA 1
ATOM 3504 C C . VAL A 1 431 ? -37.353 -39.434 -36.777 1.00 91.38 431 VAL A C 1
ATOM 3506 O O . VAL A 1 431 ? -36.177 -39.795 -36.715 1.00 91.38 431 VAL A O 1
ATOM 3509 N N . VAL A 1 432 ? -37.839 -38.421 -36.062 1.00 90.12 432 VAL A N 1
ATOM 3510 C CA . VAL A 1 432 ? -37.146 -37.852 -34.905 1.00 90.12 432 VAL A CA 1
ATOM 3511 C C . VAL A 1 432 ? -37.676 -38.537 -33.656 1.00 90.12 432 VAL A C 1
ATOM 3513 O O . VAL A 1 432 ? -38.881 -38.561 -33.400 1.00 90.12 432 VAL A O 1
ATOM 3516 N N . TRP A 1 433 ? -36.750 -39.100 -32.902 1.00 89.31 433 TRP A N 1
ATOM 3517 C CA . TRP A 1 433 ? -36.981 -39.740 -31.628 1.00 89.31 433 TRP A CA 1
ATOM 3518 C C . TRP A 1 433 ? -36.705 -38.751 -30.507 1.00 89.31 433 TRP A C 1
ATOM 3520 O O . TRP A 1 433 ? -35.692 -38.058 -30.532 1.00 89.31 433 TRP A O 1
ATOM 3530 N N . LEU A 1 434 ? -37.595 -38.711 -29.525 1.00 86.19 434 LEU A N 1
ATOM 3531 C CA . LEU A 1 434 ? -37.454 -37.990 -28.270 1.00 86.19 434 LEU A CA 1
ATOM 3532 C C . LEU A 1 434 ? -37.108 -38.993 -27.169 1.00 86.19 434 LEU A C 1
ATOM 3534 O O . LEU A 1 434 ? -37.798 -40.003 -27.016 1.00 86.19 434 LEU A O 1
ATOM 3538 N N . TRP A 1 435 ? -36.041 -38.728 -26.420 1.00 84.56 435 TRP A N 1
ATOM 3539 C CA . TRP A 1 435 ? -35.651 -39.566 -25.293 1.00 84.56 435 TRP A CA 1
ATOM 3540 C C . TRP A 1 435 ? -36.621 -39.370 -24.130 1.00 84.56 435 TRP A C 1
ATOM 3542 O O . TRP A 1 435 ? -36.891 -38.248 -23.701 1.00 84.56 435 TRP A O 1
ATOM 3552 N N . MET A 1 436 ? -37.135 -40.483 -23.621 1.00 79.38 436 MET A N 1
ATOM 3553 C CA . MET A 1 436 ? -38.164 -40.551 -22.589 1.00 79.38 436 MET A CA 1
ATOM 3554 C C . MET A 1 436 ? -37.621 -41.036 -21.244 1.00 79.38 436 MET A C 1
ATOM 3556 O O . MET A 1 436 ? -38.411 -41.184 -20.312 1.00 79.38 436 MET A O 1
ATOM 3560 N N . GLY A 1 437 ? -36.312 -41.236 -21.097 1.00 72.88 437 GLY A N 1
ATOM 3561 C CA . GLY A 1 437 ? -35.694 -41.716 -19.858 1.00 72.88 437 GLY A CA 1
ATOM 3562 C C . GLY A 1 437 ? -35.086 -43.107 -20.001 1.00 72.88 437 GLY A C 1
ATOM 3563 O O . GLY A 1 437 ? -35.330 -43.813 -20.982 1.00 72.88 437 GLY A O 1
ATOM 3564 N N . LEU A 1 438 ? -34.315 -43.526 -19.000 1.00 73.38 438 LEU A N 1
ATOM 3565 C CA . LEU A 1 438 ? -33.865 -44.913 -18.890 1.00 73.38 438 LEU A CA 1
ATOM 3566 C C . LEU A 1 438 ? -35.069 -45.835 -18.657 1.00 73.38 438 LEU A C 1
ATOM 3568 O O . LEU A 1 438 ? -36.006 -45.488 -17.941 1.00 73.38 438 LEU A O 1
ATOM 3572 N N . ALA A 1 439 ? -35.051 -47.011 -19.274 1.00 67.81 439 ALA A N 1
ATOM 3573 C CA . ALA A 1 439 ? -36.065 -48.040 -19.087 1.00 67.81 439 ALA A CA 1
ATOM 3574 C C . ALA A 1 439 ? -35.368 -49.376 -18.804 1.00 67.81 439 ALA A C 1
ATOM 3576 O O . ALA A 1 439 ? -34.295 -49.603 -19.367 1.00 67.81 439 ALA A O 1
ATOM 3577 N N . PRO A 1 440 ? -35.934 -50.236 -17.940 1.00 59.69 440 PRO A N 1
ATOM 3578 C CA . PRO A 1 440 ? -35.411 -51.582 -17.744 1.00 59.69 440 PRO A CA 1
ATOM 3579 C C . PRO A 1 440 ? -35.497 -52.362 -19.061 1.00 59.69 440 PRO A C 1
ATOM 3581 O O . PRO A 1 440 ? -36.479 -52.223 -19.799 1.00 59.69 440 PRO A O 1
ATOM 3584 N N . THR A 1 441 ? -34.440 -53.117 -19.352 1.00 52.44 441 THR A N 1
ATOM 3585 C CA . THR A 1 441 ? -34.321 -53.990 -20.524 1.00 52.44 441 THR A CA 1
ATOM 3586 C C . THR A 1 441 ? -35.278 -55.168 -20.494 1.00 52.44 441 THR A C 1
ATOM 3588 O O . THR A 1 441 ? -35.568 -55.685 -19.389 1.00 52.44 441 THR A O 1
#

Sequence (441 aa):
MHPAAARPHRYPARWPDLREQARKTSQYKYFVFSFTDEKNHASSPTTAGYFWRSWIEDTGSKTAYSSVVFYYRWQWWQDNREAWRRFVLKTIDLLKAHQVYSGFAMANPLEFGTRSAVTTWERALTPAFHGLDIDYAYGMDDELLNGIRPPTWAFLLANHWRDKLGLTREQVRSALAHPRISITELHSGQWIELGEQPELYPVEQGVPELPMLLNKLLKPIRYDDLGLLGFGQWDGDPNERFTDADSRRWMARFDADSDWPTPALRSIAPPSTSGHARPQLPVSVISGMACTQTGWWLVPGQADSRRAFKQGDRLPALASESGDGLVLWQRDPDQTPPEPARHASSNEPAPRAGRWEMEKERWVDCDVRLNEPLPRHEGQIVRWHWTVSGMRARSGEPCPYPGAWLCEYKPGSRQVIEYETPMPKVNGEIVVWLWMGLAPT

InterPro domains:
  IPR021815 Type VI immunity for VRR-NUC [PF11876] (18-254)